Protein 7V6E (pdb70)

InterPro domains:
  IPR003508 CIDE-N domain [PF02017] (119-191)
  IPR003508 CIDE-N domain [PS51135] (117-192)
  IPR003508 CIDE-N domain [SM00266] (119-190)

Sequence (693 aa):
NSKPFKIKDITRNIRKAVVATTISEIRTKVSLKFERAQRRIHLDCDGTEVDDEEYFSTLEPNAELIAVFPGEQWRDPNSKPFKIKDITRNIRKAVVATTISEIRTKVSLKFERAQRRIHLDCDGTEVDDEEYFSTLEPNAELIAVFPGEQWRDPNSKPFKIKDITRNIRKAVVATTISEIRTKVSLKFERAQRRIHLDCDGTEVDDEEYFSTLEPNAELIAVFPGEQWRDPNSKPFKIKDITRNIRKAVVATTISEIRTKVSLKFERAQRRIHLDCDGTEVDDEEYFSTLEPNAELIAVFPGEQWRDPNSKPFKIKDITRNIRKAVVATTISEIRTKVSLKFERAQRRIHLDCDGTEVDDEEYFSTLEPNAELIAVFPGEQWRDPNSKPFKIKDITRNIRKAVVATTISEIRTKVSLKFERAQRRIHLDCDGTEVDDEEYFSTLEPNAELIAVFPGEQWRDPNSKPFKIKDITRNIRKAVVATTISEIRTKVSLKFERAQRRIHLDCDGTEVDDEEYFSTLEPNAELIAVFPGEQWRDPNSKPFKIKDITRNIRKAVVATTISEIRTKVSLKFERAQRRIHLDCDGTEVDDEEYFSTLEPNAELIAVFPGEQWRDPNSKPFKIKDITRNIRKAVVATTISEIRTKVSLKFERAQRRIHLDCDGTEVDDEEYFSTLEPNAELIAVFPGEQWRDP

Organism: Drosophila melanogaster (NCBI:txid7227)

GO terms:
  GO:0005515 protein binding (F, IPI)

Radius of gyration: 33.23 Å; Cα contacts (8 Å, |Δi|>4): 1419; chains: 9; bounding box: 81×77×97 Å

Structure (mmCIF, N/CA/C/O backbone):
data_7V6E
#
_entry.id   7V6E
#
_cell.length_a   56.460
_cell.length_b   125.355
_cell.length_c   168.447
_cell.angle_alpha   90.000
_cell.angle_beta   90.000
_cell.angle_gamma   90.000
#
_symmetry.space_group_name_H-M   'P 21 21 21'
#
loop_
_atom_site.group_PDB
_atom_site.id
_atom_site.type_symbol
_atom_site.label_atom_id
_atom_site.label_alt_id
_atom_site.label_comp_id
_atom_site.label_asym_id
_atom_site.label_entity_id
_atom_site.label_seq_id
_atom_site.pdbx_PDB_ins_code
_atom_site.Cartn_x
_atom_site.Cartn_y
_atom_site.Cartn_z
_atom_site.occupancy
_atom_site.B_iso_or_equiv
_atom_site.auth_seq_id
_atom_site.auth_comp_id
_atom_site.auth_asym_id
_atom_site.auth_atom_id
_atom_site.pdbx_PDB_model_num
ATOM 1 C CA . ASN A 1 6 ? -17.86654 -27.05993 20.37945 1.000 32.00808 117 ASN A CA 1
ATOM 2 C C . ASN A 1 6 ? -16.46920 -27.03874 19.68120 1.000 45.63702 117 ASN A C 1
ATOM 3 O O . ASN A 1 6 ? -15.51138 -26.48318 20.22376 1.000 51.01907 117 ASN A O 1
ATOM 8 N N . SER A 1 7 ? -16.38401 -27.59490 18.46638 1.000 43.33774 118 SER A N 1
ATOM 9 C CA . SER A 1 7 ? -15.13252 -27.92554 17.77393 1.000 38.87041 118 SER A CA 1
ATOM 10 C C . SER A 1 7 ? -14.36650 -26.69117 17.29381 1.000 40.51379 118 SER A C 1
ATOM 11 O O . SER A 1 7 ? -14.91687 -25.59403 17.16642 1.000 33.59354 118 SER A O 1
ATOM 14 N N . LYS A 1 8 ? -13.06843 -26.89720 17.03184 1.000 36.63268 119 LYS A N 1
ATOM 15 C CA . LYS A 1 8 ? -12.11961 -25.88890 16.55740 1.000 30.97719 119 LYS A CA 1
ATOM 16 C C . LYS A 1 8 ? -11.14897 -26.46028 15.52607 1.000 28.47464 119 LYS A C 1
ATOM 17 O O . LYS A 1 8 ? -10.91725 -27.67651 15.47883 1.000 28.34405 119 LYS A O 1
ATOM 23 N N . PRO A 1 9 ? -10.60973 -25.61075 14.65738 1.000 26.56848 120 PRO A N 1
ATOM 24 C CA . PRO A 1 9 ? -9.50715 -26.02751 13.78157 1.000 27.52048 120 PRO A CA 1
ATOM 25 C C . PRO A 1 9 ? -8.14792 -25.96478 14.47121 1.000 26.13266 120 PRO A C 1
ATOM 26 O O . PRO A 1 9 ? -7.91894 -25.15881 15.37288 1.000 28.65741 120 PRO A O 1
ATOM 30 N N . PHE A 1 10 ? -7.24085 -26.84942 14.04699 1.000 24.30692 121 PHE A N 1
ATOM 31 C CA . PHE A 1 10 ? -5.89231 -26.93295 14.59825 1.000 22.80589 121 PHE A CA 1
ATOM 32 C C . PHE A 1 10 ? -4.89814 -27.22202 13.48541 1.000 20.87586 121 PHE A C 1
ATOM 33 O O . PHE A 1 10 ? -5.22092 -27.88469 12.49853 1.000 24.73976 121 PHE A O 1
ATOM 41 N N . LYS A 1 11 ? -3.68658 -26.71345 13.65265 1.000 18.88811 122 LYS A N 1
ATOM 42 C CA . LYS A 1 11 ? -2.57762 -26.98887 12.75296 1.000 20.03380 122 LYS A CA 1
ATOM 43 C C . LYS A 1 11 ? -1.58039 -27.89352 13.46527 1.000 17.43347 122 LYS A C 1
ATOM 44 O O . LYS A 1 11 ? -1.20792 -27.61944 14.60644 1.000 15.66718 122 LYS A O 1
ATOM 50 N N . ILE A 1 12 ? -1.18603 -28.99175 12.81932 1.000 17.68762 123 ILE A N 1
ATOM 51 C CA . ILE A 1 12 ? -0.25501 -29.95549 13.40233 1.000 18.11456 123 ILE A CA 1
ATOM 52 C C . ILE A 1 12 ? 0.82412 -30.26771 12.38082 1.000 17.41834 123 ILE A C 1
ATOM 53 O O . ILE A 1 12 ? 0.51984 -30.55080 11.21776 1.000 20.25868 123 ILE A O 1
ATOM 58 N N . LYS A 1 13 ? 2.07875 -30.21682 12.80622 1.000 17.69279 124 LYS A N 1
ATOM 59 C CA . LYS A 1 13 ? 3.19385 -30.56738 11.94224 1.000 17.93883 124 LYS A CA 1
ATOM 60 C C . LYS A 1 13 ? 4.00131 -31.68614 12.58371 1.000 18.85054 124 LYS A C 1
ATOM 61 O O . LYS A 1 13 ? 3.87823 -31.95529 13.78178 1.000 18.92204 124 LYS A O 1
ATOM 67 N N . ASP A 1 14 ? 4.81930 -32.35855 11.77420 1.000 21.03673 125 ASP A N 1
ATOM 68 C CA . ASP A 1 14 ? 5.77465 -33.28883 12.35895 1.000 21.45393 125 ASP A CA 1
ATOM 69 C C . ASP A 1 14 ? 6.91313 -32.50031 12.99680 1.000 23.00851 125 ASP A C 1
ATOM 70 O O . ASP A 1 14 ? 7.02027 -31.27628 12.84458 1.000 18.50779 125 ASP A O 1
ATOM 75 N N . ILE A 1 15 ? 7.81251 -33.21857 13.66757 1.000 21.61302 126 ILE A N 1
ATOM 76 C CA . ILE A 1 15 ? 8.83607 -32.50709 14.42413 1.000 19.72298 126 ILE A CA 1
ATOM 77 C C . ILE A 1 15 ? 9.76415 -31.72321 13.50472 1.000 21.34408 126 ILE A C 1
ATOM 78 O O . ILE A 1 15 ? 10.27415 -30.67255 13.89747 1.000 31.39058 126 ILE A O 1
ATOM 83 N N . THR A 1 16 ? 10.00888 -32.19433 12.27990 1.000 20.85380 127 THR A N 1
ATOM 84 C CA . THR A 1 16 ? 10.85059 -31.42153 11.36704 1.000 17.30272 127 THR A CA 1
ATOM 85 C C . THR A 1 16 ? 10.11295 -30.26289 10.73307 1.000 18.17792 127 THR A C 1
ATOM 86 O O . THR A 1 16 ? 10.74182 -29.48203 10.01410 1.000 19.72037 127 THR A O 1
ATOM 90 N N . ARG A 1 17 ? 8.79241 -30.18824 10.92776 1.000 22.08869 128 ARG A N 1
ATOM 91 C CA . ARG A 1 17 ? 7.92899 -29.12503 10.39692 1.000 21.50618 128 ARG A CA 1
ATOM 92 C C . ARG A 1 17 ? 7.88145 -29.09605 8.87472 1.000 19.48532 128 ARG A C 1
ATOM 93 O O . ARG A 1 17 ? 7.70349 -28.03814 8.27539 1.000 26.68197 128 ARG A O 1
ATOM 101 N N . ASN A 1 18 ? 8.06809 -30.23273 8.22443 1.000 17.92971 129 ASN A N 1
ATOM 102 C CA . ASN A 1 18 ? 7.89480 -30.28410 6.78115 1.000 21.47775 129 ASN A CA 1
ATOM 103 C C . ASN A 1 18 ? 6.55652 -30.86706 6.36444 1.000 20.90375 129 ASN A C 1
ATOM 104 O O . ASN A 1 18 ? 6.05093 -30.52153 5.29346 1.000 23.00972 129 ASN A O 1
ATOM 109 N N . ILE A 1 19 ? 5.98705 -31.75580 7.17530 1.000 19.89841 130 ILE A N 1
ATOM 110 C CA . ILE A 1 19 ? 4.64461 -32.28257 6.95614 1.000 21.67521 130 ILE A CA 1
ATOM 111 C C . ILE A 1 19 ? 3.69977 -31.33711 7.68841 1.000 21.68561 130 ILE A C 1
ATOM 112 O O . ILE A 1 19 ? 3.61323 -31.36666 8.91608 1.000 21.55110 130 ILE A O 1
ATOM 117 N N . ARG A 1 20 ? 2.98529 -30.49662 6.94626 1.000 21.03529 131 ARG A N 1
ATOM 118 C CA . ARG A 1 20 ? 2.11979 -29.49068 7.55496 1.000 22.58501 131 ARG A CA 1
ATOM 119 C C . ARG A 1 20 ? 0.66215 -29.85566 7.28627 1.000 24.82347 131 ARG A C 1
ATOM 120 O O . ARG A 1 20 ? 0.22429 -29.83660 6.13220 1.000 26.83686 131 ARG A O 1
ATOM 128 N N . LYS A 1 21 ? -0.09827 -30.18069 8.34334 1.000 21.87610 132 LYS A N 1
ATOM 129 C CA . LYS A 1 21 ? -1.46452 -30.65794 8.18415 1.000 19.90763 132 LYS A CA 1
ATOM 130 C C . LYS A 1 21 ? -2.39703 -29.91192 9.13245 1.000 19.40935 132 LYS A C 1
ATOM 131 O O . LYS A 1 21 ? -1.96134 -29.21888 10.05753 1.000 17.92952 132 LYS A O 1
ATOM 137 N N . ALA A 1 22 ? -3.70182 -30.10095 8.92295 1.000 20.19787 133 ALA A N 1
ATOM 138 C CA . ALA A 1 22 ? -4.71089 -29.47051 9.75993 1.000 17.85373 133 ALA A CA 1
ATOM 139 C C . ALA A 1 22 ? -5.79757 -30.47383 10.09743 1.000 17.93776 133 ALA A C 1
ATOM 140 O O . ALA A 1 22 ? -6.04791 -31.41509 9.35088 1.000 26.94560 133 ALA A O 1
ATOM 142 N N . VAL A 1 23 ? -6.42559 -30.27195 11.24561 1.000 21.19236 134 VAL A N 1
ATOM 143 C CA . VAL A 1 23 ? -7.46351 -31.15899 11.76227 1.000 24.97149 134 VAL A CA 1
ATOM 144 C C . VAL A 1 23 ? -8.54574 -30.30991 12.41976 1.000 28.42115 134 VAL A C 1
ATOM 145 O O . VAL A 1 23 ? -8.27748 -29.21800 12.92604 1.000 29.93435 134 VAL A O 1
ATOM 149 N N . VAL A 1 24 ? -9.79114 -30.76877 12.37012 1.000 27.85284 135 VAL A N 1
ATOM 150 C CA . VAL A 1 24 ? -10.85037 -30.15557 13.17191 1.000 31.37263 135 VAL A CA 1
ATOM 151 C C . VAL A 1 24 ? -11.17313 -31.10408 14.32276 1.000 24.76418 135 VAL A C 1
ATOM 152 O O . VAL A 1 24 ? -11.37830 -32.30282 14.10255 1.000 27.46983 135 VAL A O 1
ATOM 156 N N . ALA A 1 25 ? -11.18853 -30.58785 15.55097 1.000 23.60442 136 ALA A N 1
ATOM 157 C CA . ALA A 1 25 ? -11.42317 -31.47612 16.68700 1.000 27.50798 136 ALA A CA 1
ATOM 158 C C . ALA A 1 25 ? -12.19792 -30.77796 17.79609 1.000 28.11470 136 ALA A C 1
ATOM 159 O O . ALA A 1 25 ? -12.20168 -29.54876 17.90558 1.000 30.82856 136 ALA A O 1
ATOM 161 N N . THR A 1 26 ? -12.86965 -31.59017 18.61557 1.000 24.71090 137 THR A N 1
ATOM 162 C CA . THR A 1 26 ? -13.56741 -31.11855 19.80779 1.000 28.31489 137 THR A CA 1
ATOM 163 C C . THR A 1 26 ? -12.92028 -31.56566 21.11137 1.000 27.36884 137 THR A C 1
ATOM 164 O O . THR A 1 26 ? -12.98461 -30.83248 22.10142 1.000 23.96794 137 THR A O 1
ATOM 168 N N . THR A 1 27 ? -12.23713 -32.70784 21.12139 1.000 30.37609 138 THR A N 1
ATOM 169 C CA . THR A 1 27 ? -11.54002 -33.18883 22.30594 1.000 33.05680 138 THR A CA 1
ATOM 170 C C . THR A 1 27 ? -10.12541 -33.61663 21.94678 1.000 32.29584 138 THR A C 1
ATOM 171 O O . THR A 1 27 ? -9.81383 -33.88459 20.78556 1.000 35.31507 138 THR A O 1
ATOM 175 N N . ILE A 1 28 ? -9.28438 -33.76932 22.96965 1.000 29.22401 139 ILE A N 1
ATOM 176 C C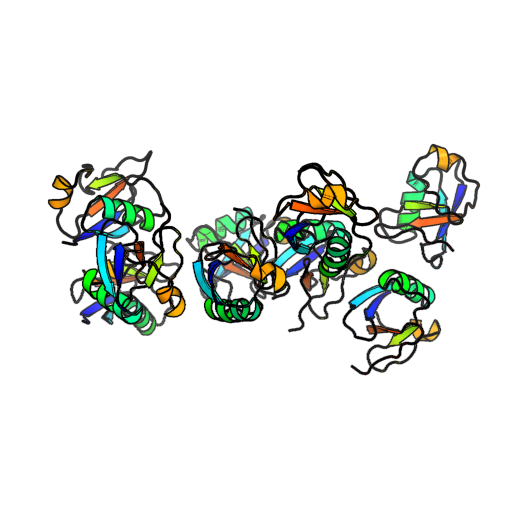A . ILE A 1 28 ? -7.93216 -34.22704 22.68006 1.000 33.11605 139 ILE A CA 1
ATOM 177 C C . ILE A 1 28 ? -7.96620 -35.65767 22.13406 1.000 33.81938 139 ILE A C 1
ATOM 178 O O . ILE A 1 28 ? -7.14419 -36.01621 21.28272 1.000 31.21656 139 ILE A O 1
ATOM 183 N N . SER A 1 29 ? -8.92430 -36.48774 22.57309 1.000 32.72542 140 SER A N 1
ATOM 184 C CA . SER A 1 29 ? -9.01057 -37.84073 22.02908 1.000 29.79812 140 SER A CA 1
ATOM 185 C C . SER A 1 29 ? -9.23092 -37.78767 20.53393 1.000 33.24866 140 SER A C 1
ATOM 186 O O . SER A 1 29 ? -8.56117 -38.49586 19.75878 1.000 34.76872 140 SER A O 1
ATOM 189 N N . GLU A 1 30 ? -10.15109 -36.91620 20.11551 1.000 29.56915 141 GLU A N 1
ATOM 190 C CA . GLU A 1 30 ? -10.46326 -36.77677 18.70461 1.000 29.44740 141 GLU A CA 1
ATOM 191 C C . GLU A 1 30 ? -9.25166 -36.28304 17.93038 1.000 29.38318 141 GLU A C 1
ATOM 192 O O . GLU A 1 30 ? -8.91500 -36.83639 16.87449 1.000 29.83384 141 GLU A O 1
ATOM 198 N N . ILE A 1 31 ? -8.56658 -35.25275 18.45032 1.000 28.50716 142 ILE A N 1
ATOM 199 C CA . ILE A 1 31 ? -7.41817 -34.71291 17.72400 1.000 29.78320 142 ILE A CA 1
ATOM 200 C C . ILE A 1 31 ? -6.35486 -35.78388 17.56097 1.000 27.64110 142 ILE A C 1
ATOM 201 O O . ILE A 1 31 ? -5.77524 -35.93639 16.48355 1.000 23.73393 142 ILE A O 1
ATOM 206 N N . ARG A 1 32 ? -6.11011 -36.56978 18.60523 1.000 27.16028 143 ARG A N 1
ATOM 207 C CA . ARG A 1 32 ? -5.07988 -37.58769 18.50199 1.000 22.05893 143 ARG A CA 1
ATOM 208 C C . ARG A 1 32 ? -5.43696 -38.62260 17.43643 1.000 25.33633 143 ARG A C 1
ATOM 209 O O . ARG A 1 32 ? -4.61165 -38.91870 16.56096 1.000 27.02024 143 ARG A O 1
ATOM 217 N N . THR A 1 33 ? -6.68578 -39.13158 17.44030 1.000 27.94508 144 THR A N 1
ATOM 218 C CA . THR A 1 33 ? -7.07685 -40.11400 16.41325 1.000 23.97898 144 THR A CA 1
ATOM 219 C C . THR A 1 33 ? -6.90068 -39.54498 15.01034 1.000 26.93297 144 THR A C 1
ATOM 220 O O . THR A 1 33 ? -6.31341 -40.18551 14.11696 1.000 25.04455 144 THR A O 1
ATOM 224 N N . LYS A 1 34 ? -7.39479 -38.32317 14.80916 1.000 23.79128 145 LYS A N 1
ATOM 225 C CA . LYS A 1 34 ? -7.35405 -37.71731 13.49424 1.000 23.74051 145 LYS A CA 1
ATOM 226 C C . LYS A 1 34 ? -5.92454 -37.39932 13.07570 1.000 24.33275 145 LYS A C 1
ATOM 227 O O . LYS A 1 34 ? -5.61295 -37.44819 11.88463 1.000 23.51264 145 LYS A O 1
ATOM 233 N N . VAL A 1 35 ? -5.05834 -37.03817 14.02782 1.000 24.26355 146 VAL A N 1
ATOM 234 C CA . VAL A 1 35 ? -3.65800 -36.76951 13.71483 1.000 23.26325 146 VAL A CA 1
ATOM 235 C C . VAL A 1 35 ? -2.93699 -38.05280 13.30831 1.000 25.83447 146 VAL A C 1
ATOM 236 O O . VAL A 1 35 ? -2.07574 -38.02625 12.41770 1.000 26.22012 146 VAL A O 1
ATOM 240 N N . SER A 1 36 ? -3.28162 -39.19700 13.93278 1.000 24.16025 147 SER A N 1
ATOM 241 C CA . SER A 1 36 ? -2.71587 -40.47616 13.48220 1.000 21.96033 147 SER A CA 1
ATOM 242 C C . SER A 1 36 ? -3.14403 -40.79916 12.07009 1.000 22.99436 147 SER A C 1
ATOM 243 O O . SER A 1 36 ? -2.32707 -41.22408 11.24741 1.000 22.90111 147 SER A O 1
ATOM 246 N N . LEU A 1 37 ? -4.42072 -40.58249 11.76348 1.000 24.93744 148 LEU A N 1
ATOM 247 C CA . LEU A 1 37 ? -4.88115 -40.84944 10.40606 1.000 24.35293 148 LEU A CA 1
ATOM 248 C C . LEU A 1 37 ? -4.18325 -39.92524 9.41118 1.000 22.85172 148 LEU A C 1
ATOM 249 O O . LEU A 1 37 ? -3.75407 -40.36438 8.33557 1.000 21.41891 148 LEU A O 1
ATOM 254 N N . LYS A 1 38 ? -4.03203 -38.64663 9.77135 1.000 23.01775 149 LYS A N 1
ATOM 255 C CA . LYS A 1 38 ? -3.40784 -37.67649 8.87593 1.000 23.24483 149 LYS A CA 1
ATOM 256 C C . LYS A 1 38 ? -1.92542 -37.97256 8.66741 1.000 26.63165 149 LYS A C 1
ATOM 257 O O . LYS A 1 38 ? -1.41955 -37.86528 7.54247 1.000 24.99951 149 LYS A O 1
ATOM 263 N N . PHE A 1 39 ? -1.21323 -38.36959 9.72260 1.000 24.67630 150 PHE A N 1
ATOM 264 C CA . PHE A 1 39 ? 0.21249 -38.64177 9.57102 1.000 26.42826 150 PHE A CA 1
ATOM 265 C C . PHE A 1 39 ? 0.53653 -40.09754 9.26165 1.000 27.72208 150 PHE A C 1
ATOM 266 O O . PHE A 1 39 ? 1.68165 -40.38851 8.88090 1.000 27.22030 150 PHE A O 1
ATOM 274 N N . GLU A 1 40 ? -0.44576 -40.99413 9.32756 1.000 25.97626 151 GLU A N 1
ATOM 275 C CA . GLU A 1 40 ? -0.20193 -42.41335 9.11162 1.000 28.75356 151 GLU A CA 1
ATOM 276 C C . GLU A 1 40 ? 0.91499 -42.90155 10.03079 1.000 24.13317 151 GLU A C 1
ATOM 277 O O . GLU A 1 40 ? 1.86684 -43.57189 9.62124 1.000 23.05892 151 GLU A O 1
ATOM 283 N N . ARG A 1 41 ? 0.80206 -42.51650 11.29090 1.000 18.56972 152 ARG A N 1
ATOM 284 C CA . ARG A 1 41 ? 1.74419 -42.93351 12.30306 1.000 19.03286 152 ARG A CA 1
ATOM 285 C C . ARG A 1 41 ? 0.97262 -43.07649 13.59863 1.000 24.32709 152 ARG A C 1
ATOM 286 O O . ARG A 1 41 ? -0.01594 -42.37610 13.81523 1.000 32.70174 152 ARG A O 1
ATOM 294 N N . ALA A 1 42 ? 1.45080 -43.94448 14.48086 1.000 24.14787 153 ALA A N 1
ATOM 295 C CA . ALA A 1 42 ? 0.66098 -44.38433 15.61987 1.000 20.10468 153 ALA A CA 1
ATOM 296 C C . ALA A 1 42 ? 1.09751 -43.72609 16.91859 1.000 27.55765 153 ALA A C 1
ATOM 297 O O . ALA A 1 42 ? 2.28588 -43.47599 17.13272 1.000 36.10395 153 ALA A O 1
ATOM 299 N N . GLN A 1 43 ? 0.12295 -43.52709 17.81219 1.000 28.33297 154 GLN A N 1
ATOM 300 C CA . GLN A 1 43 ? 0.31628 -42.96580 19.15692 1.000 30.42958 154 GLN A CA 1
ATOM 301 C C . GLN A 1 43 ? 0.89867 -41.55622 19.09905 1.000 32.07469 154 GLN A C 1
ATOM 302 O O . GLN A 1 43 ? 1.98052 -41.28668 19.61476 1.000 35.51576 154 GLN A O 1
ATOM 308 N N . ARG A 1 44 ? 0.11984 -40.64479 18.52363 1.000 28.97941 155 ARG A N 1
ATOM 309 C CA . ARG A 1 44 ? 0.52520 -39.24990 18.43027 1.000 28.21882 155 ARG A CA 1
ATOM 310 C C . ARG A 1 44 ? 0.55729 -38.61050 19.81452 1.000 30.03889 155 ARG A C 1
ATOM 311 O O . ARG A 1 44 ? -0.31871 -38.86782 20.64045 1.000 39.64531 155 ARG A O 1
ATOM 313 N N . ARG A 1 45 ? 1.57714 -37.79117 20.08889 1.000 27.15791 156 ARG A N 1
ATOM 314 C CA . ARG A 1 45 ? 1.63321 -36.98912 21.31680 1.000 25.68382 156 ARG A CA 1
ATOM 315 C C . ARG A 1 45 ? 1.61018 -35.51692 20.92867 1.000 23.51379 156 ARG A C 1
ATOM 316 O O . ARG A 1 45 ? 2.42922 -35.08632 20.11852 1.000 23.51396 156 ARG A O 1
ATOM 324 N N . ILE A 1 46 ? 0.65943 -34.74969 21.44980 1.000 24.01406 157 ILE A N 1
ATOM 325 C CA . ILE A 1 46 ? 0.47444 -33.37111 20.99448 1.000 22.93237 157 ILE A CA 1
ATOM 326 C C . ILE A 1 46 ? 1.28029 -32.40449 21.85153 1.000 26.02382 157 ILE A C 1
ATOM 327 O O . ILE A 1 46 ? 1.10803 -32.35686 23.07461 1.000 29.87932 157 ILE A O 1
ATOM 332 N N . HIS A 1 47 ? 2.10565 -31.58078 21.19807 1.000 21.76114 158 HIS A N 1
ATOM 333 C CA . HIS A 1 47 ? 2.90034 -30.54669 21.84054 1.000 19.31214 158 HIS A CA 1
ATOM 334 C C . HIS A 1 47 ? 2.60292 -29.20832 21.17630 1.000 21.63704 158 HIS A C 1
ATOM 335 O O . HIS A 1 47 ? 2.19159 -29.15948 20.01572 1.000 18.55710 158 HIS A O 1
ATOM 342 N N . LEU A 1 48 ? 2.80347 -28.11576 21.90851 1.000 20.56958 159 LEU A N 1
ATOM 343 C CA . LEU A 1 48 ? 2.72103 -26.80239 21.28201 1.000 20.93815 159 LEU A CA 1
ATOM 344 C C . LEU A 1 48 ? 3.89186 -26.60301 20.32579 1.000 24.22928 159 LEU A C 1
ATOM 345 O O . LEU A 1 48 ? 5.01524 -27.01464 20.61077 1.000 27.10762 159 LEU A O 1
ATOM 350 N N . ASP A 1 49 ? 3.62691 -25.96698 19.18089 1.000 24.59545 160 ASP A N 1
ATOM 351 C CA . ASP A 1 49 ? 4.68416 -25.71513 18.20522 1.000 18.88659 160 ASP A CA 1
ATOM 352 C C . ASP A 1 49 ? 5.73181 -24.76510 18.77526 1.000 25.26710 160 ASP A C 1
ATOM 353 O O . ASP A 1 49 ? 6.93309 -25.01131 18.65260 1.000 26.24262 160 ASP A O 1
ATOM 358 N N . CYS A 1 50 ? 5.29564 -23.67104 19.40720 1.000 31.33016 161 CYS A N 1
ATOM 359 C CA . CYS A 1 50 ? 6.22532 -22.60445 19.77066 1.000 25.85467 161 CYS A CA 1
ATOM 360 C C . CYS A 1 50 ? 7.21708 -23.05591 20.84034 1.000 30.17701 161 CYS A C 1
ATOM 361 O O . CYS A 1 50 ? 8.42470 -22.82090 20.71613 1.000 31.96380 161 CYS A O 1
ATOM 364 N N . ASP A 1 51 ? 6.73813 -23.72239 21.89676 1.000 30.75697 162 ASP A N 1
ATOM 365 C CA . ASP A 1 51 ? 7.59553 -23.98336 23.04490 1.000 25.68944 162 ASP A CA 1
ATOM 366 C C . ASP A 1 51 ? 7.68709 -25.44340 23.46568 1.000 23.19052 162 ASP A C 1
ATOM 367 O O . ASP A 1 51 ? 8.34287 -25.72914 24.46754 1.000 30.28524 162 ASP A O 1
ATOM 372 N N . GLY A 1 52 ? 7.04242 -26.36509 22.76248 1.000 21.17385 163 GLY A N 1
ATOM 373 C CA . GLY A 1 52 ? 7.15806 -27.77326 23.08588 1.000 20.83077 163 GLY A CA 1
ATOM 374 C C . GLY A 1 52 ? 6.33922 -28.24704 24.26166 1.000 21.06660 163 GLY A C 1
ATOM 375 O O . GLY A 1 52 ? 6.49782 -29.39240 24.68562 1.000 18.25037 163 GLY A O 1
ATOM 376 N N . THR A 1 53 ? 5.48726 -27.40061 24.81803 1.000 23.20354 164 THR A N 1
ATOM 377 C CA . THR A 1 53 ? 4.63505 -27.81811 25.91304 1.000 20.43355 164 THR A CA 1
ATOM 378 C C . THR A 1 53 ? 3.73844 -28.97733 25.48910 1.000 22.10524 164 THR A C 1
ATOM 379 O O . THR A 1 53 ? 3.15598 -28.96155 24.40327 1.000 22.73787 164 THR A O 1
ATOM 383 N N . GLU A 1 54 ? 3.67109 -30.01214 26.32428 1.000 20.24974 165 GLU A N 1
ATOM 384 C CA . GLU A 1 54 ? 2.84756 -31.17409 26.02482 1.000 17.92558 165 GLU A CA 1
ATOM 385 C C . GLU A 1 54 ? 1.41010 -30.91974 26.43138 1.000 22.72064 165 GLU A C 1
ATOM 386 O O . GLU A 1 54 ? 1.15337 -30.38026 27.50773 1.000 29.39238 165 GLU A O 1
ATOM 392 N N . VAL A 1 55 ? 0.47988 -31.26014 25.55099 1.000 24.87596 166 VAL A N 1
ATOM 3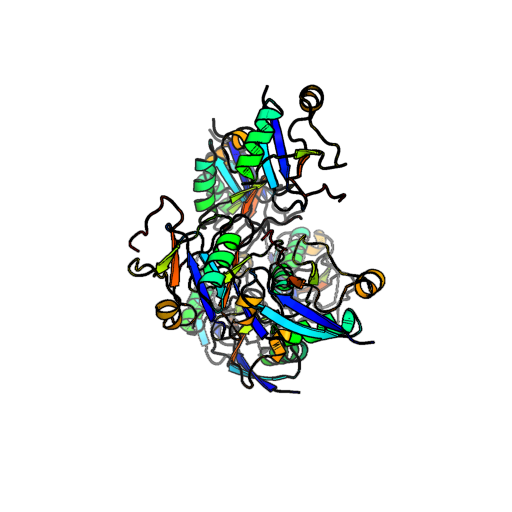93 C CA . VAL A 1 55 ? -0.95215 -31.18236 25.81998 1.000 28.48581 166 VAL A CA 1
ATOM 394 C C . VAL A 1 55 ? -1.46257 -32.60208 26.02590 1.000 26.17408 166 VAL A C 1
ATOM 395 O O . VAL A 1 55 ? -1.66946 -33.32119 25.04383 1.000 24.79560 166 VAL A O 1
ATOM 399 N N . ASP A 1 56 ? -1.73603 -32.99930 27.29065 1.000 29.13125 167 ASP A N 1
ATOM 400 C CA . ASP A 1 56 ? -2.12954 -34.38390 27.57456 1.000 33.91112 167 ASP A CA 1
ATOM 401 C C . ASP A 1 56 ? -3.33762 -34.49462 28.50804 1.000 34.92586 167 ASP A C 1
ATOM 402 O O . ASP A 1 56 ? -3.56389 -35.55751 29.09390 1.000 31.06387 167 ASP A O 1
ATOM 407 N N . ASP A 1 57 ? -4.10599 -33.42607 28.67896 1.000 39.24789 168 ASP A N 1
ATOM 408 C CA . ASP A 1 57 ? -5.37554 -33.49569 29.38163 1.000 31.68420 168 ASP A CA 1
ATOM 409 C C . ASP A 1 57 ? -6.37731 -32.61296 28.65928 1.000 37.89840 168 ASP A C 1
ATOM 410 O O . ASP A 1 57 ? -6.01207 -31.64410 27.98128 1.000 37.56660 168 ASP A O 1
ATOM 415 N N . GLU A 1 58 ? -7.65846 -32.91852 28.85805 1.000 37.26123 169 GLU A N 1
ATOM 416 C CA . GLU A 1 58 ? -8.68108 -32.16517 28.14721 1.000 29.51369 169 GLU A CA 1
ATOM 417 C C . GLU A 1 58 ? -8.81660 -30.74948 28.68429 1.000 31.54642 169 GLU A C 1
ATOM 418 O O . GLU A 1 58 ? -9.28968 -29.87624 27.95594 1.000 40.67652 169 GLU A O 1
ATOM 424 N N . GLU A 1 59 ? -8.42706 -30.48967 29.93238 1.000 30.48283 170 GLU A N 1
ATOM 425 C CA . GLU A 1 59 ? -8.58286 -29.13730 30.45537 1.000 34.66998 170 GLU A CA 1
ATOM 426 C C . GLU A 1 59 ? -7.71321 -28.15288 29.68805 1.000 35.55548 170 GLU A C 1
ATOM 427 O O . GLU A 1 59 ? -8.20746 -27.14814 29.13347 1.000 35.29257 170 GLU A O 1
ATOM 433 N N . TYR A 1 60 ? -6.42357 -28.48192 29.55538 1.000 35.79477 171 TYR A N 1
ATOM 434 C CA . TYR A 1 60 ? -5.53171 -27.59536 28.82326 1.000 32.87453 171 TYR A CA 1
ATOM 435 C C . TYR A 1 60 ? -5.92370 -27.54977 27.35257 1.000 31.45844 171 TYR A C 1
ATOM 436 O O . TYR A 1 60 ? -5.88194 -26.48320 26.72940 1.000 28.70639 171 TYR A O 1
ATOM 445 N N . PHE A 1 61 ? -6.35265 -28.68555 26.79305 1.000 32.32813 172 PHE A N 1
ATOM 446 C CA . PHE A 1 61 ? -6.85016 -28.67397 25.42025 1.000 34.67646 172 PHE A CA 1
ATOM 447 C C . PHE A 1 61 ? -7.97866 -27.66829 25.24750 1.000 29.80620 172 PHE A C 1
ATOM 448 O O . PHE A 1 61 ? -8.04964 -26.97796 24.22375 1.000 28.72856 172 PHE A O 1
ATOM 456 N N . SER A 1 62 ? -8.89262 -27.59714 26.22195 1.000 31.66558 173 SER A N 1
ATOM 457 C CA . SER A 1 62 ? -9.98686 -26.63128 26.13944 1.000 29.39518 173 SER A CA 1
ATOM 458 C C . SER A 1 62 ? -9.47538 -25.19646 26.18174 1.000 30.40019 173 SER A C 1
ATOM 459 O O . SER A 1 62 ? -10.12445 -24.29501 25.63614 1.000 27.04268 173 SER A O 1
ATOM 462 N N . THR A 1 63 ? -8.30521 -24.95774 26.79032 1.000 26.91284 174 THR A N 1
ATOM 463 C CA . THR A 1 63 ? -7.85299 -23.56655 26.78878 1.000 24.35355 174 THR A CA 1
ATOM 464 C C . THR A 1 63 ? -7.25731 -23.12008 25.45337 1.000 29.78517 174 THR A C 1
ATOM 465 O O . THR A 1 63 ? -7.08064 -21.90899 25.25068 1.000 31.76787 174 THR A O 1
ATOM 469 N N . LEU A 1 64 ? -6.96632 -24.05118 24.54128 1.000 32.35886 175 LEU A N 1
ATOM 470 C CA . LEU A 1 64 ? -6.30937 -23.72226 23.27620 1.000 33.69138 175 LEU A CA 1
ATOM 471 C C . LEU A 1 64 ? -7.19772 -22.87049 22.36894 1.000 34.84918 175 LEU A C 1
ATOM 472 O O . LEU A 1 64 ? -8.40997 -23.08283 22.28206 1.000 32.09425 175 LEU A O 1
ATOM 477 N N . GLU A 1 65 ? -6.57083 -21.92097 21.66122 1.000 39.65338 176 GLU A N 1
ATOM 478 C CA . GLU A 1 65 ? -7.25253 -21.03895 20.72302 1.000 35.19005 176 GLU A CA 1
ATOM 479 C C . GLU A 1 65 ? -7.50613 -21.75439 19.39831 1.000 32.25716 176 GLU A C 1
ATOM 480 O O . GLU A 1 65 ? -6.79700 -22.69576 19.04471 1.000 36.36825 176 GLU A O 1
ATOM 486 N N . PRO A 1 66 ? -8.50375 -21.32505 18.63451 1.000 31.02602 177 PRO A N 1
ATOM 487 C CA . PRO A 1 66 ? -8.68924 -21.89333 17.29335 1.000 26.30380 177 PRO A CA 1
ATOM 488 C C . PRO A 1 66 ? -7.49389 -21.62421 16.39453 1.000 22.93841 177 PRO A C 1
ATOM 489 O O . PRO A 1 66 ? -6.87154 -20.56046 16.45020 1.000 19.83058 177 PRO A O 1
ATOM 493 N N . ASN A 1 67 ? -7.19135 -22.61732 15.55886 1.000 26.50069 178 ASN A N 1
ATOM 494 C CA . ASN A 1 67 ? -6.03990 -22.62556 14.65022 1.000 23.41429 178 ASN A CA 1
ATOM 495 C C . ASN A 1 67 ? -4.71468 -22.53159 15.40668 1.000 25.92742 178 ASN A C 1
ATOM 496 O O . ASN A 1 67 ? -3.71101 -22.06820 14.86795 1.000 29.89617 178 ASN A O 1
ATOM 501 N N . ALA A 1 68 ? -4.68774 -23.00249 16.65153 1.000 26.75489 179 ALA A N 1
ATOM 502 C CA . ALA A 1 68 ? -3.44106 -23.08726 17.39796 1.000 19.59298 179 ALA A CA 1
ATOM 503 C C . ALA A 1 68 ? -2.46969 -24.00044 16.67506 1.000 18.54789 179 ALA A C 1
ATOM 504 O O . ALA A 1 68 ? -2.86812 -25.01854 16.10867 1.000 25.98917 179 ALA A O 1
ATOM 506 N N . GLU A 1 69 ? -1.18637 -23.65527 16.72937 1.000 19.97179 180 GLU A N 1
ATOM 507 C CA . GLU A 1 69 ? -0.13925 -24.38627 16.01977 1.000 18.06121 180 GLU A CA 1
ATOM 508 C C . GLU A 1 69 ? 0.47662 -25.46926 16.91298 1.000 18.40530 180 GLU A C 1
ATOM 509 O O . GLU A 1 69 ? 1.03893 -25.17191 17.97309 1.000 20.04895 180 GLU A O 1
ATOM 515 N N . LEU A 1 70 ? 0.34843 -26.72729 16.48863 1.000 20.65082 181 LEU A N 1
ATOM 516 C CA . LEU A 1 70 ? 0.74033 -27.89901 17.26256 1.000 20.10408 181 LEU A CA 1
ATOM 517 C C . LEU A 1 70 ? 1.78253 -28.72783 16.51854 1.000 21.51818 181 LEU A C 1
ATOM 518 O O . LEU A 1 70 ? 1.93736 -28.63462 15.29566 1.000 24.78584 181 LEU A O 1
ATOM 523 N N . ILE A 1 71 ? 2.51431 -29.53156 17.28165 1.000 19.59069 182 ILE A N 1
ATOM 524 C CA . ILE A 1 71 ? 3.48980 -30.47880 16.75766 1.000 20.34444 182 ILE A CA 1
ATOM 525 C C . ILE A 1 71 ? 3.07523 -31.86389 17.22152 1.000 19.81072 182 ILE A C 1
ATOM 526 O O . ILE A 1 71 ? 2.68496 -32.04533 18.37970 1.000 21.45918 182 ILE A O 1
ATOM 531 N N . ALA A 1 72 ? 3.18066 -32.84188 16.33387 1.000 18.97248 183 ALA A N 1
ATOM 532 C CA . ALA A 1 72 ? 2.79738 -34.21105 16.64145 1.000 19.05200 183 ALA A CA 1
ATOM 533 C C . ALA A 1 72 ? 4.08792 -34.98229 16.82415 1.000 19.24839 183 ALA A C 1
ATOM 534 O O . ALA A 1 72 ? 4.81757 -35.22124 15.85718 1.000 25.87932 183 ALA A O 1
ATOM 536 N N . VAL A 1 73 ? 4.37806 -35.34620 18.06124 1.000 17.59343 184 VAL A N 1
ATOM 537 C CA . VAL A 1 73 ? 5.60018 -36.04923 18.41286 1.000 23.85043 184 VAL A CA 1
ATOM 538 C C . VAL A 1 73 ? 5.25036 -37.51618 18.62792 1.000 21.72917 184 VAL A C 1
ATOM 539 O O . VAL A 1 73 ? 4.50793 -37.85072 19.55926 1.000 23.71457 184 VAL A O 1
ATOM 543 N N . PHE A 1 74 ? 5.80326 -38.38588 17.78777 1.000 20.79357 185 PHE A N 1
ATOM 544 C CA . PHE A 1 74 ? 5.49056 -39.81152 17.75911 1.000 21.08297 185 PHE A CA 1
ATOM 545 C C . PHE A 1 74 ? 6.48610 -40.60188 18.59888 1.000 26.14339 185 PHE A C 1
ATOM 546 O O . PHE A 1 74 ? 7.50964 -40.06959 19.02483 1.000 31.96736 185 PHE A O 1
ATOM 554 N N . PRO A 1 75 ? 6.20218 -41.87316 18.90654 1.000 30.06391 186 PRO A N 1
ATOM 555 C CA . PRO A 1 75 ? 7.11760 -42.64589 19.76477 1.000 24.71605 186 PRO A CA 1
ATOM 556 C C . PRO A 1 75 ? 8.54622 -42.61833 19.24684 1.000 24.88408 186 PRO A C 1
ATOM 557 O O . PRO A 1 75 ? 8.80623 -42.85146 18.06394 1.000 26.19920 186 PRO A O 1
ATOM 561 N N . GLY A 1 76 ? 9.47699 -42.32584 20.14365 1.000 23.82895 187 GLY A N 1
ATOM 562 C CA . GLY A 1 76 ? 10.86993 -42.23966 19.77836 1.000 27.53179 187 GLY A CA 1
ATOM 563 C C . GLY A 1 76 ? 11.33191 -40.87674 19.32675 1.000 30.12660 187 GLY A C 1
ATOM 564 O O . GLY A 1 76 ? 12.51705 -40.71516 18.99763 1.000 33.81475 187 GLY A O 1
ATOM 565 N N . GLU A 1 77 ? 10.44687 -39.89352 19.30831 1.000 29.52484 188 GLU A N 1
ATOM 566 C CA . GLU A 1 77 ? 10.75379 -38.55298 18.84579 1.000 25.00974 188 GLU A CA 1
ATOM 567 C C . GLU A 1 77 ? 10.74237 -37.59787 20.03813 1.000 25.45257 188 GLU A C 1
ATOM 568 O O . GLU A 1 77 ? 10.22754 -37.92171 21.11475 1.000 24.13985 188 GLU A O 1
ATOM 574 N N . GLN A 1 78 ? 11.34084 -36.42134 19.84270 1.000 27.04838 189 GLN A N 1
ATOM 575 C CA . GLN A 1 78 ? 11.31446 -35.33725 20.81891 1.000 29.28703 189 GLN A CA 1
ATOM 576 C C . GLN A 1 78 ? 11.07336 -34.03140 20.07806 1.000 31.06320 189 GLN A C 1
ATOM 577 O O . GLN A 1 78 ? 11.54644 -33.84533 18.95564 1.000 41.00750 189 GLN A O 1
ATOM 583 N N . TRP A 1 79 ? 10.34057 -33.12606 20.71527 1.000 30.31347 190 TRP A N 1
ATOM 584 C CA . TRP A 1 79 ? 10.05257 -31.83528 20.10097 1.000 33.73445 190 TRP A CA 1
ATOM 585 C C . TRP A 1 79 ? 11.35393 -31.06715 19.86145 1.000 38.57939 190 TRP A C 1
ATOM 586 O O . TRP A 1 79 ? 12.28299 -31.12108 20.67571 1.000 34.38498 190 TRP A O 1
ATOM 597 N N . ARG A 1 80 ? 11.42352 -30.35597 18.72940 1.000 37.76363 191 ARG A N 1
ATOM 598 C CA . ARG A 1 80 ? 12.63144 -29.64927 18.31815 1.000 39.48875 191 ARG A CA 1
ATOM 599 C C . ARG A 1 80 ? 12.39381 -28.15032 18.30858 1.000 37.57161 191 ARG A C 1
ATOM 600 O O . ARG A 1 80 ? 11.34137 -27.68198 17.87820 1.000 35.87129 191 ARG A O 1
ATOM 608 N N . ASP A 1 81 ? 13.40884 -27.40715 18.74531 1.000 47.39625 192 ASP A N 1
ATOM 609 C CA . ASP A 1 81 ? 13.27330 -25.98963 19.05894 1.000 45.81522 192 ASP A CA 1
ATOM 610 C C . ASP A 1 81 ? 13.07600 -25.01380 17.89075 1.000 43.01073 192 ASP A C 1
ATOM 611 O O . ASP A 1 81 ? 11.96479 -24.49180 17.77372 1.000 39.39568 192 ASP A O 1
ATOM 616 N N . PRO A 1 82 ? 14.08170 -24.72464 17.00365 1.000 64.50997 193 PRO A N 1
ATOM 617 C CA . PRO A 1 82 ? 13.83424 -23.63562 16.02389 1.000 57.04958 193 PRO A CA 1
ATOM 618 C C . PRO A 1 82 ? 12.52224 -23.73423 15.26390 1.000 38.50855 193 PRO A C 1
ATOM 619 O O . PRO A 1 82 ? 11.58278 -23.12480 15.76436 1.000 33.14214 193 PRO A O 1
ATOM 623 C CA . ASN B 1 6 ? 39.90848 -36.74891 77.66389 1.000 26.53714 117 ASN B CA 1
ATOM 624 C C . ASN B 1 6 ? 38.57170 -36.52474 76.92910 1.000 31.70666 117 ASN B C 1
ATOM 625 O O . ASN B 1 6 ? 37.57116 -37.14740 77.27845 1.000 35.27974 117 ASN B O 1
ATOM 630 N N . SER B 1 7 ? 38.57284 -35.66412 75.90116 1.000 26.77124 118 SER B N 1
ATOM 631 C CA . SER B 1 7 ? 37.33921 -35.15046 75.30877 1.000 21.14212 118 SER B CA 1
ATOM 632 C C . SER B 1 7 ? 36.60307 -36.21085 74.49865 1.000 20.65881 118 SER B C 1
ATOM 633 O O . SER B 1 7 ? 37.20783 -37.10555 73.91833 1.000 26.00560 118 SER B O 1
ATOM 636 N N . LYS B 1 8 ? 35.28933 -36.03587 74.37816 1.000 20.60017 119 LYS B N 1
ATOM 637 C CA . LYS B 1 8 ? 34.42522 -36.98710 73.70313 1.000 20.23100 119 LYS B CA 1
ATOM 638 C C . LYS B 1 8 ? 33.37993 -36.24307 72.88034 1.000 19.41649 119 LYS B C 1
ATOM 639 O O . LYS B 1 8 ? 32.97478 -35.13322 73.24714 1.000 19.65248 119 LYS B O 1
ATOM 645 N N . PRO B 1 9 ? 32.93300 -36.82621 71.76682 1.000 24.58170 120 PRO B N 1
ATOM 646 C CA . PRO B 1 9 ? 31.77906 -36.26328 71.04754 1.000 22.72863 120 PRO B CA 1
ATOM 647 C C . PRO B 1 9 ? 30.45320 -36.71152 71.64794 1.000 20.98229 120 PRO B C 1
ATOM 648 O O . PRO B 1 9 ? 30.29797 -37.84459 72.10514 1.000 23.97928 120 PRO B O 1
ATOM 652 N N . PHE B 1 10 ? 29.46569 -35.82394 71.58272 1.000 20.69699 121 PHE B N 1
ATOM 653 C CA . PHE B 1 10 ? 28.15108 -36.06646 72.16565 1.000 20.77048 121 PHE B CA 1
ATOM 654 C C . PHE B 1 10 ? 27.09601 -35.57941 71.19488 1.000 21.01921 121 PHE B C 1
ATOM 655 O O . PHE B 1 10 ? 27.30434 -34.60407 70.46871 1.000 21.22141 121 PHE B O 1
ATOM 663 N N . LYS B 1 11 ? 25.96137 -36.27080 71.18811 1.000 20.62714 122 LYS B N 1
ATOM 664 C CA . LYS B 1 11 ? 24.82918 -35.91540 70.34802 1.000 16.65619 122 LYS B CA 1
ATOM 665 C C . LYS B 1 11 ? 23.76521 -35.30328 71.24153 1.000 16.81146 122 LYS B C 1
ATOM 666 O O . LYS B 1 11 ? 23.48102 -35.84167 72.30574 1.000 18.04113 122 LYS B O 1
ATOM 672 N N . ILE B 1 12 ? 23.24654 -34.13609 70.86131 1.000 20.26851 123 ILE B N 1
ATOM 673 C CA . ILE B 1 12 ? 22.26362 -33.41277 71.66707 1.000 19.45263 123 ILE B CA 1
ATOM 674 C C . ILE B 1 12 ? 21.09459 -32.99152 70.79624 1.000 16.72799 123 ILE B C 1
ATOM 675 O O . ILE B 1 12 ? 21.29030 -32.34865 69.76042 1.000 18.29350 123 ILE B O 1
ATOM 680 N N . LYS B 1 13 ? 19.88544 -33.26848 71.25061 1.000 13.59863 124 LYS B N 1
ATOM 681 C CA . LYS B 1 13 ? 18.72106 -32.81600 70.51899 1.000 16.75995 124 LYS B CA 1
ATOM 682 C C . LYS B 1 13 ? 17.87727 -31.93093 71.42955 1.000 20.61642 124 LYS B C 1
ATOM 683 O O . LYS B 1 13 ? 17.99618 -31.99173 72.64859 1.000 20.04376 124 LYS B O 1
ATOM 689 N N . ASP B 1 14 ? 17.01227 -31.10340 70.84325 1.000 21.49438 125 ASP B N 1
ATOM 690 C CA . ASP B 1 14 ? 16.02975 -30.41065 71.66756 1.000 21.47248 125 ASP B CA 1
ATOM 691 C C . ASP B 1 14 ? 14.93570 -31.39920 72.08621 1.000 23.00131 125 ASP B C 1
ATOM 692 O O . ASP B 1 14 ? 14.92377 -32.56485 71.66921 1.000 16.77530 125 ASP B O 1
ATOM 697 N N . ILE B 1 15 ? 13.97364 -30.93671 72.89214 1.000 23.24407 126 ILE B N 1
ATOM 698 C CA . ILE B 1 15 ? 12.97974 -31.88355 73.40709 1.000 19.41676 126 ILE B CA 1
ATOM 699 C C . ILE B 1 15 ? 12.11657 -32.44420 72.28578 1.000 23.79993 126 ILE B C 1
ATOM 700 O O . ILE B 1 15 ? 11.60971 -33.56636 72.39588 1.000 30.54328 126 ILE B O 1
ATOM 705 N N . THR B 1 16 ? 11.90207 -31.68626 71.20792 1.000 22.94795 127 THR B N 1
ATOM 706 C CA . THR B 1 16 ? 11.13982 -32.23432 70.09400 1.000 22.28186 127 THR B CA 1
ATOM 707 C C . THR B 1 16 ? 11.95388 -33.17783 69.23926 1.000 24.12702 127 THR B C 1
ATOM 708 O O . THR B 1 16 ? 11.37198 -33.90656 68.42955 1.000 22.63794 127 THR B O 1
ATOM 712 N N . ARG B 1 17 ? 13.27073 -33.20291 69.43102 1.000 27.81983 128 ARG B N 1
ATOM 713 C CA . ARG B 1 17 ? 14.19143 -34.04547 68.67275 1.000 26.58732 128 ARG B CA 1
ATOM 714 C C . ARG B 1 17 ? 14.24090 -33.67027 67.19596 1.000 24.23754 128 ARG B C 1
ATOM 715 O O . ARG B 1 17 ? 14.59817 -34.50136 66.35929 1.000 25.20925 128 ARG B O 1
ATOM 723 N N . ASN B 1 18 ? 13.90288 -32.42430 66.86125 1.000 22.74558 129 ASN B N 1
ATOM 724 C CA . ASN B 1 18 ? 14.04619 -31.92938 65.49875 1.000 22.05312 129 ASN B CA 1
ATOM 725 C C . ASN B 1 18 ? 15.28042 -31.07182 65.30687 1.000 22.94383 129 ASN B C 1
ATOM 726 O O . ASN B 1 18 ? 15.81317 -31.02642 64.19864 1.000 31.16880 129 ASN B O 1
ATOM 731 N N . ILE B 1 19 ? 15.74108 -30.38594 66.34749 1.000 21.61612 130 ILE B N 1
ATOM 732 C CA . ILE B 1 19 ? 17.01265 -29.67815 66.30743 1.000 18.62766 130 ILE B CA 1
ATOM 733 C C . ILE B 1 19 ? 18.05315 -30.70379 66.71668 1.000 19.65516 130 ILE B C 1
ATOM 734 O O . ILE B 1 19 ? 18.13771 -31.05145 67.89545 1.000 22.52817 130 ILE B O 1
ATOM 739 N N . ARG B 1 20 ? 18.83940 -31.19636 65.76729 1.000 19.24584 131 ARG B N 1
ATOM 740 C CA . ARG B 1 20 ? 19.84244 -32.21920 66.05404 1.000 21.29832 131 ARG B CA 1
ATOM 741 C C . ARG B 1 20 ? 21.24725 -31.64153 65.92646 1.000 21.80979 131 ARG B C 1
ATOM 742 O O . ARG B 1 20 ? 21.66596 -31.26118 64.82631 1.000 26.43256 131 ARG B O 1
ATOM 750 N N . LYS B 1 21 ? 21.98848 -31.61484 67.03274 1.000 17.88307 132 LYS B N 1
ATOM 751 C CA . LYS B 1 21 ? 23.31358 -31.01986 67.06757 1.000 22.93593 132 LYS B CA 1
ATOM 752 C C . LYS B 1 21 ? 24.28464 -31.99919 67.72391 1.000 19.73539 132 LYS B C 1
ATOM 753 O O . LYS B 1 21 ? 23.90416 -33.07714 68.19092 1.000 19.78693 132 LYS B O 1
ATOM 759 N N . ALA B 1 22 ? 25.56597 -31.65028 67.68517 1.000 21.87025 133 ALA B N 1
ATOM 760 C CA . ALA B 1 22 ? 26.60989 -32.42911 68.34214 1.000 17.80439 133 ALA B CA 1
ATOM 761 C C . ALA B 1 22 ? 27.63268 -31.47934 68.95399 1.000 20.74712 133 ALA B C 1
ATOM 762 O O . ALA B 1 22 ? 27.84163 -30.36025 68.47274 1.000 25.54183 133 ALA B O 1
ATOM 764 N N . VAL B 1 23 ? 28.29876 -31.95580 69.99772 1.000 18.08276 134 VAL B N 1
ATOM 765 C CA . VAL B 1 23 ? 29.23099 -31.16479 70.79433 1.000 17.09593 134 VAL B CA 1
ATOM 766 C C . VAL B 1 23 ? 30.45561 -32.00965 71.12560 1.000 19.99345 134 VAL B C 1
ATOM 767 O O . VAL B 1 23 ? 30.39257 -33.24087 71.11236 1.000 22.88846 134 VAL B O 1
ATOM 771 N N . VAL B 1 24 ? 31.61681 -31.37022 71.26767 1.000 16.26306 135 VAL B N 1
ATOM 772 C CA . VAL B 1 24 ? 32.77371 -32.04110 71.85639 1.000 14.55585 135 VAL B CA 1
ATOM 773 C C . VAL B 1 24 ? 33.02220 -31.43770 73.22713 1.000 13.26763 135 VAL B C 1
ATOM 774 O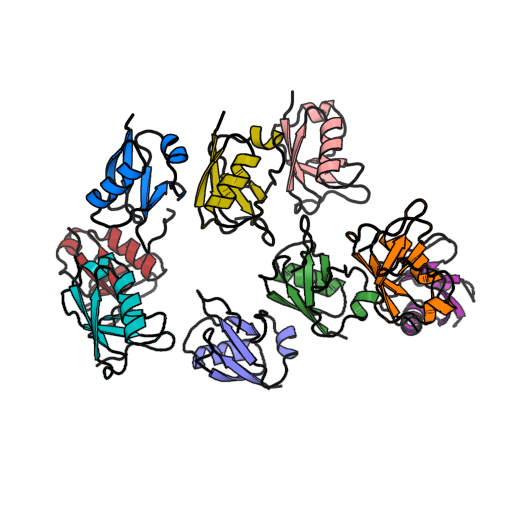 O . VAL B 1 24 ? 33.15180 -30.21987 73.35533 1.000 18.01482 135 VAL B O 1
ATOM 778 N N . ALA B 1 25 ? 33.10277 -32.27541 74.24917 1.000 12.64401 136 ALA B N 1
ATOM 779 C CA . ALA B 1 25 ? 33.33469 -31.73367 75.57764 1.000 14.37356 136 ALA B CA 1
ATOM 780 C C . ALA B 1 25 ? 34.16222 -32.71873 76.38357 1.000 17.13661 136 ALA B C 1
ATOM 781 O O . ALA B 1 25 ? 34.18151 -33.91565 76.09427 1.000 19.67267 136 ALA B O 1
ATOM 783 N N . THR B 1 26 ? 34.84721 -32.20157 77.40616 1.000 15.10233 137 THR B N 1
ATOM 784 C CA . THR B 1 26 ? 35.60284 -33.03187 78.33476 1.000 16.25991 137 THR B CA 1
ATOM 785 C C . THR B 1 26 ? 34.97617 -33.09921 79.72721 1.000 17.63084 137 THR B C 1
ATOM 786 O O . THR B 1 26 ? 35.18757 -34.08517 80.44438 1.000 20.18583 137 THR B O 1
ATOM 790 N N . THR B 1 27 ? 34.19095 -32.10307 80.11474 1.000 17.72777 138 THR B N 1
ATOM 791 C CA . THR B 1 27 ? 33.51828 -32.07350 81.40451 1.000 17.23760 138 THR B CA 1
ATOM 792 C C . THR B 1 27 ? 32.05001 -31.70250 81.18091 1.000 19.03014 138 THR B C 1
ATOM 793 O O . THR B 1 27 ? 31.67349 -31.22046 80.10440 1.000 21.01201 138 THR B O 1
ATOM 797 N N . ILE B 1 28 ? 31.19351 -31.92210 82.18651 1.000 14.92211 139 ILE B N 1
ATOM 798 C CA . ILE B 1 28 ? 29.79705 -31.54419 81.95881 1.000 17.81442 139 ILE B CA 1
ATOM 799 C C . ILE B 1 28 ? 29.63691 -30.03333 81.86995 1.000 18.13455 139 ILE B C 1
ATOM 800 O O . ILE B 1 28 ? 28.83465 -29.55868 81.05997 1.000 17.41266 139 ILE B O 1
ATOM 805 N N . SER B 1 29 ? 30.42619 -29.24877 82.63053 1.000 19.46777 140 SER B N 1
ATOM 806 C CA . SER B 1 29 ? 30.32121 -27.78808 82.53463 1.000 20.96326 140 SER B CA 1
ATOM 807 C C . SER B 1 29 ? 30.51757 -27.34167 81.10184 1.000 22.82856 140 SER B C 1
ATOM 808 O O . SER B 1 29 ? 29.78339 -26.48269 80.58487 1.000 25.35030 140 SER B O 1
ATOM 811 N N . GLU B 1 30 ? 31.50531 -27.93939 80.44788 1.000 18.24466 141 GLU B N 1
ATOM 812 C CA . GLU B 1 30 ? 31.78179 -27.63883 79.06746 1.000 13.41550 141 GLU B CA 1
ATOM 813 C C . GLU B 1 30 ? 30.60539 -28.01704 78.15029 1.000 21.64961 141 GLU B C 1
ATOM 814 O O . GLU B 1 30 ? 30.24736 -27.21701 77.27567 1.000 20.73467 141 GLU B O 1
ATOM 820 N N . ILE B 1 31 ? 29.97869 -29.21921 78.29779 1.000 20.18539 142 ILE B N 1
ATOM 821 C CA . ILE B 1 31 ? 28.82731 -29.44869 77.40234 1.000 21.53719 142 ILE B CA 1
ATOM 822 C C . ILE B 1 31 ? 27.74331 -28.44162 77.68210 1.000 19.23798 142 ILE B C 1
ATOM 823 O O . ILE B 1 31 ? 27.12814 -27.93157 76.75305 1.000 21.14460 142 ILE B O 1
ATOM 828 N N . ARG B 1 32 ? 27.47473 -28.13806 78.94793 1.000 17.03095 143 ARG B N 1
ATOM 829 C CA . ARG B 1 32 ? 26.36354 -27.23194 79.20972 1.000 20.49808 143 ARG B CA 1
ATOM 830 C C . ARG B 1 32 ? 26.60033 -25.90160 78.50003 1.000 24.35953 143 ARG B C 1
ATOM 831 O O . ARG B 1 32 ? 25.73707 -25.42513 77.74746 1.000 28.26634 143 ARG B O 1
ATOM 839 N N . THR B 1 33 ? 27.80850 -25.34768 78.62425 1.000 18.21023 144 THR B N 1
ATOM 840 C CA . THR B 1 33 ? 28.09901 -24.10243 77.92247 1.000 16.96117 144 THR B CA 1
ATOM 841 C C . THR B 1 33 ? 28.00650 -24.24860 76.40537 1.000 22.97558 144 THR B C 1
ATOM 842 O O . THR B 1 33 ? 27.36532 -23.42909 75.72608 1.000 22.53878 144 THR B O 1
ATOM 846 N N . LYS B 1 34 ? 28.62685 -25.29392 75.85203 1.000 21.37761 145 LYS B N 1
ATOM 847 C CA . LYS B 1 34 ? 28.69102 -25.42209 74.39832 1.000 19.51067 145 LYS B CA 1
ATOM 848 C C . LYS B 1 34 ? 27.31557 -25.68378 73.79091 1.000 20.90980 145 LYS B C 1
ATOM 849 O O . LYS B 1 34 ? 26.98182 -25.12038 72.74103 1.000 21.87034 145 LYS B O 1
ATOM 855 N N . VAL B 1 35 ? 26.49614 -26.51897 74.43708 1.000 19.93186 146 VAL B N 1
ATOM 856 C CA . VAL B 1 35 ? 25.14760 -26.76741 73.92897 1.000 26.51892 146 VAL B CA 1
ATOM 857 C C . VAL B 1 35 ? 24.31905 -25.51332 74.06498 1.000 24.52855 146 VAL B C 1
ATOM 858 O O . VAL B 1 35 ? 23.40632 -25.28216 73.26428 1.000 24.98627 146 VAL B O 1
ATOM 862 N N . SER B 1 36 ? 24.59479 -24.70042 75.09081 1.000 21.89027 147 SER B N 1
ATOM 863 C CA . SER B 1 36 ? 23.91372 -23.42195 75.21084 1.000 20.07370 147 SER B CA 1
ATOM 864 C C . SER B 1 36 ? 24.23831 -22.52050 74.02760 1.000 23.63958 147 SER B C 1
ATOM 865 O O . SER B 1 36 ? 23.35376 -21.85230 73.47852 1.000 22.40332 147 SER B O 1
ATOM 868 N N . LEU B 1 37 ? 25.49950 -22.50536 73.59959 1.000 23.97757 148 LEU B N 1
ATOM 869 C CA . LEU B 1 37 ? 25.82312 -21.72709 72.40601 1.000 22.96961 148 LEU B CA 1
ATOM 870 C C . LEU B 1 37 ? 25.12672 -22.30338 71.17845 1.000 20.95560 148 LEU B C 1
ATOM 871 O O . LEU B 1 37 ? 24.52219 -21.56814 70.39305 1.000 21.23326 148 LEU B O 1
ATOM 876 N N . LYS B 1 38 ? 25.14286 -23.62445 71.03564 1.000 21.44139 149 LYS B N 1
ATOM 877 C CA . LYS B 1 38 ? 24.59513 -24.24590 69.83390 1.000 21.46981 149 LYS B CA 1
ATOM 878 C C . LYS B 1 38 ? 23.08475 -24.05664 69.72609 1.000 24.55539 149 LYS B C 1
ATOM 879 O O . LYS B 1 38 ? 22.56314 -23.88041 68.62035 1.000 29.52122 149 LYS B O 1
ATOM 885 N N . PHE B 1 39 ? 22.35443 -24.11427 70.84091 1.000 22.64470 150 PHE B N 1
ATOM 886 C CA . PHE B 1 39 ? 20.91106 -23.90481 70.78929 1.000 20.49092 150 PHE B CA 1
ATOM 887 C C . PHE B 1 39 ? 20.49801 -22.46945 71.04677 1.000 23.15585 150 PHE B C 1
ATOM 888 O O . PHE B 1 39 ? 19.30123 -22.18171 70.99599 1.000 24.98792 150 PHE B O 1
ATOM 896 N N . GLU B 1 40 ? 21.45568 -21.55223 71.13628 1.000 23.58928 151 GLU B N 1
ATOM 897 C CA . GLU B 1 40 ? 21.22786 -20.15239 71.48803 1.000 21.08502 151 GLU B CA 1
ATOM 898 C C . GLU B 1 40 ? 20.16962 -19.96720 72.57611 1.000 19.30191 151 GLU B C 1
ATOM 899 O O . GLU B 1 40 ? 19.25969 -19.14570 72.46216 1.000 23.55140 151 GLU B O 1
ATOM 905 N N . ARG B 1 41 ? 20.31806 -20.72015 73.66723 1.000 19.99726 152 ARG B N 1
ATOM 906 C CA . ARG B 1 41 ? 19.43188 -20.62689 74.82914 1.000 23.22517 152 ARG B CA 1
ATOM 907 C C . ARG B 1 41 ? 20.24850 -20.81696 76.09885 1.000 27.00236 152 ARG B C 1
ATOM 908 O O . ARG B 1 41 ? 21.29665 -21.46641 76.08981 1.000 30.03600 152 ARG B O 1
ATOM 916 N N . ALA B 1 42 ? 19.74697 -20.27504 77.20584 1.000 26.49010 153 ALA B N 1
ATOM 917 C CA . ALA B 1 42 ? 20.50210 -20.21397 78.44976 1.000 20.04847 153 ALA B CA 1
ATOM 918 C C . ALA B 1 42 ? 20.04976 -21.30469 79.41222 1.000 26.62414 153 ALA B C 1
ATOM 919 O O . ALA B 1 42 ? 18.97600 -21.88884 79.25832 1.000 32.10448 153 ALA B O 1
ATOM 921 N N . GLN B 1 43 ? 20.90863 -21.59631 80.39378 1.000 26.65047 154 GLN B N 1
ATOM 922 C CA . GLN B 1 43 ? 20.65525 -22.56347 81.47477 1.000 32.28567 154 GLN B CA 1
ATOM 923 C C . GLN B 1 43 ? 20.18697 -23.92464 80.94294 1.000 34.81334 154 GLN B C 1
ATOM 924 O O . GLN B 1 43 ? 19.16032 -24.48868 81.34583 1.000 30.11122 154 GLN B O 1
ATOM 930 N N . ARG B 1 44 ? 21.03143 -24.48880 80.10433 1.000 25.55453 155 ARG B N 1
ATOM 931 C CA . ARG B 1 44 ? 20.76825 -25.77170 79.49800 1.000 25.53795 155 ARG B CA 1
ATOM 932 C C . ARG B 1 44 ? 20.83047 -26.92028 80.52070 1.000 35.29985 155 ARG B C 1
ATOM 933 O O . ARG B 1 44 ? 21.73124 -26.95728 81.36445 1.000 34.83095 155 ARG B O 1
ATOM 941 N N . ARG B 1 45 ? 19.88856 -27.88175 80.44215 1.000 27.23767 156 ARG B N 1
ATOM 942 C CA . ARG B 1 45 ? 19.90472 -29.07745 81.30009 1.000 22.39533 156 ARG B CA 1
ATOM 943 C C . ARG B 1 45 ? 20.08034 -30.35550 80.49139 1.000 26.05485 156 ARG B C 1
ATOM 944 O O . ARG B 1 45 ? 19.29821 -30.61224 79.57540 1.000 28.21686 156 ARG B O 1
ATOM 952 N N . ILE B 1 46 ? 21.06754 -31.17480 80.84406 1.000 23.47196 157 ILE B N 1
ATOM 953 C CA . ILE B 1 46 ? 21.38699 -32.37516 80.07363 1.000 22.54665 157 ILE B CA 1
ATOM 954 C C . ILE B 1 46 ? 20.57308 -33.56408 80.58424 1.000 24.05373 157 ILE B C 1
ATOM 955 O O . ILE B 1 46 ? 20.71155 -33.97121 81.73924 1.000 25.30564 157 ILE B O 1
ATOM 960 N N . HIS B 1 47 ? 19.81205 -34.20093 79.69864 1.000 24.87246 158 HIS B N 1
ATOM 961 C CA . HIS B 1 47 ? 19.08728 -35.41294 80.04089 1.000 20.90098 158 HIS B CA 1
ATOM 962 C C . HIS B 1 47 ? 19.47459 -36.47741 79.04092 1.000 20.33672 158 HIS B C 1
ATOM 963 O O . HIS B 1 47 ? 19.77915 -36.16646 77.89724 1.000 20.70855 158 HIS B O 1
ATOM 970 N N . LEU B 1 48 ? 19.43452 -37.73557 79.45418 1.000 17.97261 159 LEU B N 1
ATOM 971 C CA . LEU B 1 48 ? 19.63961 -38.80179 78.49107 1.000 13.47904 159 LEU B CA 1
ATOM 972 C C . LEU B 1 48 ? 18.44051 -38.87445 77.55729 1.000 15.87673 159 LEU B C 1
ATOM 973 O O . LEU B 1 48 ? 17.29629 -38.72204 77.97827 1.000 18.07276 159 LEU B O 1
ATOM 978 N N . ASP B 1 49 ? 18.70638 -39.13973 76.28439 1.000 14.61464 160 ASP B N 1
ATOM 979 C CA . ASP B 1 49 ? 17.64029 -39.19199 75.29436 1.000 15.72756 160 ASP B CA 1
ATOM 980 C C . ASP B 1 49 ? 16.63724 -40.31032 75.59386 1.000 24.45745 160 ASP B C 1
ATOM 981 O O . ASP B 1 49 ? 15.42211 -40.06920 75.61395 1.000 23.54418 160 ASP B O 1
ATOM 986 N N . CYS B 1 50 ? 17.12741 -41.53205 75.88379 1.000 29.89379 161 CYS B N 1
ATOM 987 C CA . CYS B 1 50 ? 16.25490 -42.71472 75.87922 1.000 27.00800 161 CYS B CA 1
ATOM 988 C C . CYS B 1 50 ? 15.19674 -42.65370 76.98161 1.000 24.89693 161 CYS B C 1
ATOM 989 O O . CYS B 1 50 ? 14.01676 -42.92185 76.72830 1.000 24.54993 161 CYS B O 1
ATOM 992 N N . ASP B 1 51 ? 15.59325 -42.29876 78.21338 1.000 22.90126 162 ASP B N 1
ATOM 993 C CA . ASP B 1 51 ? 14.69631 -42.39179 79.35566 1.000 16.40721 162 ASP B CA 1
ATOM 994 C C . ASP B 1 51 ? 14.52515 -41.10244 80.14297 1.000 19.11544 162 ASP B C 1
ATOM 995 O O . ASP B 1 51 ? 13.80756 -41.11554 81.14763 1.000 21.00234 162 ASP B O 1
ATOM 1000 N N . GLY B 1 52 ? 15.14683 -39.99756 79.72814 1.000 18.12504 163 GLY B N 1
ATOM 1001 C CA . GLY B 1 52 ? 14.98991 -38.73509 80.42669 1.000 17.15939 163 GLY B CA 1
ATOM 1002 C C . GLY B 1 52 ? 15.80743 -38.55877 81.68785 1.000 19.75546 163 GLY B C 1
ATOM 1003 O O . GLY B 1 52 ? 15.56552 -37.59709 82.42394 1.000 16.64251 163 GLY B O 1
ATOM 1004 N N . THR B 1 53 ? 16.73568 -39.47381 81.98380 1.000 19.93217 164 THR B N 1
ATOM 1005 C CA . THR B 1 53 ? 17.61513 -39.32435 83.13899 1.000 20.20652 164 THR B CA 1
ATOM 1006 C C . THR B 1 53 ? 18.44436 -38.04526 83.06408 1.000 19.20049 164 THR B C 1
ATOM 1007 O O . THR B 1 53 ? 19.06400 -37.75061 82.04083 1.000 20.76581 164 THR B O 1
ATOM 1011 N N . GLU B 1 54 ? 18.44821 -37.27863 84.15130 1.000 17.40162 165 GLU B N 1
ATOM 1012 C CA . GLU B 1 54 ? 19.18993 -36.02951 84.19655 1.000 21.15182 165 GLU B CA 1
ATOM 1013 C C . GLU B 1 54 ? 20.63812 -36.26668 84.61520 1.000 21.95463 165 GLU B C 1
ATOM 1014 O O . GLU B 1 54 ? 20.89428 -36.89350 85.64696 1.000 25.81222 165 GLU B O 1
ATOM 1020 N N . VAL B 1 55 ? 21.56770 -35.69823 83.84894 1.000 19.11077 166 VAL B N 1
ATOM 1021 C CA . VAL B 1 55 ? 23.00564 -35.74627 84.10697 1.000 21.15522 166 VAL B CA 1
ATOM 1022 C C . VAL B 1 55 ? 23.40234 -34.40507 84.71825 1.000 20.90203 166 VAL B C 1
ATOM 1023 O O . VAL B 1 55 ? 23.33870 -33.36983 84.04821 1.000 23.26397 166 VAL B O 1
ATOM 1027 N N . ASP B 1 56 ? 23.74342 -34.39672 86.01460 1.000 19.14072 167 ASP B N 1
ATOM 1028 C CA . ASP B 1 56 ? 24.04088 -33.13202 86.67444 1.000 17.71961 167 ASP B CA 1
ATOM 1029 C C . ASP B 1 56 ? 25.25378 -33.20959 87.59670 1.000 19.08034 167 ASP B C 1
ATOM 1030 O O . ASP B 1 56 ? 25.41835 -32.33383 88.44875 1.000 18.13628 167 ASP B O 1
ATOM 1035 N N . ASP B 1 57 ? 26.09217 -34.23593 87.48807 1.000 17.63265 168 ASP B N 1
ATOM 1036 C CA . ASP B 1 57 ? 27.37652 -34.20524 88.17517 1.000 20.73587 168 ASP B CA 1
ATOM 1037 C C . ASP B 1 57 ? 28.44138 -34.78772 87.25936 1.000 23.29541 168 ASP B C 1
ATOM 1038 O O . ASP B 1 57 ? 28.14117 -35.53917 86.33011 1.000 24.95910 168 ASP B O 1
ATOM 1043 N N . GLU B 1 58 ? 29.70450 -34.45739 87.53987 1.000 22.03177 169 GLU B N 1
ATOM 1044 C CA . GLU B 1 58 ? 30.74851 -34.91543 86.63549 1.000 18.71003 169 GLU B CA 1
ATOM 1045 C C . GLU B 1 58 ? 30.95673 -36.41885 86.74316 1.000 22.50334 169 GLU B C 1
ATOM 1046 O O . GLU B 1 58 ? 31.30108 -37.05329 85.74066 1.000 21.22204 169 GLU B O 1
ATOM 1052 N N . GLU B 1 59 ? 30.68125 -37.02227 87.91057 1.000 27.27306 170 GLU B N 1
ATOM 1053 C CA . GLU B 1 59 ? 30.92777 -38.45658 88.05605 1.000 23.31332 170 GLU B CA 1
ATOM 1054 C C . GLU B 1 59 ? 30.08662 -39.25465 87.08043 1.000 23.91610 170 GLU B C 1
ATOM 1055 O O . GLU B 1 59 ? 30.61009 -40.03653 86.28025 1.000 25.20038 170 GLU B O 1
ATOM 1061 N N . TYR B 1 60 ? 28.78295 -39.01752 87.07894 1.000 24.64455 171 TYR B N 1
ATOM 1062 C CA . TYR B 1 60 ? 27.93875 -39.75489 86.15630 1.000 20.77596 171 TYR B CA 1
ATOM 1063 C C . TYR B 1 60 ? 28.24908 -39.36675 84.72659 1.000 21.73794 171 TYR B C 1
ATOM 1064 O O . TYR B 1 60 ? 28.19081 -40.21402 83.83026 1.000 24.98449 171 TYR B O 1
ATOM 1073 N N . PHE B 1 61 ? 28.57365 -38.09016 84.49459 1.000 17.91829 172 PHE B N 1
ATOM 1074 C CA . PHE B 1 61 ? 28.97657 -37.66686 83.15921 1.000 20.39096 172 PHE B CA 1
ATOM 1075 C C . PHE B 1 61 ? 30.13975 -38.49876 82.63204 1.000 22.67472 172 PHE B C 1
ATOM 1076 O O . PHE B 1 61 ? 30.15792 -38.87234 81.45111 1.000 23.83536 172 PHE B O 1
ATOM 1084 N N . SER B 1 62 ? 31.11793 -38.80885 83.48963 1.000 22.75550 173 SER B N 1
ATOM 1085 C CA . SER B 1 62 ? 32.27468 -39.57628 83.03334 1.000 19.45387 173 SER B CA 1
ATOM 1086 C C . SER B 1 62 ? 31.90546 -40.97598 82.54935 1.000 22.24979 173 SER B C 1
ATOM 1087 O O . SER B 1 62 ? 32.65093 -41.55636 81.75176 1.000 25.41220 173 SER B O 1
ATOM 1090 N N . THR B 1 63 ? 30.78714 -41.53970 83.00591 1.000 17.99928 174 THR B N 1
ATOM 1091 C CA . THR B 1 63 ? 30.44293 -42.88493 82.57711 1.000 15.28392 174 THR B CA 1
ATOM 1092 C C . THR B 1 63 ? 29.83205 -42.90198 81.18849 1.000 19.51652 174 THR B C 1
ATOM 1093 O O . THR B 1 63 ? 29.75084 -43.97530 80.58683 1.000 19.40583 174 THR B O 1
ATOM 1097 N N . LEU B 1 64 ? 29.42091 -41.74557 80.66398 1.000 19.76330 175 LEU B N 1
ATOM 1098 C CA . LEU B 1 64 ? 28.75461 -41.70235 79.37222 1.000 16.19429 175 LEU B CA 1
ATOM 1099 C C . LEU B 1 64 ? 29.72087 -42.10305 78.27204 1.000 17.81388 175 LEU B C 1
ATOM 1100 O O . LEU B 1 64 ? 30.88989 -41.71829 78.28939 1.000 22.53485 175 LEU B O 1
ATOM 1105 N N . GLU B 1 65 ? 29.22005 -42.85620 77.30159 1.000 21.98177 176 GLU B N 1
ATOM 1106 C CA . GLU B 1 65 ? 29.99403 -43.29843 76.14813 1.000 21.42212 176 GLU B CA 1
ATOM 1107 C C . GLU B 1 65 ? 30.10492 -42.19881 75.08789 1.000 24.65697 176 GLU B C 1
ATOM 1108 O O . GLU B 1 65 ? 29.24020 -41.31591 74.99329 1.000 21.14680 176 GLU B O 1
ATOM 1114 N N . PRO B 1 66 ? 31.12468 -42.26581 74.22483 1.000 26.14664 177 PRO B N 1
ATOM 1115 C CA . PRO B 1 66 ? 31.19911 -41.30666 73.12065 1.000 22.79806 177 PRO B CA 1
ATOM 1116 C C . PRO B 1 66 ? 29.94158 -41.38399 72.28158 1.000 17.70304 177 PRO B C 1
ATOM 1117 O O . PRO B 1 66 ? 29.34516 -42.44631 72.11864 1.000 16.32656 177 PRO B O 1
ATOM 1121 N N . ASN B 1 67 ? 29.50844 -40.22845 71.80611 1.000 22.78798 178 ASN B N 1
ATOM 1122 C CA . ASN B 1 67 ? 28.32057 -40.12529 70.96881 1.000 23.65980 178 ASN B CA 1
ATOM 1123 C C . ASN B 1 67 ? 27.07514 -40.60926 71.70215 1.000 21.60416 178 ASN B C 1
ATOM 1124 O O . ASN B 1 67 ? 26.11169 -41.07468 71.08312 1.000 14.19202 178 ASN B O 1
ATOM 1129 N N . ALA B 1 68 ? 27.09762 -40.48783 73.03166 1.000 22.31691 179 ALA B N 1
ATOM 1130 C CA . ALA B 1 68 ? 25.89548 -40.72998 73.80716 1.000 16.08543 179 ALA B CA 1
ATOM 1131 C C . ALA B 1 68 ? 24.83735 -39.74736 73.35565 1.000 20.46972 179 ALA B C 1
ATOM 1132 O O . ALA B 1 68 ? 25.14142 -38.60209 73.00170 1.000 23.54742 179 ALA B O 1
ATOM 1134 N N . GLU B 1 69 ? 23.59521 -40.20305 73.33662 1.000 18.68543 180 GLU B N 1
ATOM 1135 C CA . GLU B 1 69 ? 22.49385 -39.38545 72.86447 1.000 14.48719 180 GLU B CA 1
ATOM 1136 C C . GLU B 1 69 ? 21.85240 -38.66225 74.04423 1.000 12.68811 180 GLU B C 1
ATOM 1137 O O . GLU B 1 69 ? 21.37765 -39.30662 74.98057 1.000 11.77498 180 GLU B O 1
ATOM 1143 N N . LEU B 1 70 ? 21.88449 -37.32327 74.01525 1.000 14.05032 181 LEU B N 1
ATOM 1144 C CA . LEU B 1 70 ? 21.42665 -36.43991 75.07901 1.000 14.92617 181 LEU B CA 1
ATOM 1145 C C . LEU B 1 70 ? 20.34524 -35.51119 74.55117 1.000 17.43568 181 LEU B C 1
ATOM 1146 O O . LEU B 1 70 ? 20.24253 -35.26940 73.34794 1.000 25.17618 181 LEU B O 1
ATOM 1151 N N . ILE B 1 71 ? 19.54188 -34.98196 75.47255 1.000 18.43893 182 ILE B N 1
ATOM 1152 C CA . ILE B 1 71 ? 18.47328 -34.03200 75.19027 1.000 18.56077 182 ILE B CA 1
ATOM 1153 C C . ILE B 1 71 ? 18.71612 -32.77268 76.00048 1.000 19.33091 182 ILE B C 1
ATOM 1154 O O . ILE B 1 71 ? 19.08841 -32.84708 77.17260 1.000 24.12192 182 ILE B O 1
ATOM 1159 N N . ALA B 1 72 ? 18.43072 -31.62765 75.39287 1.000 22.19223 183 ALA B N 1
ATOM 1160 C CA . ALA B 1 72 ? 18.62862 -30.31148 75.97429 1.000 16.26243 183 ALA B CA 1
ATOM 1161 C C . ALA B 1 72 ? 17.29138 -29.82042 76.48046 1.000 22.52001 183 ALA B C 1
ATOM 1162 O O . ALA B 1 72 ? 16.44540 -29.37103 75.69367 1.000 25.46490 183 ALA B O 1
ATOM 1164 N N . VAL B 1 73 ? 17.10724 -29.87962 77.79663 1.000 19.14606 184 VAL B N 1
ATOM 1165 C CA . VAL B 1 73 ? 15.85938 -29.46666 78.42070 1.000 19.51205 184 VAL B CA 1
ATOM 1166 C C . VAL B 1 73 ? 16.12937 -28.10400 79.02848 1.000 21.28579 184 VAL B C 1
ATOM 1167 O O . VAL B 1 73 ? 16.92908 -27.96759 79.96130 1.000 28.65434 184 VAL B O 1
ATOM 1171 N N . PHE B 1 74 ? 15.47727 -27.09919 78.50201 1.000 19.57424 185 PHE B N 1
ATOM 1172 C CA . PHE B 1 74 ? 15.72782 -25.72606 78.89694 1.000 26.73355 185 PHE B CA 1
ATOM 1173 C C . PHE B 1 74 ? 14.73916 -25.29801 79.97029 1.000 31.17857 185 PHE B C 1
ATOM 1174 O O . PHE B 1 74 ? 13.76463 -26.00378 80.24674 1.000 31.36003 185 PHE B O 1
ATOM 1182 N N . PRO B 1 75 ? 14.99372 -24.18389 80.66026 1.000 28.48614 186 PRO B N 1
ATOM 1183 C CA . PRO B 1 75 ? 14.12530 -23.82215 81.78307 1.000 22.35302 186 PRO B CA 1
ATOM 1184 C C . PRO B 1 75 ? 12.66274 -23.75752 81.37009 1.000 25.37332 186 PRO B C 1
ATOM 1185 O O . PRO B 1 75 ? 12.30196 -23.13238 80.36587 1.000 24.46151 186 PRO B O 1
ATOM 1189 N N . GLY B 1 76 ? 11.82456 -24.44111 82.14730 1.000 25.94500 187 GLY B N 1
ATOM 1190 C CA . GLY B 1 76 ? 10.40091 -24.52306 81.90822 1.000 27.11153 187 GLY B CA 1
ATOM 1191 C C . GLY B 1 76 ? 9.94993 -25.64628 81.00075 1.000 27.01137 187 GLY B C 1
ATOM 1192 O O . GLY B 1 76 ? 8.73740 -25.83841 80.85013 1.000 27.77278 187 GLY B O 1
ATOM 1193 N N . GLU B 1 77 ? 10.87227 -26.44410 80.47111 1.000 22.25623 188 GLU B N 1
ATOM 1194 C CA . GLU B 1 77 ? 10.58340 -27.49875 79.51325 1.000 19.76446 188 GLU B CA 1
ATOM 1195 C C . GLU B 1 77 ? 10.71569 -28.83490 80.22319 1.000 19.06371 188 GLU B C 1
ATOM 1196 O O . GLU B 1 77 ? 11.28960 -28.92313 81.30800 1.000 24.29758 188 GLU B O 1
ATOM 1202 N N . GLN B 1 78 ? 10.19618 -29.88481 79.59090 1.000 18.36397 189 GLN B N 1
ATOM 1203 C CA . GLN B 1 78 ? 10.29565 -31.23874 80.11446 1.000 17.64515 189 GLN B CA 1
ATOM 1204 C C . GLN B 1 78 ? 10.69269 -32.22922 79.02353 1.000 19.10135 189 GLN B C 1
ATOM 1205 O O . GLN B 1 78 ? 10.36276 -32.06357 77.84686 1.000 21.01887 189 GLN B O 1
ATOM 1211 N N . TRP B 1 79 ? 11.43275 -33.25242 79.42947 1.000 14.15077 190 TRP B N 1
ATOM 1212 C CA . TRP B 1 79 ? 11.81663 -34.30701 78.50825 1.000 19.64477 190 TRP B CA 1
ATOM 1213 C C . TRP B 1 79 ? 10.57640 -35.04504 78.00275 1.000 19.04304 190 TRP B C 1
ATOM 1214 O O . TRP B 1 79 ? 9.59021 -35.17979 78.72831 1.000 16.79910 190 TRP B O 1
ATOM 1225 N N . ARG B 1 80 ? 10.60690 -35.47768 76.73521 1.000 20.14327 191 ARG B N 1
ATOM 1226 C CA . ARG B 1 80 ? 9.50640 -36.21219 76.11381 1.000 24.33678 191 ARG B CA 1
ATOM 1227 C C . ARG B 1 80 ? 9.92913 -37.62658 75.73938 1.000 29.41582 191 ARG B C 1
ATOM 1228 O O . ARG B 1 80 ? 11.05469 -37.85004 75.28750 1.000 30.90960 191 ARG B O 1
ATOM 1236 N N . ASP B 1 81 ? 9.01046 -38.57331 75.91652 1.000 33.16850 192 ASP B N 1
ATOM 1237 C CA . ASP B 1 81 ? 9.27852 -39.97662 75.60308 1.000 31.85648 192 ASP B CA 1
ATOM 1238 C C . ASP B 1 81 ? 9.34730 -40.19961 74.09085 1.000 42.36743 192 ASP B C 1
ATOM 1239 O O . ASP B 1 81 ? 8.42052 -39.80040 73.37135 1.000 51.13781 192 ASP B O 1
ATOM 1244 N N . PRO B 1 82 ? 10.41678 -40.84092 73.56505 1.000 39.38787 193 PRO B N 1
ATOM 1245 C CA . PRO B 1 82 ? 10.63917 -41.08282 72.13027 1.000 36.58255 193 PRO B CA 1
ATOM 1246 C C . PRO B 1 82 ? 9.40634 -41.66702 71.41207 1.000 48.95852 193 PRO B C 1
ATOM 1247 O O . PRO B 1 82 ? 8.57448 -40.97742 70.80637 1.000 50.97561 193 PRO B O 1
ATOM 1251 C CA . ASN C 1 6 ? 45.50084 -34.56571 57.83135 1.000 38.68752 117 ASN C CA 1
ATOM 1252 C C . ASN C 1 6 ? 44.12659 -34.98415 57.23856 1.000 47.20979 117 ASN C C 1
ATOM 1253 O O . ASN C 1 6 ? 43.14309 -35.15727 57.96981 1.000 42.68633 117 ASN C O 1
ATOM 1258 N N . SER C 1 7 ? 44.09244 -35.14988 55.91129 1.000 44.31704 118 SER C N 1
ATOM 1259 C CA . SER C 1 7 ? 42.87642 -35.27894 55.11300 1.000 34.07040 118 SER C CA 1
ATOM 1260 C C . SER C 1 7 ? 42.19016 -36.62812 55.31187 1.000 37.92480 118 SER C C 1
ATOM 1261 O O . SER C 1 7 ? 42.79766 -37.61111 55.74196 1.000 39.32936 118 SER C O 1
ATOM 1264 N N . LYS C 1 8 ? 40.88730 -36.64621 55.02081 1.000 37.56800 119 LYS C N 1
ATOM 1265 C CA . LYS C 1 8 ? 40.03024 -37.82073 55.09863 1.000 28.11411 119 LYS C CA 1
ATOM 1266 C C . LYS C 1 8 ? 39.03789 -37.80197 53.94923 1.000 29.42629 119 LYS C C 1
ATOM 1267 O O . LYS C 1 8 ? 38.61363 -36.72294 53.50477 1.000 29.57480 119 LYS C O 1
ATOM 1273 N N . PRO C 1 9 ? 38.63935 -38.97710 53.44941 1.000 29.50660 120 PRO C N 1
ATOM 1274 C CA . PRO C 1 9 ? 37.53388 -39.06013 52.48613 1.000 31.26663 120 PRO C CA 1
ATOM 1275 C C . PRO C 1 9 ? 36.16330 -39.09108 53.15958 1.000 28.30142 120 PRO C C 1
ATOM 1276 O O . PRO C 1 9 ? 35.98827 -39.59996 54.27086 1.000 28.33137 120 PRO C O 1
ATOM 1280 N N . PHE C 1 10 ? 35.17404 -38.54254 52.46220 1.000 25.08228 121 PHE C N 1
ATOM 1281 C CA . PHE C 1 10 ? 33.81536 -38.47095 52.97621 1.000 25.73001 121 PHE C CA 1
ATOM 1282 C C . PHE C 1 10 ? 32.83893 -38.73704 51.84233 1.000 27.69296 121 PHE C C 1
ATOM 1283 O O . PHE C 1 10 ? 33.10263 -38.39408 50.68465 1.000 33.21638 121 PHE C O 1
ATOM 1291 N N . LYS C 1 11 ? 31.70619 -39.34164 52.18881 1.000 23.95476 122 LYS C N 1
ATOM 1292 C CA . LYS C 1 11 ? 30.61617 -39.60051 51.25980 1.000 24.02473 122 LYS C CA 1
ATOM 1293 C C . LYS C 1 11 ? 29.48100 -38.63792 51.57430 1.000 26.37631 122 LYS C C 1
ATOM 1294 O O . LYS C 1 11 ? 29.13211 -38.46269 52.74746 1.000 29.75057 122 LYS C O 1
ATOM 1300 N N . ILE C 1 12 ? 28.95722 -37.95985 50.54739 1.000 24.30259 123 ILE C N 1
ATOM 1301 C CA . ILE C 1 12 ? 27.89213 -36.97700 50.71966 1.000 21.07045 123 ILE C CA 1
ATOM 1302 C C . ILE C 1 12 ? 26.79062 -37.25025 49.71419 1.000 23.35627 123 ILE C C 1
ATOM 1303 O O . ILE C 1 12 ? 27.06125 -37.40937 48.52112 1.000 29.34638 123 ILE C O 1
ATOM 1308 N N . LYS C 1 13 ? 25.55249 -37.28339 50.18791 1.000 20.60198 124 LYS C N 1
ATOM 1309 C CA . LYS C 1 13 ? 24.39625 -37.46699 49.33176 1.000 19.08483 124 LYS C CA 1
ATOM 1310 C C . LYS C 1 13 ? 23.45289 -36.29146 49.51763 1.000 21.19460 124 LYS C C 1
ATOM 1311 O O . LYS C 1 13 ? 23.58642 -35.51175 50.46136 1.000 23.45803 124 LYS C O 1
ATOM 1317 N N . ASP C 1 14 ? 22.54229 -36.11570 48.56745 1.000 23.41466 125 ASP C N 1
ATOM 1318 C CA . ASP C 1 14 ? 21.47425 -35.15529 48.78535 1.000 24.36885 125 ASP C CA 1
ATOM 1319 C C . ASP C 1 14 ? 20.42229 -35.75591 49.72848 1.000 25.38503 125 ASP C C 1
ATOM 1320 O O . ASP C 1 14 ? 20.51102 -36.91001 50.15977 1.000 19.86055 125 ASP C O 1
ATOM 1325 N N . ILE C 1 15 ? 19.39647 -34.96392 50.04247 1.000 23.99390 126 ILE C N 1
ATOM 1326 C CA . ILE C 1 15 ? 18.44811 -35.38065 51.06371 1.000 20.31705 126 ILE C CA 1
ATOM 1327 C C . ILE C 1 15 ? 17.66671 -36.60864 50.62426 1.000 26.83589 126 ILE C C 1
ATOM 1328 O O . ILE C 1 15 ? 17.25279 -37.41201 51.46686 1.000 33.75264 126 ILE C O 1
ATOM 1333 N N . THR C 1 16 ? 17.41965 -36.77401 49.32128 1.000 27.32511 127 THR C N 1
ATOM 1334 C CA . THR C 1 16 ? 16.74299 -37.98230 48.85416 1.000 25.75379 127 THR C CA 1
ATOM 1335 C C . THR C 1 16 ? 17.67595 -39.18848 48.74339 1.000 28.49323 127 THR C C 1
ATOM 1336 O O . THR C 1 16 ? 17.19767 -40.29409 48.46779 1.000 29.45767 127 THR C O 1
ATOM 1340 N N . ARG C 1 17 ? 18.98403 -39.00287 48.93795 1.000 27.38368 128 ARG C N 1
ATOM 1341 C CA . ARG C 1 17 ? 19.96892 -40.08046 48.85534 1.000 22.54604 128 ARG C CA 1
ATOM 1342 C C . ARG C 1 17 ? 20.06020 -40.64926 47.44911 1.000 27.42121 128 ARG C C 1
ATOM 1343 O O . ARG C 1 17 ? 20.47466 -41.79873 47.25904 1.000 24.69846 128 ARG C O 1
ATOM 1351 N N . ASN C 1 18 ? 19.70094 -39.83092 46.45416 1.000 30.00776 129 ASN C N 1
ATOM 1352 C CA . ASN C 1 18 ? 19.84159 -40.19912 45.05046 1.000 25.58070 129 ASN C CA 1
ATOM 1353 C C . ASN C 1 18 ? 21.07665 -39.62135 44.39121 1.000 24.68556 129 ASN C C 1
ATOM 1354 O O . ASN C 1 18 ? 21.64164 -40.27605 43.51642 1.000 25.02341 129 ASN C O 1
ATOM 1359 N N . ILE C 1 19 ? 21.52520 -38.43649 44.80408 1.000 26.69890 130 ILE C N 1
ATOM 1360 C CA . ILE C 1 19 ? 22.77711 -37.85366 44.32466 1.000 27.18033 130 ILE C CA 1
ATOM 1361 C C . ILE C 1 19 ? 23.88706 -38.32938 45.25744 1.000 29.09121 130 ILE C C 1
ATOM 1362 O O . ILE C 1 19 ? 23.99611 -37.83838 46.38170 1.000 30.21402 130 ILE C O 1
ATOM 1367 N N . ARG C 1 20 ? 24.73128 -39.25710 44.79725 1.000 24.54915 131 ARG C N 1
ATOM 1368 C CA . ARG C 1 20 ? 25.76955 -39.84648 45.63711 1.000 22.27444 131 ARG C CA 1
ATOM 1369 C C . ARG C 1 20 ? 27.15573 -39.41945 45.16865 1.000 25.95892 131 ARG C C 1
ATOM 1370 O O . ARG C 1 20 ? 27.61503 -39.86069 44.11299 1.000 26.21777 131 ARG C O 1
ATOM 1378 N N . LYS C 1 21 ? 27.86038 -38.64502 45.99888 1.000 28.93443 132 LYS C N 1
ATOM 1379 C CA . LYS C 1 21 ? 29.12579 -38.01963 45.64264 1.000 27.09677 132 LYS C CA 1
ATOM 1380 C C . LYS C 1 21 ? 30.15021 -38.26623 46.74609 1.000 27.82515 132 LYS C C 1
ATOM 1381 O O . LYS C 1 21 ? 29.81434 -38.70642 47.84983 1.000 28.75244 132 LYS C O 1
ATOM 1387 N N . ALA C 1 22 ? 31.41130 -37.93188 46.47004 1.000 29.20515 133 ALA C N 1
ATOM 1388 C CA . ALA C 1 22 ? 32.45470 -38.06858 47.47858 1.000 23.97522 133 ALA C CA 1
ATOM 1389 C C . ALA C 1 22 ? 33.38842 -36.87486 47.43193 1.000 23.65732 133 ALA C C 1
ATOM 1390 O O . ALA C 1 22 ? 33.56645 -36.24590 46.38692 1.000 28.10428 133 ALA C O 1
ATOM 1392 N N . VAL C 1 23 ? 33.97098 -36.56129 48.58704 1.000 26.05069 134 VAL C N 1
ATOM 1393 C CA . VAL C 1 23 ? 34.83385 -35.39195 48.74482 1.000 29.12474 134 VAL C CA 1
ATOM 1394 C C . VAL C 1 23 ? 35.98286 -35.73304 49.68834 1.000 26.24411 134 VAL C C 1
ATOM 1395 O O . VAL C 1 23 ? 35.78402 -36.41623 50.69332 1.000 29.21765 134 VAL C O 1
ATOM 1399 N N . VAL C 1 24 ? 37.17759 -35.22160 49.41380 1.000 24.14573 135 VAL C N 1
ATOM 1400 C CA . VAL C 1 24 ? 38.28642 -35.35189 50.35642 1.000 29.78137 135 VAL C CA 1
ATOM 1401 C C . VAL C 1 24 ? 38.50822 -34.00349 51.02453 1.000 27.45926 135 VAL C C 1
ATOM 1402 O O . VAL C 1 24 ? 38.68822 -32.98603 50.34422 1.000 27.73142 135 VAL C O 1
ATOM 1406 N N . ALA C 1 25 ? 38.52093 -33.99802 52.35500 1.000 26.96470 136 ALA C N 1
ATOM 1407 C CA . ALA C 1 25 ? 38.61989 -32.74078 53.07698 1.000 26.66322 136 ALA C CA 1
ATOM 1408 C C . ALA C 1 25 ? 39.42374 -32.95816 54.34495 1.000 25.35675 136 ALA C C 1
ATOM 1409 O O . ALA C 1 25 ? 39.53795 -34.07988 54.84408 1.000 26.01289 136 ALA C O 1
ATOM 1411 N N . THR C 1 26 ? 40.00875 -31.86461 54.83511 1.000 21.94524 137 THR C N 1
ATOM 1412 C CA . THR C 1 26 ? 40.76949 -31.83823 56.07967 1.000 29.44638 137 THR C CA 1
ATOM 1413 C C . THR C 1 26 ? 40.09104 -31.04056 57.18659 1.000 25.68745 137 THR C C 1
ATOM 1414 O O . THR C 1 26 ? 40.31164 -31.31555 58.36701 1.000 20.29679 137 THR C O 1
ATOM 1418 N N . THR C 1 27 ? 39.25525 -30.07661 56.82503 1.000 25.28070 138 THR C N 1
ATOM 1419 C CA . THR C 1 27 ? 38.48948 -29.27640 57.75811 1.000 20.23921 138 THR C CA 1
ATOM 1420 C C . THR C 1 27 ? 37.04715 -29.26958 57.28899 1.000 23.73718 138 THR C C 1
ATOM 1421 O O . THR C 1 27 ? 36.76889 -29.55397 56.12300 1.000 26.00229 138 THR C O 1
ATOM 1425 N N . ILE C 1 28 ? 36.12582 -28.87638 58.17269 1.000 21.44314 139 ILE C N 1
ATOM 1426 C CA . ILE C 1 28 ? 34.75193 -28.74396 57.69796 1.000 24.03502 139 ILE C CA 1
ATOM 1427 C C . ILE C 1 28 ? 34.62750 -27.59644 56.68917 1.000 23.33271 139 ILE C C 1
ATOM 1428 O O . ILE C 1 28 ? 33.82772 -27.68607 55.75180 1.000 20.33442 139 ILE C O 1
ATOM 1433 N N . SER C 1 29 ? 35.41338 -26.51854 56.82914 1.000 20.00151 140 SER C N 1
ATOM 1434 C CA . SER C 1 29 ? 35.29340 -25.42649 55.86281 1.000 24.67088 140 SER C CA 1
ATOM 1435 C C . SER C 1 29 ? 35.56632 -25.92425 54.45755 1.000 27.87301 140 SER C C 1
ATOM 1436 O O . SER C 1 29 ? 34.85711 -25.56659 53.50272 1.000 28.20414 140 SER C O 1
ATOM 1439 N N . GLU C 1 30 ? 36.60834 -26.74208 54.31799 1.000 27.36934 141 GLU C N 1
ATOM 1440 C CA . GLU C 1 30 ? 36.95948 -27.30233 53.02707 1.000 20.07063 141 GLU C CA 1
ATOM 1441 C C . GLU C 1 30 ? 35.86476 -28.24022 52.52610 1.000 21.65090 141 GLU C C 1
ATOM 1442 O O . GLU C 1 30 ? 35.51026 -28.19001 51.34695 1.000 21.93492 141 GLU C O 1
ATOM 1448 N N . ILE C 1 31 ? 35.31132 -29.10107 53.39416 1.000 19.65379 142 ILE C N 1
ATOM 1449 C CA . ILE C 1 31 ? 34.23392 -29.98282 52.93554 1.000 24.17451 142 ILE C CA 1
ATOM 1450 C C . ILE C 1 31 ? 33.03961 -29.16876 52.45553 1.000 22.82694 142 ILE C C 1
ATOM 1451 O O . ILE C 1 31 ? 32.40229 -29.51186 51.45452 1.000 22.70962 142 ILE C O 1
ATOM 1456 N N . ARG C 1 32 ? 32.69184 -28.10479 53.16950 1.000 19.29277 143 ARG C N 1
ATOM 1457 C CA . ARG C 1 32 ? 31.54374 -27.31825 52.75110 1.000 19.25325 143 ARG C CA 1
ATOM 1458 C C . ARG C 1 32 ? 31.80623 -26.70079 51.38368 1.000 21.34660 143 ARG C C 1
ATOM 1459 O O . ARG C 1 32 ? 30.95413 -26.76897 50.48966 1.000 24.94922 143 ARG C O 1
ATOM 1467 N N . THR C 1 33 ? 33.00601 -26.14325 51.18748 1.000 19.96452 144 THR C N 1
ATOM 1468 C CA . THR C 1 33 ? 33.35639 -25.58031 49.89156 1.000 16.64339 144 THR C CA 1
ATOM 1469 C C . THR C 1 33 ? 33.30072 -26.63970 48.80916 1.000 20.05394 144 THR C C 1
ATOM 1470 O O . THR C 1 33 ? 32.73219 -26.42004 47.72698 1.000 22.37422 144 THR C O 1
ATOM 1474 N N . LYS C 1 34 ? 33.86773 -27.81079 49.08761 1.000 20.80022 145 LYS C N 1
ATOM 1475 C CA . LYS C 1 34 ? 33.95747 -28.82726 48.04828 1.000 20.35636 145 LYS C CA 1
ATOM 1476 C C . LYS C 1 34 ? 32.59245 -29.39578 47.69818 1.000 17.08100 145 LYS C C 1
ATOM 1477 O O . LYS C 1 34 ? 32.30397 -29.59481 46.51699 1.000 15.84839 145 LYS C O 1
ATOM 1483 N N . VAL C 1 35 ? 31.73017 -29.63778 48.69661 1.000 20.20685 146 VAL C N 1
ATOM 1484 C CA . VAL C 1 35 ? 30.39594 -30.16318 48.39284 1.000 22.58768 146 VAL C CA 1
ATOM 1485 C C . VAL C 1 35 ? 29.57164 -29.10656 47.70425 1.000 19.22152 146 VAL C C 1
ATOM 1486 O O . VAL C 1 35 ? 28.69832 -29.43360 46.89799 1.000 25.30586 146 VAL C O 1
ATOM 1490 N N . SER C 1 36 ? 29.80586 -27.83253 48.01050 1.000 18.46947 147 SER C N 1
ATOM 1491 C CA . SER C 1 36 ? 29.13961 -26.78717 47.25034 1.000 20.60701 147 SER C CA 1
ATOM 1492 C C . SER C 1 36 ? 29.53576 -26.86149 45.77644 1.000 23.29716 147 SER C C 1
ATOM 1493 O O . SER C 1 36 ? 28.67534 -26.79183 44.88954 1.000 20.27252 147 SER C O 1
ATOM 1496 N N . LEU C 1 37 ? 30.82484 -27.09217 45.49976 1.000 24.37871 148 LEU C N 1
ATOM 1497 C CA . LEU C 1 37 ? 31.26125 -27.26833 44.11159 1.000 26.39750 148 LEU C CA 1
ATOM 1498 C C . LEU C 1 37 ? 30.67873 -28.53168 43.47054 1.000 26.71752 148 LEU C C 1
ATOM 1499 O O . LEU C 1 37 ? 30.24370 -28.50447 42.31144 1.000 24.46154 148 LEU C O 1
ATOM 1504 N N . LYS C 1 38 ? 30.68087 -29.64630 44.20003 1.000 25.31954 149 LYS C N 1
ATOM 1505 C CA . LYS C 1 38 ? 30.22029 -30.91850 43.64956 1.000 24.97388 149 LYS C CA 1
ATOM 1506 C C . LYS C 1 38 ? 28.72322 -30.89658 43.35930 1.000 26.17374 149 LYS C C 1
ATOM 1507 O O . LYS C 1 38 ? 28.26676 -31.49206 42.37482 1.000 27.99658 149 LYS C O 1
ATOM 1513 N N . PHE C 1 39 ? 27.93941 -30.25105 44.21450 1.000 21.24808 150 PHE C N 1
ATOM 1514 C CA . PHE C 1 39 ? 26.49825 -30.20351 44.02456 1.000 23.53138 150 PHE C CA 1
ATOM 1515 C C . PHE C 1 39 ? 26.03674 -28.98900 43.23189 1.000 29.04729 150 PHE C C 1
ATOM 1516 O O . PHE C 1 39 ? 24.86518 -28.94413 42.82156 1.000 25.54543 150 PHE C O 1
ATOM 1524 N N . GLU C 1 40 ? 26.95486 -28.08007 42.89948 1.000 24.09052 151 GLU C N 1
ATOM 1525 C CA . GLU C 1 40 ? 26.59802 -26.82928 42.25499 1.000 24.74256 151 GLU C CA 1
ATOM 1526 C C . GLU C 1 40 ? 25.41626 -26.19200 42.97993 1.000 28.44658 151 GLU C C 1
ATOM 1527 O O . GLU C 1 40 ? 24.46918 -25.69478 42.35577 1.000 30.75193 151 GLU C O 1
ATOM 1533 N N . ARG C 1 41 ? 25.48797 -26.19103 44.30884 1.000 21.76899 152 ARG C N 1
ATOM 1534 C CA . ARG C 1 41 ? 24.49397 -25.57766 45.16810 1.000 23.51211 152 ARG C CA 1
ATOM 1535 C C . ARG C 1 41 ? 25.24844 -24.99244 46.34191 1.000 22.22285 152 ARG C C 1
ATOM 1536 O O . ARG C 1 41 ? 26.30429 -25.49059 46.71490 1.000 25.70729 152 ARG C O 1
ATOM 1544 N N . ALA C 1 42 ? 24.66422 -23.98673 46.97928 1.000 24.55196 153 ALA C N 1
ATOM 1545 C CA . ALA C 1 42 ? 25.48999 -22.89009 47.44542 1.000 32.88321 153 ALA C CA 1
ATOM 1546 C C . ALA C 1 42 ? 25.82822 -22.89448 48.92869 1.000 40.62267 153 ALA C C 1
ATOM 1547 O O . ALA C 1 42 ? 27.00082 -22.68452 49.27154 1.000 52.49772 153 ALA C O 1
ATOM 1549 N N . GLN C 1 43 ? 24.86550 -23.09496 49.82598 1.000 28.23173 154 GLN C N 1
ATOM 1550 C CA . GLN C 1 43 ? 25.18402 -22.94124 51.25151 1.000 30.83863 154 GLN C CA 1
ATOM 1551 C C . GLN C 1 43 ? 24.95039 -24.26117 51.97099 1.000 31.11205 154 GLN C C 1
ATOM 1552 O O . GLN C 1 43 ? 23.99968 -24.41872 52.74068 1.000 30.26462 154 GLN C O 1
ATOM 1558 N N . ARG C 1 44 ? 25.89141 -25.17713 51.79526 1.000 27.72900 155 ARG C N 1
ATOM 1559 C CA . ARG C 1 44 ? 25.70722 -26.54407 52.25091 1.000 24.41408 155 ARG C CA 1
ATOM 1560 C C . ARG C 1 44 ? 25.64823 -26.66160 53.77888 1.000 29.21121 155 ARG C C 1
ATOM 1561 O O . ARG C 1 44 ? 26.38879 -25.98672 54.49811 1.000 31.21732 155 ARG C O 1
ATOM 1563 N N . ARG C 1 45 ? 24.75223 -27.52647 54.27325 1.000 26.66511 156 ARG C N 1
ATOM 1564 C CA . ARG C 1 45 ? 24.67732 -27.91622 55.68752 1.000 25.59030 156 ARG C CA 1
ATOM 1565 C C . ARG C 1 45 ? 25.07100 -29.38916 55.80507 1.000 29.87734 156 ARG C C 1
ATOM 1566 O O . ARG C 1 45 ? 24.42566 -30.24257 55.19593 1.000 35.84976 156 ARG C O 1
ATOM 1574 N N . ILE C 1 46 ? 26.08919 -29.71601 56.58239 1.000 22.66916 157 ILE C N 1
ATOM 1575 C CA . ILE C 1 46 ? 26.53262 -31.10923 56.64055 1.000 25.96212 157 ILE C CA 1
ATOM 1576 C C . ILE C 1 46 ? 25.80381 -31.81423 57.78286 1.000 27.25106 157 ILE C C 1
ATOM 1577 O O . ILE C 1 46 ? 25.85140 -31.35710 58.92975 1.000 26.68622 157 ILE C O 1
ATOM 1582 N N . HIS C 1 47 ? 25.12921 -32.93260 57.47826 1.000 24.78045 158 HIS C N 1
ATOM 1583 C CA . HIS C 1 47 ? 24.43790 -33.73579 58.47747 1.000 21.46315 158 HIS C CA 1
ATOM 1584 C C . HIS C 1 47 ? 24.89544 -35.17655 58.36755 1.000 21.96558 158 HIS C C 1
ATOM 1585 O O . HIS C 1 47 ? 25.27672 -35.61596 57.28698 1.000 24.09111 158 HIS C O 1
ATOM 1592 N N . LEU C 1 48 ? 24.82869 -35.92270 59.47190 1.000 16.53089 159 LEU C N 1
ATOM 1593 C CA . LEU C 1 48 ? 25.07087 -37.35468 59.39175 1.000 15.04499 159 LEU C CA 1
ATOM 1594 C C . LEU C 1 48 ? 23.93010 -38.05604 58.66247 1.000 22.20977 159 LEU C C 1
ATOM 1595 O O . LEU C 1 48 ? 22.75788 -37.71985 58.84802 1.000 25.63441 159 LEU C O 1
ATOM 1600 N N . ASP C 1 49 ? 24.27079 -39.06520 57.85376 1.000 19.91135 160 ASP C N 1
ATOM 1601 C CA . ASP C 1 49 ? 23.24492 -39.79166 57.11078 1.000 18.80281 160 ASP C CA 1
ATOM 1602 C C . ASP C 1 49 ? 22.28589 -40.52144 58.04999 1.000 24.95900 160 ASP C C 1
ATOM 1603 O O . ASP C 1 49 ? 21.06278 -40.42529 57.90110 1.000 23.87997 160 ASP C O 1
ATOM 1608 N N . CYS C 1 50 ? 22.82750 -41.24527 59.04004 1.000 29.99976 161 CYS C N 1
ATOM 1609 C CA . CYS C 1 50 ? 22.01792 -42.18474 59.81864 1.000 28.16949 161 CYS C CA 1
ATOM 1610 C C . CYS C 1 50 ? 20.96151 -41.47293 60.67803 1.000 26.92885 161 CYS C C 1
ATOM 1611 O O . CYS C 1 50 ? 19.80830 -41.91536 60.74193 1.000 24.37925 161 CYS C O 1
ATOM 1614 N N . ASP C 1 51 ? 21.32835 -40.38791 61.36845 1.000 25.78697 162 ASP C N 1
ATOM 1615 C CA . ASP C 1 51 ? 20.42607 -39.79636 62.34552 1.000 24.44193 162 ASP C CA 1
ATOM 1616 C C . ASP C 1 51 ? 20.17493 -38.31781 62.13779 1.000 25.06532 162 ASP C C 1
ATOM 1617 O O . ASP C 1 51 ? 19.46264 -37.71355 62.94745 1.000 24.56634 162 ASP C O 1
ATOM 1622 N N . GLY C 1 52 ? 20.75981 -37.71152 61.10962 1.000 22.83419 163 GLY C N 1
ATOM 1623 C CA . GLY C 1 52 ? 20.50723 -36.31582 60.84165 1.000 22.32577 163 GLY C CA 1
ATOM 1624 C C . GLY C 1 52 ? 21.22563 -35.35590 61.75422 1.000 23.97744 163 GLY C C 1
ATOM 1625 O O . GLY C 1 52 ? 20.95296 -34.15107 61.69758 1.000 23.42094 163 GLY C O 1
ATOM 1626 N N . THR C 1 53 ? 22.11621 -35.84941 62.61298 1.000 25.45270 164 THR C N 1
ATOM 1627 C CA . THR C 1 53 ? 22.88994 -34.95655 63.45817 1.000 23.16580 164 THR C CA 1
ATOM 1628 C C . THR C 1 53 ? 23.67301 -33.98190 62.59425 1.000 22.29580 164 THR C C 1
ATOM 1629 O O . THR C 1 53 ? 24.37693 -34.38375 61.66219 1.000 21.74577 164 THR C O 1
ATOM 1633 N N . GLU C 1 54 ? 23.56704 -32.70288 62.92295 1.000 18.93087 165 GLU C N 1
ATOM 1634 C CA . GLU C 1 54 ? 24.23321 -31.66292 62.15547 1.000 21.77421 165 GLU C CA 1
ATOM 1635 C C . GLU C 1 54 ? 25.70323 -31.50984 62.56672 1.000 18.86914 165 GLU C C 1
ATOM 1636 O O . GLU C 1 54 ? 26.02432 -31.45920 63.75646 1.000 19.93341 165 GLU C O 1
ATOM 1642 N N . VAL C 1 55 ? 26.59228 -31.44992 61.57924 1.000 16.59673 166 VAL C N 1
ATOM 1643 C CA . VAL C 1 55 ? 28.02053 -31.20624 61.78299 1.000 18.86585 166 VAL C CA 1
ATOM 1644 C C . VAL C 1 55 ? 28.31122 -29.75071 61.42549 1.000 22.75451 166 VAL C C 1
ATOM 1645 O O . VAL C 1 55 ? 28.31244 -29.38139 60.24296 1.000 19.48345 166 VAL C O 1
ATOM 1649 N N . ASP C 1 56 ? 28.54688 -28.90880 62.45852 1.000 24.96774 167 ASP C N 1
ATOM 1650 C CA . ASP C 1 56 ? 28.76912 -27.48533 62.22757 1.000 25.97768 167 ASP C CA 1
ATOM 1651 C C . ASP C 1 56 ? 29.90368 -26.90490 63.06890 1.000 23.08116 167 ASP C C 1
ATOM 1652 O O . ASP C 1 56 ? 29.89273 -25.70809 63.33449 1.000 24.71823 167 ASP C O 1
ATOM 1657 N N . ASP C 1 57 ? 30.81207 -27.71401 63.59489 1.000 23.70707 168 ASP C N 1
ATOM 1658 C CA . ASP C 1 57 ? 32.03588 -27.19340 64.18866 1.000 23.10263 168 ASP C CA 1
ATOM 1659 C C . ASP C 1 57 ? 33.19928 -28.11114 63.83438 1.000 27.98774 168 ASP C C 1
ATOM 1660 O O . ASP C 1 57 ? 33.01957 -29.28631 63.51276 1.000 30.12252 168 ASP C O 1
ATOM 1665 N N . GLU C 1 58 ? 34.41346 -27.56931 63.92261 1.000 28.71846 169 GLU C N 1
ATOM 1666 C CA . GLU C 1 58 ? 35.57170 -28.34527 63.49037 1.000 26.02889 169 GLU C CA 1
ATOM 1667 C C . GLU C 1 58 ? 35.88184 -29.47738 64.45200 1.000 25.86004 169 GLU C C 1
ATOM 1668 O O . GLU C 1 58 ? 36.47470 -30.48097 64.04855 1.000 28.56199 169 GLU C O 1
ATOM 1674 N N . GLU C 1 59 ? 35.50356 -29.33682 65.71825 1.000 25.61636 170 GLU C N 1
ATOM 1675 C CA . GLU C 1 59 ? 35.78767 -30.38453 66.69076 1.000 26.16949 170 GLU C CA 1
ATOM 1676 C C . GLU C 1 59 ? 35.01177 -31.65761 66.36568 1.000 28.81271 170 GLU C C 1
ATOM 1677 O O . GLU C 1 59 ? 35.59337 -32.75846 66.23690 1.000 27.86940 170 GLU C O 1
ATOM 1683 N N . TYR C 1 60 ? 33.69457 -31.51412 66.16146 1.000 24.24459 171 TYR C N 1
ATOM 1684 C CA . TYR C 1 60 ? 32.91248 -32.69544 65.85039 1.000 22.56341 171 TYR C CA 1
ATOM 1685 C C . TYR C 1 60 ? 33.32815 -33.25662 64.50142 1.000 24.16144 171 TYR C C 1
ATOM 1686 O O . TYR C 1 60 ? 33.46175 -34.47642 64.35013 1.000 23.12393 171 TYR C O 1
ATOM 1695 N N . PHE C 1 61 ? 33.61378 -32.38104 63.53410 1.000 24.52197 172 PHE C N 1
ATOM 1696 C CA . PHE C 1 61 ? 34.11227 -32.85387 62.25143 1.000 22.90398 172 PHE C CA 1
ATOM 1697 C C . PHE C 1 61 ? 35.37602 -33.68968 62.41785 1.000 25.97160 172 PHE C C 1
ATOM 1698 O O . PHE C 1 61 ? 35.50984 -34.75141 61.79436 1.000 30.31504 172 PHE C O 1
ATOM 1706 N N . SER C 1 62 ? 36.30738 -33.24317 63.27141 1.000 24.32080 173 SER C N 1
ATOM 1707 C CA . SER C 1 62 ? 37.54839 -33.98961 63.45833 1.000 19.97343 173 SER C CA 1
ATOM 1708 C C . SER C 1 62 ? 37.27845 -35.37421 64.00923 1.000 26.16299 173 SER C C 1
ATOM 1709 O O . SER C 1 62 ? 38.06572 -36.29647 63.76299 1.000 33.74549 173 SER C O 1
ATOM 1712 N N . THR C 1 63 ? 36.16885 -35.55521 64.74109 1.000 22.27250 174 THR C N 1
ATOM 1713 C CA . THR C 1 63 ? 35.91671 -36.89634 65.26217 1.000 14.64939 174 THR C CA 1
ATOM 1714 C C . THR C 1 63 ? 35.34582 -37.86452 64.22424 1.000 21.29635 174 THR C C 1
ATOM 1715 O O . THR C 1 63 ? 35.29748 -39.06933 64.48531 1.000 20.60674 174 THR C O 1
ATOM 1719 N N . LEU C 1 64 ? 34.91625 -37.38982 63.05951 1.000 24.97998 175 LEU C N 1
ATOM 1720 C CA . LEU C 1 64 ? 34.30746 -38.28172 62.08135 1.000 24.85236 175 LEU C CA 1
ATOM 1721 C C . LEU C 1 64 ? 35.31222 -39.32293 61.58786 1.000 27.62039 175 LEU C C 1
ATOM 1722 O O . LEU C 1 64 ? 36.48972 -39.02240 61.37168 1.000 26.10309 175 LEU C O 1
ATOM 1727 N N . GLU C 1 65 ? 34.83970 -40.55948 61.40494 1.000 30.27882 176 GLU C N 1
ATOM 1728 C CA . GLU C 1 65 ? 35.70135 -41.61615 60.89472 1.000 29.33099 176 GLU C CA 1
ATOM 1729 C C . GLU C 1 65 ? 35.82614 -41.46322 59.38679 1.000 27.48697 176 GLU C C 1
ATOM 1730 O O . GLU C 1 65 ? 35.00280 -40.79605 58.76028 1.000 27.27786 176 GLU C O 1
ATOM 1736 N N . PRO C 1 66 ? 36.87294 -42.02246 58.77893 1.000 29.18894 177 PRO C N 1
ATOM 1737 C CA . PRO C 1 66 ? 36.97853 -41.95890 57.31562 1.000 27.45029 177 PRO C CA 1
ATOM 1738 C C . PRO C 1 66 ? 35.79987 -42.63232 56.62508 1.000 27.54920 177 PRO C C 1
ATOM 1739 O O . PRO C 1 66 ? 35.29364 -43.66786 57.06916 1.000 29.08775 177 PRO C O 1
ATOM 1743 N N . ASN C 1 67 ? 35.38659 -42.03539 55.50948 1.000 26.46382 178 ASN C N 1
ATOM 1744 C CA . ASN C 1 67 ? 34.25336 -42.50871 54.72423 1.000 23.19950 178 ASN C CA 1
ATOM 1745 C C . ASN C 1 67 ? 32.95698 -42.43903 55.50678 1.000 27.68222 178 ASN C C 1
ATOM 1746 O O . ASN C 1 67 ? 32.05411 -43.24804 55.29110 1.000 29.83765 178 ASN C O 1
ATOM 1751 N N . ALA C 1 68 ? 32.84942 -41.47377 56.41437 1.000 24.37620 179 ALA C N 1
ATOM 1752 C CA . ALA C 1 68 ? 31.58536 -41.25634 57.09595 1.000 21.59195 179 ALA C CA 1
ATOM 1753 C C . ALA C 1 68 ? 30.48486 -40.93922 56.08923 1.000 25.49093 179 ALA C C 1
ATOM 1754 O O . ALA C 1 68 ? 30.70602 -40.30719 55.05272 1.000 26.86104 179 ALA C O 1
ATOM 1756 N N . GLU C 1 69 ? 29.28533 -41.39852 56.38641 1.000 27.91379 180 GLU C N 1
ATOM 1757 C CA . GLU C 1 69 ? 28.17096 -41.18821 55.47928 1.000 27.09285 180 GLU C CA 1
ATOM 1758 C C . GLU C 1 69 ? 27.47686 -39.88759 55.86888 1.000 21.01621 180 GLU C C 1
ATOM 1759 O O . GLU C 1 69 ? 26.94496 -39.76350 56.97968 1.000 21.39262 180 GLU C O 1
ATOM 1765 N N . LEU C 1 70 ? 27.50224 -38.91806 54.96043 1.000 20.75233 181 LEU C N 1
ATOM 1766 C CA . LEU C 1 70 ? 26.93420 -37.60284 55.19359 1.000 19.84115 181 LEU C CA 1
ATOM 1767 C C . LEU C 1 70 ? 25.84084 -37.28714 54.17478 1.000 24.16677 181 LEU C C 1
ATOM 1768 O O . LEU C 1 70 ? 25.78309 -37.85524 53.07767 1.000 26.47022 181 LEU C O 1
ATOM 1773 N N . ILE C 1 71 ? 24.95796 -36.37745 54.58606 1.000 24.10987 182 ILE C N 1
ATOM 1774 C CA . ILE C 1 71 ? 23.87970 -35.81643 53.78477 1.000 21.12860 182 ILE C CA 1
ATOM 1775 C C . ILE C 1 71 ? 24.10386 -34.31046 53.76204 1.000 20.61608 182 ILE C C 1
ATOM 1776 O O . ILE C 1 71 ? 24.49944 -33.72816 54.78016 1.000 19.63233 182 ILE C O 1
ATOM 1781 N N . ALA C 1 72 ? 23.87584 -33.67912 52.60884 1.000 19.52068 183 ALA C N 1
ATOM 1782 C CA . ALA C 1 72 ? 24.04827 -32.23330 52.46030 1.000 20.94816 183 ALA C CA 1
ATOM 1783 C C . ALA C 1 72 ? 22.67216 -31.59097 52.37042 1.000 21.29318 183 ALA C C 1
ATOM 1784 O O . ALA C 1 72 ? 21.94089 -31.81473 51.40065 1.000 28.77381 183 ALA C O 1
ATOM 1786 N N . VAL C 1 73 ? 22.30808 -30.81815 53.38915 1.000 22.88961 184 VAL C N 1
ATOM 1787 C CA . VAL C 1 73 ? 21.00398 -30.16594 53.45731 1.000 29.82637 184 VAL C CA 1
ATOM 1788 C C . VAL C 1 73 ? 21.20310 -28.72286 53.01486 1.000 28.25946 184 VAL C C 1
ATOM 1789 O O . VAL C 1 73 ? 21.89610 -27.93688 53.67245 1.000 26.14105 184 VAL C O 1
ATOM 1793 N N . PHE C 1 74 ? 20.60817 -28.38361 51.89893 1.000 29.50365 185 PHE C N 1
ATOM 1794 C CA . PHE C 1 74 ? 20.74346 -27.05549 51.33828 1.000 27.99583 185 PHE C CA 1
ATOM 1795 C C . PHE C 1 74 ? 19.56450 -26.19346 51.77508 1.000 35.94987 185 PHE C C 1
ATOM 1796 O O . PHE C 1 74 ? 18.55809 -26.71695 52.26952 1.000 35.44632 185 PHE C O 1
ATOM 1804 N N . PRO C 1 75 ? 19.65435 -24.86576 51.63806 1.000 36.26193 186 PRO C N 1
ATOM 1805 C CA . PRO C 1 75 ? 18.58983 -23.99954 52.16928 1.000 32.02077 186 PRO C CA 1
ATOM 1806 C C . PRO C 1 75 ? 17.19262 -24.37581 51.69244 1.000 30.77275 186 PRO C C 1
ATOM 1807 O O . PRO C 1 75 ? 16.95433 -24.62209 50.50673 1.000 30.44219 186 PRO C O 1
ATOM 1811 N N . GLY C 1 76 ? 16.26893 -24.44867 52.64998 1.000 28.12559 187 GLY C N 1
ATOM 1812 C CA . GLY C 1 76 ? 14.90729 -24.82985 52.37155 1.000 29.27727 187 GLY C CA 1
ATOM 1813 C C . GLY C 1 76 ? 14.62448 -26.30921 52.45810 1.000 40.24096 187 GLY C C 1
ATOM 1814 O O . GLY C 1 76 ? 13.48592 -26.71302 52.19742 1.000 44.31305 187 GLY C O 1
ATOM 1815 N N . GLU C 1 77 ? 15.61840 -27.12450 52.81109 1.000 41.36401 188 GLU C N 1
ATOM 1816 C CA . GLU C 1 77 ? 15.54181 -28.58083 52.84543 1.000 32.47162 188 GLU C CA 1
ATOM 1817 C C . GLU C 1 77 ? 15.60049 -29.10624 54.28031 1.000 27.01333 188 GLU C C 1
ATOM 1818 O O . GLU C 1 77 ? 15.91974 -28.38352 55.22223 1.000 28.28534 188 GLU C O 1
ATOM 1824 N N . GLN C 1 78 ? 15.23309 -30.37291 54.45611 1.000 25.46455 189 GLN C N 1
ATOM 1825 C CA . GLN C 1 78 ? 15.37662 -31.02076 55.75226 1.000 26.00217 189 GLN C CA 1
ATOM 1826 C C . GLN C 1 78 ? 15.87461 -32.44565 55.58302 1.000 28.68864 189 GLN C C 1
ATOM 1827 O O . GLN C 1 78 ? 15.52356 -33.13306 54.62082 1.000 28.26838 189 GLN C O 1
ATOM 1833 N N . TRP C 1 79 ? 16.66583 -32.89423 56.55220 1.000 23.88856 190 TRP C N 1
ATOM 1834 C CA . TRP C 1 79 ? 17.14431 -34.26643 56.53957 1.000 22.73690 190 TRP C CA 1
ATOM 1835 C C . TRP C 1 79 ? 15.96641 -35.22788 56.65621 1.000 26.59904 190 TRP C C 1
ATOM 1836 O O . TRP C 1 79 ? 14.99877 -34.95774 57.36589 1.000 28.26045 190 TRP C O 1
ATOM 1847 N N . ARG C 1 80 ? 16.02879 -36.33855 55.92707 1.000 30.39168 191 ARG C N 1
ATOM 1848 C CA . ARG C 1 80 ? 14.96088 -37.33187 55.90372 1.000 28.81436 191 ARG C CA 1
ATOM 1849 C C . ARG C 1 80 ? 15.48001 -38.65794 56.42640 1.000 37.59469 191 ARG C C 1
ATOM 1850 O O . ARG C 1 80 ? 16.58369 -39.07778 56.06591 1.000 39.19327 191 ARG C O 1
ATOM 1858 N N . ASP C 1 81 ? 14.63400 -39.36964 57.17932 1.000 40.73921 192 ASP C N 1
ATOM 1859 C CA . ASP C 1 81 ? 15.04389 -40.58292 57.88658 1.000 41.54313 192 ASP C CA 1
ATOM 1860 C C . ASP C 1 81 ? 15.41117 -41.80824 57.04042 1.000 40.22293 192 ASP C C 1
ATOM 1861 O O . ASP C 1 81 ? 16.56811 -42.24767 57.11772 1.000 30.36575 192 ASP C O 1
ATOM 1866 N N . PRO C 1 82 ? 14.47581 -42.42311 56.26459 1.000 57.27150 193 PRO C N 1
ATOM 1867 C CA . PRO C 1 82 ? 14.78398 -43.72145 55.62057 1.000 58.35718 193 PRO C CA 1
ATOM 1868 C C . PRO C 1 82 ? 16.11387 -43.74595 54.85727 1.000 49.97032 193 PRO C C 1
ATOM 1869 O O . PRO C 1 82 ? 17.16994 -43.97854 55.45004 1.000 41.07275 193 PRO C O 1
ATOM 1873 C CA . ASN D 1 6 ? 5.17035 -40.13483 -0.75981 1.000 32.35907 117 ASN D CA 1
ATOM 1874 C C . ASN D 1 6 ? 6.52162 -40.60344 -0.15048 1.000 34.88497 117 ASN D C 1
ATOM 1875 O O . ASN D 1 6 ? 7.56645 -40.38327 -0.77844 1.000 35.28040 117 ASN D O 1
ATOM 1880 N N . SER D 1 7 ? 6.50058 -41.24594 1.03600 1.000 29.26405 118 SER D N 1
ATOM 1881 C CA . SER D 1 7 ? 7.70972 -41.48619 1.83534 1.000 22.82596 118 SER D CA 1
ATOM 1882 C C . SER D 1 7 ? 8.63059 -42.51460 1.21061 1.000 28.86593 118 SER D C 1
ATOM 1883 O O . SER D 1 7 ? 8.20035 -43.42093 0.49330 1.000 30.63902 118 SER D O 1
ATOM 1886 N N . LYS D 1 8 ? 9.90830 -42.41126 1.55541 1.000 24.12153 119 LYS D N 1
ATOM 1887 C CA . LYS D 1 8 ? 10.85093 -43.43558 1.15588 1.000 20.37656 119 LYS D CA 1
ATOM 1888 C C . LYS D 1 8 ? 11.80136 -43.69640 2.31132 1.000 21.56989 119 LYS D C 1
ATOM 1889 O O . LYS D 1 8 ? 12.07304 -42.79766 3.12860 1.000 20.57365 119 LYS D O 1
ATOM 1895 N N . PRO D 1 9 ? 12.28368 -44.93179 2.43646 1.000 21.80730 120 PRO D N 1
ATOM 1896 C CA . PRO D 1 9 ? 13.39430 -45.21376 3.34986 1.000 20.70556 120 PRO D CA 1
ATOM 1897 C C . PRO D 1 9 ? 14.72802 -44.90044 2.68046 1.000 18.89081 120 PRO D C 1
ATOM 1898 O O . PRO D 1 9 ? 14.88093 -45.00397 1.45988 1.000 18.02455 120 PRO D O 1
ATOM 1902 N N . PHE D 1 10 ? 15.69144 -44.47077 3.49317 1.000 18.48707 121 PHE D N 1
ATOM 1903 C CA . PHE D 1 10 ? 17.01252 -44.09807 3.00788 1.000 16.07366 121 PHE D CA 1
ATOM 1904 C C . PHE D 1 10 ? 18.04544 -44.56465 4.00243 1.000 16.01270 121 PHE D C 1
ATOM 1905 O O . PHE D 1 10 ? 17.80998 -44.54399 5.21231 1.000 15.25865 121 PHE D O 1
ATOM 1913 N N . LYS D 1 11 ? 19.21049 -44.93507 3.48828 1.000 18.80594 122 LYS D N 1
ATOM 1914 C CA . LYS D 1 11 ? 20.33429 -45.32639 4.32876 1.000 21.78485 122 LYS D CA 1
ATOM 1915 C C . LYS D 1 11 ? 21.35518 -44.20099 4.31774 1.000 17.57119 122 LYS D C 1
ATOM 1916 O O . LYS D 1 11 ? 21.75416 -43.74278 3.24381 1.000 18.16234 122 LYS D O 1
ATOM 1922 N N . ILE D 1 12 ? 21.76869 -43.74465 5.49882 1.000 15.28481 123 ILE D N 1
ATOM 1923 C CA . ILE D 1 12 ? 22.73973 -42.66551 5.59572 1.000 16.44840 123 ILE D CA 1
ATOM 1924 C C . ILE D 1 12 ? 23.83964 -43.10199 6.54196 1.000 19.26203 123 ILE D C 1
ATOM 1925 O O . ILE D 1 12 ? 23.54749 -43.52598 7.66463 1.000 19.83318 123 ILE D O 1
ATOM 1930 N N . LYS D 1 13 ? 25.10491 -42.96529 6.10217 1.000 20.28202 124 LYS D N 1
ATOM 1931 C CA . LYS D 1 13 ? 26.27957 -43.27948 6.91189 1.000 18.35429 124 LYS D CA 1
ATOM 1932 C C . LYS D 1 13 ? 27.13648 -42.03452 7.07687 1.000 19.78676 124 LYS D C 1
ATOM 1933 O O . LYS D 1 13 ? 27.03035 -41.08675 6.29829 1.000 23.31466 124 LYS D O 1
ATOM 1939 N N . ASP D 1 14 ? 27.99674 -42.03637 8.09664 1.000 20.11978 125 ASP D N 1
ATOM 1940 C CA . ASP D 1 14 ? 28.97628 -40.96271 8.19472 1.000 26.17404 125 ASP D CA 1
ATOM 1941 C C . ASP D 1 14 ? 30.08397 -41.19823 7.16481 1.000 23.50096 125 ASP D C 1
ATOM 1942 O O . ASP D 1 14 ? 30.09658 -42.20711 6.45405 1.000 16.72996 125 ASP D O 1
ATOM 1947 N N . ILE D 1 15 ? 31.04731 -40.27229 7.10439 1.000 22.64079 126 ILE D N 1
ATOM 1948 C CA . ILE D 1 15 ? 32.04124 -40.31420 6.03111 1.000 20.66217 126 ILE D CA 1
ATOM 1949 C C . ILE D 1 15 ? 32.91280 -41.55453 6.13072 1.000 23.49978 126 ILE D C 1
ATOM 1950 O O . ILE D 1 15 ? 33.38445 -42.07076 5.10653 1.000 22.21219 126 ILE D O 1
ATOM 1955 N N . THR D 1 16 ? 33.16936 -42.03760 7.35346 1.000 22.53275 127 THR D N 1
ATOM 1956 C CA . THR D 1 16 ? 33.96963 -43.24295 7.54119 1.000 21.87001 127 THR D CA 1
ATOM 1957 C C . THR D 1 16 ? 33.19128 -44.51738 7.30469 1.000 21.54602 127 THR D C 1
ATOM 1958 O O . THR D 1 16 ? 33.79352 -45.59153 7.30778 1.000 24.21687 127 THR D O 1
ATOM 1962 N N . ARG D 1 17 ? 31.87787 -44.42196 7.14133 1.000 23.22065 128 ARG D N 1
ATOM 1963 C CA . ARG D 1 17 ? 30.99569 -45.55450 6.88003 1.000 19.95775 128 ARG D CA 1
ATOM 1964 C C . ARG D 1 17 ? 30.94921 -46.54746 8.02381 1.000 21.44011 128 ARG D C 1
ATOM 1965 O O . ARG D 1 17 ? 30.61671 -47.71270 7.80912 1.000 23.55906 128 ARG D O 1
ATOM 1973 N N . ASN D 1 18 ? 31.24275 -46.10316 9.24614 1.000 25.20921 129 ASN D N 1
ATOM 1974 C CA . ASN D 1 18 ? 31.12670 -46.94979 10.42990 1.000 25.32008 129 ASN D CA 1
ATOM 1975 C C . ASN D 1 18 ? 29.86292 -46.68563 11.22469 1.000 22.57066 129 ASN D C 1
ATOM 1976 O O . ASN D 1 18 ? 29.38834 -47.58630 11.91947 1.000 20.79622 129 ASN D O 1
ATOM 1981 N N . ILE D 1 19 ? 29.34872 -45.45858 11.18045 1.000 25.81730 130 ILE D N 1
ATOM 1982 C CA . ILE D 1 19 ? 28.03715 -45.12323 11.72763 1.000 21.23991 130 ILE D CA 1
ATOM 1983 C C . ILE D 1 19 ? 27.03131 -45.28725 10.59668 1.000 18.26144 130 ILE D C 1
ATOM 1984 O O . ILE D 1 19 ? 27.01731 -44.49822 9.65567 1.000 21.12576 130 ILE D O 1
ATOM 1989 N N . ARG D 1 20 ? 26.23484 -46.33827 10.64601 1.000 16.91800 131 ARG D N 1
ATOM 1990 C CA . ARG D 1 20 ? 25.26440 -46.62444 9.60193 1.000 20.09295 131 ARG D CA 1
ATOM 1991 C C . ARG D 1 20 ? 23.85438 -46.49877 10.16242 1.000 23.38946 131 ARG D C 1
ATOM 1992 O O . ARG D 1 20 ? 23.47919 -47.22309 11.09192 1.000 22.56561 131 ARG D O 1
ATOM 2000 N N . LYS D 1 21 ? 23.07984 -45.57447 9.61911 1.000 20.89044 132 LYS D N 1
ATOM 2001 C CA . LYS D 1 21 ? 21.76798 -45.28706 10.14649 1.000 22.12854 132 LYS D CA 1
ATOM 2002 C C . LYS D 1 21 ? 20.77759 -45.26445 8.99215 1.000 21.57670 132 LYS D C 1
ATOM 2003 O O . LYS D 1 21 ? 21.16276 -45.35876 7.82076 1.000 19.69774 132 LYS D O 1
ATOM 2009 N N . ALA D 1 22 ? 19.48579 -45.17056 9.33364 1.000 21.08461 133 ALA D N 1
ATOM 2010 C CA . ALA D 1 22 ? 18.42788 -45.10828 8.33084 1.000 19.35193 133 ALA D CA 1
ATOM 2011 C C . ALA D 1 22 ? 17.40341 -44.06399 8.71997 1.000 20.46655 133 ALA D C 1
ATOM 2012 O O . ALA D 1 22 ? 17.20046 -43.76594 9.89681 1.000 28.31687 133 ALA D O 1
ATOM 2014 N N . VAL D 1 23 ? 16.75342 -43.51601 7.70585 1.000 24.60765 134 VAL D N 1
ATOM 2015 C CA . VAL D 1 23 ? 15.83215 -42.39901 7.86564 1.000 22.37125 134 VAL D CA 1
ATOM 2016 C C . VAL D 1 23 ? 14.64967 -42.61460 6.93467 1.000 19.27261 134 VAL D C 1
ATOM 2017 O O . VAL D 1 23 ? 14.79636 -43.18784 5.85351 1.000 19.56020 134 VAL D O 1
ATOM 2021 N N . VAL D 1 24 ? 13.46392 -42.20786 7.35863 1.000 16.91357 135 VAL D N 1
ATOM 2022 C CA . VAL D 1 24 ? 12.33344 -42.14167 6.44531 1.000 19.26490 135 VAL D CA 1
ATOM 2023 C C . VAL D 1 24 ? 12.06210 -40.67195 6.13872 1.000 22.59600 135 VAL D C 1
ATOM 2024 O O . VAL D 1 24 ? 11.99944 -39.83095 7.05113 1.000 21.52398 135 VAL D O 1
ATOM 2028 N N . ALA D 1 25 ? 11.96607 -40.34696 4.85324 1.000 20.33560 136 ALA D N 1
ATOM 2029 C CA . ALA D 1 25 ? 11.76636 -38.95290 4.50264 1.000 17.64192 136 ALA D CA 1
ATOM 2030 C C . ALA D 1 25 ? 10.92886 -38.85619 3.24207 1.000 19.81650 136 ALA D C 1
ATOM 2031 O O . ALA D 1 25 ? 10.91909 -39.77272 2.41332 1.000 23.13645 136 ALA D O 1
ATOM 2033 N N . THR D 1 26 ? 10.24268 -37.72155 3.09797 1.000 18.62637 137 THR D N 1
ATOM 2034 C CA . THR D 1 26 ? 9.45039 -37.41467 1.91090 1.000 19.14412 137 THR D CA 1
ATOM 2035 C C . THR D 1 26 ? 10.04899 -36.30415 1.07203 1.000 19.50640 137 THR D C 1
ATOM 2036 O O . THR D 1 26 ? 9.81949 -36.27121 -0.13970 1.000 18.32518 137 THR D O 1
ATOM 2040 N N . THR D 1 27 ? 10.81591 -35.40296 1.69402 1.000 23.60573 138 THR D N 1
ATOM 2041 C CA . THR D 1 27 ? 11.52906 -34.32080 1.02322 1.000 24.04775 138 THR D CA 1
ATOM 2042 C C . THR D 1 27 ? 12.96670 -34.25416 1.54234 1.000 25.99105 138 THR D C 1
ATOM 2043 O O . THR D 1 27 ? 13.29997 -34.83451 2.58204 1.000 23.58379 138 THR D O 1
ATOM 2047 N N . ILE D 1 28 ? 13.82541 -33.51752 0.82134 1.000 25.48262 139 ILE D N 1
ATOM 2048 C CA . ILE D 1 28 ? 15.20561 -33.36218 1.28168 1.000 25.80257 139 ILE D CA 1
ATOM 2049 C C . ILE D 1 28 ? 15.27848 -32.50425 2.56309 1.000 20.24712 139 ILE D C 1
ATOM 2050 O O . ILE D 1 28 ? 16.11833 -32.77721 3.42476 1.000 18.50608 139 ILE D O 1
ATOM 2055 N N . SER D 1 29 ? 14.39781 -31.50140 2.75196 1.000 16.94611 140 SER D N 1
ATOM 2056 C CA . SER D 1 29 ? 14.43425 -30.74326 4.01471 1.000 19.31036 140 SER D CA 1
ATOM 2057 C C . SER D 1 29 ? 14.21566 -31.66065 5.19679 1.000 25.27907 140 SER D C 1
ATOM 2058 O O . SER D 1 29 ? 14.89221 -31.54176 6.23720 1.000 24.76691 140 SER D O 1
ATOM 2061 N N . GLU D 1 30 ? 13.23693 -32.56062 5.05814 1.000 21.58232 141 GLU D N 1
ATOM 2062 C CA . GLU D 1 30 ? 12.95102 -33.52558 6.10087 1.000 16.84138 141 GLU D CA 1
ATOM 2063 C C . GLU D 1 30 ? 14.13373 -34.44831 6.31791 1.000 19.13806 141 GLU D C 1
ATOM 2064 O O . GLU D 1 30 ? 14.52945 -34.70004 7.46084 1.000 19.97894 141 GLU D O 1
ATOM 2070 N N . ILE D 1 31 ? 14.72400 -34.95989 5.23017 1.000 18.29001 142 ILE D N 1
ATOM 2071 C CA . ILE D 1 31 ? 15.84378 -35.87125 5.41470 1.000 21.47395 142 ILE D CA 1
ATOM 2072 C C . ILE D 1 31 ? 16.98121 -35.16846 6.13407 1.000 20.28835 142 ILE D C 1
ATOM 2073 O O . ILE D 1 31 ? 17.56874 -35.72945 7.05592 1.000 20.83526 142 ILE D O 1
ATOM 2078 N N . ARG D 1 32 ? 17.28527 -33.92536 5.76117 1.000 17.77167 143 ARG D N 1
ATOM 2079 C CA . ARG D 1 32 ? 18.40805 -33.23749 6.38058 1.000 18.18556 143 ARG D CA 1
ATOM 2080 C C . ARG D 1 32 ? 18.15745 -33.02148 7.87039 1.000 22.22700 143 ARG D C 1
ATOM 2081 O O . ARG D 1 32 ? 19.03501 -33.29310 8.70355 1.000 22.12992 143 ARG D O 1
ATOM 2089 N N . THR D 1 33 ? 16.94977 -32.56715 8.23793 1.000 21.63558 144 THR D N 1
ATOM 2090 C CA . THR D 1 33 ? 16.65135 -32.43390 9.66435 1.000 20.19466 144 THR D CA 1
ATOM 2091 C C . THR D 1 33 ? 16.75809 -33.77228 10.38977 1.000 25.32591 144 THR D C 1
ATOM 2092 O O . THR D 1 33 ? 17.33463 -33.85833 11.48730 1.000 26.76691 144 THR D O 1
ATOM 2096 N N . LYS D 1 34 ? 16.20006 -34.83079 9.80105 1.000 23.29961 145 LYS D N 1
ATOM 2097 C CA . LYS D 1 34 ? 16.18709 -36.11067 10.48981 1.000 18.06697 145 LYS D CA 1
ATOM 2098 C C . LYS D 1 34 ? 17.59277 -36.69049 10.61329 1.000 23.85950 145 LYS D C 1
ATOM 2099 O O . LYS D 1 34 ? 17.94602 -37.23289 11.66184 1.000 25.50347 145 LYS D O 1
ATOM 2105 N N . VAL D 1 35 ? 18.42022 -36.57348 9.57291 1.000 20.14863 146 VAL D N 1
ATOM 2106 C CA . VAL D 1 35 ? 19.77054 -37.10012 9.68671 1.000 20.33254 146 VAL D CA 1
ATOM 2107 C C . VAL D 1 35 ? 20.55911 -36.26905 10.67634 1.000 24.21044 146 VAL D C 1
ATOM 2108 O O . VAL D 1 35 ? 21.43037 -36.79413 11.38183 1.000 26.27895 146 VAL D O 1
ATOM 2112 N N . SER D 1 36 ? 20.26625 -34.97512 10.77850 1.000 21.22733 147 SER D N 1
ATOM 2113 C CA . SER D 1 36 ? 20.93406 -34.19134 11.80527 1.000 21.57483 147 SER D CA 1
ATOM 2114 C C . SER D 1 36 ? 20.57418 -34.69151 13.20413 1.000 25.18172 147 SER D C 1
ATOM 2115 O O . SER D 1 36 ? 21.45687 -34.83580 14.06419 1.000 21.99063 147 SER D O 1
ATOM 2118 N N . LEU D 1 37 ? 19.29181 -35.01904 13.43247 1.000 23.26918 148 LEU D N 1
ATOM 2119 C CA . LEU D 1 37 ? 18.88138 -35.59040 14.72396 1.000 23.28862 148 LEU D CA 1
ATOM 2120 C C . LEU D 1 37 ? 19.52124 -36.96210 14.97799 1.000 24.38832 148 LEU D C 1
ATOM 2121 O O . LEU D 1 37 ? 19.87806 -37.28651 16.12012 1.000 20.00365 148 LEU D O 1
ATOM 2126 N N . LYS D 1 38 ? 19.58534 -37.81347 13.94160 1.000 21.77193 149 LYS D N 1
ATOM 2127 C CA . LYS D 1 38 ? 20.13363 -39.16037 14.09343 1.000 22.82749 149 LYS D CA 1
ATOM 2128 C C . LYS D 1 38 ? 21.62828 -39.11332 14.38762 1.000 27.05746 149 LYS D C 1
ATOM 2129 O O . LYS D 1 38 ? 22.12600 -39.90197 15.20113 1.000 27.43440 149 LYS D O 1
ATOM 2135 N N . PHE D 1 39 ? 22.36336 -38.19846 13.74090 1.000 23.05758 150 PHE D N 1
ATOM 2136 C CA . PHE D 1 39 ? 23.79696 -38.08237 13.97285 1.000 22.69066 150 PHE D CA 1
ATOM 2137 C C . PHE D 1 39 ? 24.17351 -37.03808 15.01620 1.000 24.67390 150 PHE D C 1
ATOM 2138 O O . PHE D 1 39 ? 25.36646 -36.84692 15.25808 1.000 26.08446 150 PHE D O 1
ATOM 2146 N N . GLU D 1 40 ? 23.20551 -36.47644 15.73047 1.000 23.67230 151 GLU D N 1
ATOM 2147 C CA . GLU D 1 40 ? 23.42324 -35.39288 16.69072 1.000 24.27721 151 GLU D CA 1
ATOM 2148 C C . GLU D 1 40 ? 24.51900 -34.42131 16.23361 1.000 23.89222 151 GLU D C 1
ATOM 2149 O O . GLU D 1 40 ? 25.45287 -34.09725 16.97663 1.000 21.16973 151 GLU D O 1
ATOM 2155 N N . ARG D 1 41 ? 24.42111 -33.98770 14.97469 1.000 19.42812 152 ARG D N 1
ATOM 2156 C CA . ARG D 1 41 ? 25.33934 -33.01506 14.39389 1.000 18.77545 152 ARG D CA 1
ATOM 2157 C C . ARG D 1 41 ? 24.57747 -32.18029 13.37924 1.000 22.41732 152 ARG D C 1
ATOM 2158 O O . ARG D 1 41 ? 23.63507 -32.66608 12.75999 1.000 29.92287 152 ARG D O 1
ATOM 2166 N N . ALA D 1 42 ? 25.02255 -30.94623 13.15938 1.000 27.08466 153 ALA D N 1
ATOM 2167 C CA . ALA D 1 42 ? 24.23871 -29.96875 12.41210 1.000 26.77779 153 ALA D CA 1
ATOM 2168 C C . ALA D 1 42 ? 24.76055 -29.70727 10.99856 1.000 31.44335 153 ALA D C 1
ATOM 2169 O O . ALA D 1 42 ? 25.94294 -29.89415 10.70011 1.000 38.38185 153 ALA D O 1
ATOM 2171 N N . GLN D 1 43 ? 23.85735 -29.20989 10.14446 1.000 31.34559 154 GLN D N 1
ATOM 2172 C CA . GLN D 1 43 ? 24.14074 -28.78103 8.76499 1.000 34.76742 154 GLN D CA 1
ATOM 2173 C C . GLN D 1 43 ? 24.71591 -29.91329 7.90679 1.000 35.83373 154 GLN D C 1
ATOM 2174 O O . GLN D 1 43 ? 25.86189 -29.93117 7.46533 1.000 36.50299 154 GLN D O 1
ATOM 2180 N N . ARG D 1 44 ? 23.81349 -30.84015 7.65965 1.000 38.31878 155 ARG D N 1
ATOM 2181 C CA . ARG D 1 44 ? 24.03016 -32.03638 6.86462 1.000 28.42373 155 ARG D CA 1
ATOM 2182 C C . ARG D 1 44 ? 24.24294 -31.70702 5.39919 1.000 34.24352 155 ARG D C 1
ATOM 2183 O O . ARG D 1 44 ? 23.49634 -30.92414 4.81082 1.000 39.26023 155 ARG D O 1
ATOM 2191 N N . ARG D 1 45 ? 25.19789 -32.36025 4.77307 1.000 27.72875 156 ARG D N 1
ATOM 2192 C CA . ARG D 1 45 ? 25.30755 -32.31471 3.32043 1.000 24.21385 156 ARG D CA 1
ATOM 2193 C C . ARG D 1 45 ? 25.02351 -33.72960 2.84297 1.000 26.15802 156 ARG D C 1
ATOM 2194 O O . ARG D 1 45 ? 25.66141 -34.67541 3.31664 1.000 28.72955 156 ARG D O 1
ATOM 2202 N N . ILE D 1 46 ? 24.02719 -33.90601 1.98752 1.000 24.68501 157 ILE D N 1
ATOM 2203 C CA . ILE D 1 46 ? 23.66228 -35.25453 1.55913 1.000 23.66707 157 ILE D CA 1
ATOM 2204 C C . ILE D 1 46 ? 24.42428 -35.56865 0.28007 1.000 21.86451 157 ILE D C 1
ATOM 2205 O O . ILE D 1 46 ? 24.33579 -34.82709 -0.70125 1.000 25.12176 157 ILE D O 1
ATOM 2210 N N . HIS D 1 47 ? 25.16732 -36.66737 0.28011 1.000 22.49982 158 HIS D N 1
ATOM 2211 C CA . HIS D 1 47 ? 25.90146 -37.09281 -0.89866 1.000 22.59893 158 HIS D CA 1
ATOM 2212 C C . HIS D 1 47 ? 25.52895 -38.53176 -1.21403 1.000 24.59023 158 HIS D C 1
ATOM 2213 O O . HIS D 1 47 ? 25.14831 -39.29538 -0.32532 1.000 23.74964 158 HIS D O 1
ATOM 2220 N N . LEU D 1 48 ? 25.63346 -38.90522 -2.48286 1.000 20.24910 159 LEU D N 1
ATOM 2221 C CA . LEU D 1 48 ? 25.48180 -40.30859 -2.81405 1.000 19.34600 159 LEU D CA 1
ATOM 2222 C C . LEU D 1 48 ? 26.68321 -41.09533 -2.29063 1.000 23.27417 159 LEU D C 1
ATOM 2223 O O . LEU D 1 48 ? 27.82861 -40.63529 -2.36334 1.000 24.50223 159 LEU D O 1
ATOM 2228 N N . ASP D 1 49 ? 26.41791 -42.29769 -1.76837 1.000 24.08029 160 ASP D N 1
ATOM 2229 C CA . ASP D 1 49 ? 27.49147 -43.12767 -1.22625 1.000 21.24319 160 ASP D CA 1
ATOM 2230 C C . ASP D 1 49 ? 28.47477 -43.53464 -2.31730 1.000 22.94170 160 ASP D C 1
ATOM 2231 O O . ASP D 1 49 ? 29.69200 -43.47293 -2.11049 1.000 21.84963 160 ASP D O 1
ATOM 2236 N N . CYS D 1 50 ? 27.96675 -43.94571 -3.49100 1.000 26.97384 161 CYS D N 1
ATOM 2237 C CA . CYS D 1 50 ? 28.82585 -44.58892 -4.48757 1.000 31.43784 161 CYS D CA 1
ATOM 2238 C C . CYS D 1 50 ? 29.86294 -43.62268 -5.05354 1.000 27.16480 161 CYS D C 1
ATOM 2239 O O . CYS D 1 50 ? 31.04830 -43.95824 -5.12842 1.000 26.06629 161 CYS D O 1
ATOM 2242 N N . ASP D 1 51 ? 29.44354 -42.41080 -5.44600 1.000 24.60188 162 ASP D N 1
ATOM 2243 C CA . ASP D 1 51 ? 30.33052 -41.52453 -6.17704 1.000 19.38346 162 ASP D CA 1
ATOM 2244 C C . ASP D 1 51 ? 30.49372 -40.12971 -5.58701 1.000 21.48250 162 ASP D C 1
ATOM 2245 O O . ASP D 1 51 ? 31.20808 -39.31774 -6.18253 1.000 21.49686 162 ASP D O 1
ATOM 2250 N N . GLY D 1 52 ? 29.86058 -39.81996 -4.45420 1.000 22.41598 163 GLY D N 1
ATOM 2251 C CA . GLY D 1 52 ? 29.99387 -38.51916 -3.80632 1.000 22.65736 163 GLY D CA 1
ATOM 2252 C C . GLY D 1 52 ? 29.17855 -37.36309 -4.37356 1.000 23.18139 163 GLY D C 1
ATOM 2253 O O . GLY D 1 52 ? 29.32134 -36.23130 -3.88038 1.000 16.44277 163 GLY D O 1
ATOM 2254 N N . THR D 1 53 ? 28.30606 -37.60926 -5.35721 1.000 22.12509 164 THR D N 1
ATOM 2255 C CA . THR D 1 53 ? 27.42843 -36.56360 -5.86614 1.000 20.80275 164 THR D CA 1
ATOM 2256 C C . THR D 1 53 ? 26.57272 -35.97062 -4.75511 1.000 21.77091 164 THR D C 1
ATOM 2257 O O . THR D 1 53 ? 25.98570 -36.69747 -3.95216 1.000 21.30930 164 THR D O 1
ATOM 2261 N N . GLU D 1 54 ? 26.53709 -34.63962 -4.69417 1.000 21.42877 165 GLU D N 1
ATOM 2262 C CA . GLU D 1 54 ? 25.76815 -33.93249 -3.67885 1.000 22.03975 165 GLU D CA 1
ATOM 2263 C C . GLU D 1 54 ? 24.31199 -33.78013 -4.11042 1.000 19.72102 165 GLU D C 1
ATOM 2264 O O . GLU D 1 54 ? 24.02865 -33.30225 -5.21423 1.000 24.25375 165 GLU D O 1
ATOM 2270 N N . VAL D 1 55 ? 23.39423 -34.13895 -3.21966 1.000 17.02579 166 VAL D N 1
ATOM 2271 C CA . VAL D 1 55 ? 21.95496 -34.01046 -3.44208 1.000 21.78605 166 VAL D CA 1
ATOM 2272 C C . VAL D 1 55 ? 21.47989 -32.77638 -2.69614 1.000 22.00936 166 VAL D C 1
ATOM 2273 O O . VAL D 1 55 ? 21.37424 -32.80120 -1.46454 1.000 21.33481 166 VAL D O 1
ATOM 2277 N N . ASP D 1 56 ? 21.17750 -31.69235 -3.43634 1.000 18.82230 167 ASP D N 1
ATOM 2278 C CA . ASP D 1 56 ? 20.83700 -30.44613 -2.76194 1.000 17.45768 167 ASP D CA 1
ATOM 2279 C C . ASP D 1 56 ? 19.62889 -29.73288 -3.37128 1.000 25.17537 167 ASP D C 1
ATOM 2280 O O . ASP D 1 56 ? 19.43634 -28.54290 -3.10027 1.000 28.33740 167 ASP D O 1
ATOM 2285 N N . ASP D 1 57 ? 18.80983 -30.41039 -4.18186 1.000 24.42990 168 ASP D N 1
ATOM 2286 C CA . ASP D 1 57 ? 17.52028 -29.87093 -4.60151 1.000 22.43745 168 ASP D CA 1
ATOM 2287 C C . ASP D 1 57 ? 16.47421 -30.97698 -4.59090 1.000 25.57785 168 ASP D C 1
ATOM 2288 O O . ASP D 1 57 ? 16.78272 -32.16019 -4.74704 1.000 24.56688 168 ASP D O 1
ATOM 2293 N N . GLU D 1 58 ? 15.20825 -30.56721 -4.48198 1.000 25.82981 169 GLU D N 1
ATOM 2294 C CA . GLU D 1 58 ? 14.14932 -31.55288 -4.34168 1.000 20.27541 169 GLU D CA 1
ATOM 2295 C C . GLU D 1 58 ? 13.93423 -32.31377 -5.63542 1.000 25.73693 169 GLU D C 1
ATOM 2296 O O . GLU D 1 58 ? 13.55850 -33.49260 -5.60710 1.000 28.72702 169 GLU D O 1
ATOM 2302 N N . GLU D 1 59 ? 14.23202 -31.68563 -6.76841 1.000 30.15048 170 GLU D N 1
ATOM 2303 C CA . GLU D 1 59 ? 14.02967 -32.34463 -8.05078 1.000 32.02825 170 GLU D CA 1
ATOM 2304 C C . GLU D 1 59 ? 14.92699 -33.57378 -8.17467 1.000 27.99158 170 GLU D C 1
ATOM 2305 O O . GLU D 1 59 ? 14.46255 -34.66171 -8.54252 1.000 23.01343 170 GLU D O 1
ATOM 2311 N N . TYR D 1 60 ? 16.21828 -33.42772 -7.85469 1.000 25.54645 171 TYR D N 1
ATOM 2312 C CA . TYR D 1 60 ? 17.09015 -34.59494 -7.90433 1.000 24.74635 171 TYR D CA 1
ATOM 2313 C C . TYR D 1 60 ? 16.74519 -35.59494 -6.80076 1.000 26.57956 171 TYR D C 1
ATOM 2314 O O . TYR D 1 60 ? 16.72274 -36.81134 -7.04094 1.000 20.03220 171 TYR D O 1
ATOM 2323 N N . PHE D 1 61 ? 16.42137 -35.09418 -5.60167 1.000 22.04708 172 PHE D N 1
ATOM 2324 C CA . PHE D 1 61 ? 16.00539 -35.96430 -4.50754 1.000 24.13758 172 PHE D CA 1
ATOM 2325 C C . PHE D 1 61 ? 14.84597 -36.87603 -4.91086 1.000 27.07902 172 PHE D C 1
ATOM 2326 O O . PHE D 1 61 ? 14.80663 -38.05380 -4.53236 1.000 27.20242 172 PHE D O 1
ATOM 2334 N N . SER D 1 62 ? 13.88067 -36.35012 -5.66346 1.000 24.26209 173 SER D N 1
ATOM 2335 C CA . SER D 1 62 ? 12.74105 -37.17113 -6.06323 1.000 25.60266 173 SER D CA 1
ATOM 2336 C C . SER D 1 62 ? 13.13521 -38.35823 -6.94682 1.000 30.62043 173 SER D C 1
ATOM 2337 O O . SER D 1 62 ? 12.34230 -39.30338 -7.06903 1.000 31.32184 173 SER D O 1
ATOM 2340 N N . THR D 1 63 ? 14.30099 -38.30857 -7.61296 1.000 24.64243 174 THR D N 1
ATOM 2341 C CA . THR D 1 63 ? 14.74237 -39.38650 -8.49800 1.000 24.47207 174 THR D CA 1
ATOM 2342 C C . THR D 1 63 ? 15.39728 -40.55535 -7.75756 1.000 25.27186 174 THR D C 1
ATOM 2343 O O . THR D 1 63 ? 15.67524 -41.58152 -8.38678 1.000 23.71364 174 THR D O 1
ATOM 2347 N N . LEU D 1 64 ? 15.71800 -40.39458 -6.47372 1.000 24.98671 175 LEU D N 1
ATOM 2348 C CA . LEU D 1 64 ? 16.41161 -41.42560 -5.70952 1.000 22.92306 175 LEU D CA 1
ATOM 2349 C C . LEU D 1 64 ? 15.53350 -42.64754 -5.49327 1.000 25.00759 175 LEU D C 1
ATOM 2350 O O . LEU D 1 64 ? 14.32213 -42.53121 -5.31691 1.000 28.41029 175 LEU D O 1
ATOM 2355 N N . GLU D 1 65 ? 16.14812 -43.83055 -5.52099 1.000 32.01084 176 GLU D N 1
ATOM 2356 C CA . GLU D 1 65 ? 15.40285 -45.05390 -5.25748 1.000 31.61299 176 GLU D CA 1
ATOM 2357 C C . GLU D 1 65 ? 15.21458 -45.24692 -3.75606 1.000 29.23916 176 GLU D C 1
ATOM 2358 O O . GLU D 1 65 ? 15.98910 -44.72559 -2.94726 1.000 27.20306 176 GLU D O 1
ATOM 2364 N N . PRO D 1 66 ? 14.17993 -45.98063 -3.35143 1.000 28.77215 177 PRO D N 1
ATOM 2365 C CA . PRO D 1 66 ? 14.03557 -46.30015 -1.93288 1.000 21.07089 177 PRO D CA 1
ATOM 2366 C C . PRO D 1 66 ? 15.23805 -47.09129 -1.45874 1.000 23.94538 177 PRO D C 1
ATOM 2367 O O . PRO D 1 66 ? 15.81018 -47.89653 -2.19574 1.000 22.73482 177 PRO D O 1
ATOM 2371 N N . ASN D 1 67 ? 15.63907 -46.81713 -0.22509 1.000 26.11717 178 ASN D N 1
ATOM 2372 C CA . ASN D 1 67 ? 16.81894 -47.41981 0.38043 1.000 21.88841 178 ASN D CA 1
ATOM 2373 C C . ASN D 1 67 ? 18.09490 -47.06741 -0.38876 1.000 21.29023 178 ASN D C 1
ATOM 2374 O O . ASN D 1 67 ? 19.10528 -47.76127 -0.29901 1.000 21.33197 178 ASN D O 1
ATOM 2379 N N . ALA D 1 68 ? 18.08691 -45.93562 -1.08644 1.000 21.87339 179 ALA D N 1
ATOM 2380 C CA . ALA D 1 68 ? 19.31071 -45.43432 -1.68682 1.000 19.07525 179 ALA D CA 1
ATOM 2381 C C . ALA D 1 68 ? 20.33673 -45.17500 -0.59913 1.000 19.42782 179 ALA D C 1
ATOM 2382 O O . ALA D 1 68 ? 20.00205 -44.77991 0.51996 1.000 23.84656 179 ALA D O 1
ATOM 2384 N N . GLU D 1 69 ? 21.59015 -45.42609 -0.91521 1.000 21.35670 180 GLU D N 1
ATOM 2385 C CA . GLU D 1 69 ? 22.65067 -45.31488 0.07382 1.000 22.30449 180 GLU D CA 1
ATOM 2386 C C . GLU D 1 69 ? 23.27163 -43.92716 0.00798 1.000 19.31771 180 GLU D C 1
ATOM 2387 O O . GLU D 1 69 ? 23.81609 -43.52327 -1.02603 1.000 18.40000 180 GLU D O 1
ATOM 2393 N N . LEU D 1 70 ? 23.16275 -43.19695 1.10893 1.000 19.48420 181 LEU D N 1
ATOM 2394 C CA . LEU D 1 70 ? 23.61256 -41.82517 1.18759 1.000 18.42772 181 LEU D CA 1
ATOM 2395 C C . LEU D 1 70 ? 24.68606 -41.70406 2.26251 1.000 22.59007 181 LEU D C 1
ATOM 2396 O O . LEU D 1 70 ? 24.77969 -42.51528 3.19179 1.000 22.86075 181 LEU D O 1
ATOM 2401 N N . ILE D 1 71 ? 25.50546 -40.67316 2.10167 1.000 21.05762 182 ILE D N 1
ATOM 2402 C CA . ILE D 1 71 ? 26.57808 -40.32736 3.01357 1.000 18.62862 182 ILE D CA 1
ATOM 2403 C C . ILE D 1 71 ? 26.25512 -38.94352 3.52010 1.000 17.65408 182 ILE D C 1
ATOM 2404 O O . ILE D 1 71 ? 25.79859 -38.09445 2.75298 1.000 20.94094 182 ILE D O 1
ATOM 2409 N N . ALA D 1 72 ? 26.49751 -38.71814 4.79715 1.000 21.26004 183 ALA D N 1
ATOM 2410 C CA . ALA D 1 72 ? 26.23172 -37.45233 5.46170 1.000 18.46624 183 ALA D CA 1
ATOM 2411 C C . ALA D 1 72 ? 27.54788 -36.73010 5.69160 1.000 24.29694 183 ALA D C 1
ATOM 2412 O O . ALA D 1 72 ? 28.33216 -37.12794 6.56121 1.000 29.45080 183 ALA D O 1
ATOM 2414 N N . VAL D 1 73 ? 27.77883 -35.65319 4.95346 1.000 19.67828 184 VAL D N 1
ATOM 2415 C CA . VAL D 1 73 ? 29.00763 -34.88344 5.07389 1.000 24.14784 184 VAL D CA 1
ATOM 2416 C C . VAL D 1 73 ? 28.71403 -33.67723 5.94617 1.000 25.68059 184 VAL D C 1
ATOM 2417 O O . VAL D 1 73 ? 27.88800 -32.83255 5.58712 1.000 26.92322 184 VAL D O 1
ATOM 2421 N N . PHE D 1 74 ? 29.37117 -33.59025 7.08262 1.000 25.65004 185 PHE D N 1
ATOM 2422 C CA . PHE D 1 74 ? 29.09675 -32.42692 7.90865 1.000 30.98563 185 PHE D CA 1
ATOM 2423 C C . PHE D 1 74 ? 30.08495 -31.30096 7.60677 1.000 38.12476 185 PHE D C 1
ATOM 2424 O O . PHE D 1 74 ? 31.08903 -31.51361 6.92075 1.000 37.18622 185 PHE D O 1
ATOM 2432 N N . PRO D 1 75 ? 29.79364 -30.06999 8.04032 1.000 37.13932 186 PRO D N 1
ATOM 2433 C CA . PRO D 1 75 ? 30.65748 -28.93813 7.68622 1.000 38.70400 186 PRO D CA 1
ATOM 2434 C C . PRO D 1 75 ? 32.11574 -29.16199 8.06250 1.000 41.33463 186 PRO D C 1
ATOM 2435 O O . PRO D 1 75 ? 32.43488 -29.56352 9.18843 1.000 38.10682 186 PRO D O 1
ATOM 2439 N N . GLY D 1 76 ? 33.00565 -28.88146 7.10348 1.000 34.23517 187 GLY D N 1
ATOM 2440 C CA . GLY D 1 76 ? 34.42581 -29.10576 7.26942 1.000 36.17456 187 GLY D CA 1
ATOM 2441 C C . GLY D 1 76 ? 34.90435 -30.47840 6.85082 1.000 43.42302 187 GLY D C 1
ATOM 2442 O O . GLY D 1 76 ? 36.10656 -30.75357 6.93755 1.000 44.33724 187 GLY D O 1
ATOM 2443 N N . GLU D 1 77 ? 34.00597 -31.33229 6.37754 1.000 42.54831 188 GLU D N 1
ATOM 2444 C CA . GLU D 1 77 ? 34.27791 -32.70799 6.00876 1.000 30.52724 188 GLU D CA 1
ATOM 2445 C C . GLU D 1 77 ? 34.17135 -32.88950 4.50177 1.000 31.07790 188 GLU D C 1
ATOM 2446 O O . GLU D 1 77 ? 33.54020 -32.09734 3.79392 1.000 30.75588 188 GLU D O 1
ATOM 2452 N N . GLN D 1 78 ? 34.73105 -33.99262 4.02056 1.000 29.55530 189 GLN D N 1
ATOM 2453 C CA . GLN D 1 78 ? 34.63049 -34.33357 2.61357 1.000 25.61357 189 GLN D CA 1
ATOM 2454 C C . GLN D 1 78 ? 34.27357 -35.80015 2.46157 1.000 28.46319 189 GLN D C 1
ATOM 2455 O O . GLN D 1 78 ? 34.65664 -36.65467 3.27015 1.000 25.22073 189 GLN D O 1
ATOM 2461 N N . TRP D 1 79 ? 33.49258 -36.06400 1.42461 1.000 27.13880 190 TRP D N 1
ATOM 2462 C CA . TRP D 1 79 ? 33.15263 -37.42659 1.07790 1.000 23.86845 190 TRP D CA 1
ATOM 2463 C C . TRP D 1 79 ? 34.42879 -38.16240 0.69287 1.000 27.41615 190 TRP D C 1
ATOM 2464 O O . TRP D 1 79 ? 35.32980 -37.59103 0.07022 1.000 26.81908 190 TRP D O 1
ATOM 2475 N N . ARG D 1 80 ? 34.51114 -39.42776 1.09194 1.000 33.52456 191 ARG D N 1
ATOM 2476 C CA . ARG D 1 80 ? 35.66832 -40.27855 0.84840 1.000 29.69868 191 ARG D CA 1
ATOM 2477 C C . ARG D 1 80 ? 35.29264 -41.41898 -0.08192 1.000 30.24887 191 ARG D C 1
ATOM 2478 O O . ARG D 1 80 ? 34.19465 -41.97051 0.00293 1.000 32.76244 191 ARG D O 1
ATOM 2486 N N . ASP D 1 81 ? 36.21659 -41.77749 -0.94996 1.000 37.47297 192 ASP D N 1
ATOM 2487 C CA . ASP D 1 81 ? 35.97147 -42.85053 -1.89138 1.000 36.32890 192 ASP D CA 1
ATOM 2488 C C . ASP D 1 81 ? 35.91531 -44.18900 -1.15056 1.000 37.14085 192 ASP D C 1
ATOM 2489 O O . ASP D 1 81 ? 36.68146 -44.40692 -0.20992 1.000 47.44453 192 ASP D O 1
ATOM 2494 N N . PRO D 1 82 ? 35.00119 -45.09652 -1.52439 1.000 35.41881 193 PRO D N 1
ATOM 2495 C CA . PRO D 1 82 ? 34.82354 -46.39263 -0.84123 1.000 36.74739 193 PRO D CA 1
ATOM 2496 C C . PRO D 1 82 ? 36.11374 -47.22039 -0.59647 1.000 41.12288 193 PRO D C 1
ATOM 2497 O O . PRO D 1 82 ? 37.11395 -47.14992 -1.33704 1.000 39.22338 193 PRO D O 1
ATOM 2501 C CA . ASN E 1 6 ? 62.73976 -12.31754 75.94421 1.000 41.29127 117 ASN E CA 1
ATOM 2502 C C . ASN E 1 6 ? 61.34757 -12.96693 76.17821 1.000 47.02226 117 ASN E C 1
ATOM 2503 O O . ASN E 1 6 ? 60.31233 -12.33709 75.92938 1.000 43.59713 117 ASN E O 1
ATOM 2508 N N . SER E 1 7 ? 61.32960 -14.23629 76.59909 1.000 43.61022 118 SER E N 1
ATOM 2509 C CA . SER E 1 7 ? 60.11189 -15.03187 76.72681 1.000 33.48779 118 SER E CA 1
ATOM 2510 C C . SER E 1 7 ? 59.29863 -14.63568 77.96490 1.000 33.89889 118 SER E C 1
ATOM 2511 O O . SER E 1 7 ? 59.82317 -14.11237 78.95329 1.000 39.33346 118 SER E O 1
ATOM 2514 N N . LYS E 1 8 ? 57.99849 -14.91072 77.90807 1.000 30.45760 119 LYS E N 1
ATOM 2515 C CA . LYS E 1 8 ? 57.09375 -14.62390 79.00951 1.000 22.79104 119 LYS E CA 1
ATOM 2516 C C . LYS E 1 8 ? 56.11500 -15.78076 79.15273 1.000 20.03342 119 LYS E C 1
ATOM 2517 O O . LYS E 1 8 ? 55.76055 -16.41454 78.15370 1.000 20.81697 119 LYS E O 1
ATOM 2523 N N . PRO E 1 9 ? 55.65936 -16.06164 80.37130 1.000 19.90658 120 PRO E N 1
ATOM 2524 C CA . PRO E 1 9 ? 54.56781 -17.02606 80.54700 1.000 23.24685 120 PRO E CA 1
ATOM 2525 C C . PRO E 1 9 ? 53.21496 -16.36801 80.32288 1.000 20.53971 120 PRO E C 1
ATOM 2526 O O . PRO E 1 9 ? 53.00382 -15.19066 80.62625 1.000 18.22549 120 PRO E O 1
ATOM 2530 N N . PHE E 1 10 ? 52.28679 -17.17056 79.81016 1.000 17.38733 121 PHE E N 1
ATOM 2531 C CA . PHE E 1 10 ? 50.95727 -16.73433 79.42652 1.000 17.22891 121 PHE E CA 1
ATOM 2532 C C . PHE E 1 10 ? 49.94602 -17.79398 79.81364 1.000 15.76118 121 PHE E C 1
ATOM 2533 O O . PHE E 1 10 ? 50.23084 -18.99075 79.76294 1.000 18.38126 121 PHE E O 1
ATOM 2541 N N . LYS E 1 11 ? 48.75161 -17.34348 80.16491 1.000 15.17411 122 LYS E N 1
ATOM 2542 C CA . LYS E 1 11 ? 47.64842 -18.21951 80.51179 1.000 13.49054 122 LYS E CA 1
ATOM 2543 C C . LYS E 1 11 ? 46.60943 -18.18014 79.39878 1.000 14.28488 122 LYS E C 1
ATOM 2544 O O . LYS E 1 11 ? 46.21999 -17.09753 78.95298 1.000 14.11909 122 LYS E O 1
ATOM 2550 N N . ILE E 1 12 ? 46.19482 -19.35391 78.91921 1.000 12.39894 123 ILE E N 1
ATOM 2551 C CA . ILE E 1 12 ? 45.24537 -19.45995 77.81873 1.000 13.43478 123 ILE E CA 1
ATOM 2552 C C . ILE E 1 12 ? 44.15026 -20.44471 78.19443 1.000 14.90946 123 ILE E C 1
ATOM 2553 O O . ILE E 1 12 ? 44.44517 -21.56351 78.60971 1.000 22.39767 123 ILE E O 1
ATOM 2558 N N . LYS E 1 13 ? 42.89155 -20.04704 78.03584 1.000 13.65559 124 LYS E N 1
ATOM 2559 C CA . LYS E 1 13 ? 41.76655 -20.94342 78.26442 1.000 14.23978 124 LYS E CA 1
ATOM 2560 C C . LYS E 1 13 ? 40.90567 -20.99964 77.00897 1.000 18.01247 124 LYS E C 1
ATOM 2561 O O . LYS E 1 13 ? 40.97919 -20.11532 76.14546 1.000 17.33489 124 LYS E O 1
ATOM 2567 N N . ASP E 1 14 ? 40.07752 -22.04499 76.91387 1.000 16.51354 125 ASP E N 1
ATOM 2568 C CA . ASP E 1 14 ? 39.11367 -22.11662 75.82288 1.000 17.60217 125 ASP E CA 1
ATOM 2569 C C . ASP E 1 14 ? 37.97344 -21.12893 76.07390 1.000 17.79507 125 ASP E C 1
ATOM 2570 O O . ASP E 1 14 ? 37.88864 -20.49624 77.13261 1.000 12.98690 125 ASP E O 1
ATOM 2575 N N . ILE E 1 15 ? 37.05085 -21.02846 75.10424 1.000 18.71458 126 ILE E N 1
ATOM 2576 C CA . ILE E 1 15 ? 36.01265 -20.00437 75.22202 1.000 17.65190 126 ILE E CA 1
ATOM 2577 C C . ILE E 1 15 ? 35.12847 -20.29054 76.41496 1.000 15.32411 126 ILE E C 1
ATOM 2578 O O . ILE E 1 15 ? 34.64155 -19.36302 77.05833 1.000 21.54946 126 ILE E O 1
ATOM 2583 N N . THR E 1 16 ? 34.92261 -21.55820 76.75006 1.000 14.53077 127 THR E N 1
ATOM 2584 C CA . THR E 1 16 ? 34.12814 -21.88158 77.92352 1.000 14.44426 127 THR E CA 1
ATOM 2585 C C . THR E 1 16 ? 34.91071 -21.72374 79.21183 1.000 16.47620 127 THR E C 1
ATOM 2586 O O . THR E 1 16 ? 34.34673 -21.93782 80.29000 1.000 19.73860 127 THR E O 1
ATOM 2590 N N . ARG E 1 17 ? 36.20874 -21.45927 79.13017 1.000 18.11780 128 ARG E N 1
ATOM 2591 C CA . ARG E 1 17 ? 37.03062 -21.25125 80.32044 1.000 18.80170 128 ARG E CA 1
ATOM 2592 C C . ARG E 1 17 ? 37.05782 -22.48209 81.21554 1.000 18.12299 128 ARG E C 1
ATOM 2593 O O . ARG E 1 17 ? 37.18981 -22.36136 82.43761 1.000 19.85583 128 ARG E O 1
ATOM 2601 N N . ASN E 1 18 ? 36.87379 -23.66133 80.62091 1.000 16.63023 129 ASN E N 1
ATOM 2602 C CA . ASN E 1 18 ? 37.02388 -24.91699 81.33976 1.000 16.02101 129 ASN E CA 1
ATOM 2603 C C . ASN E 1 18 ? 38.35946 -25.60010 81.06394 1.000 17.76184 129 ASN E C 1
ATOM 2604 O O . ASN E 1 18 ? 38.91124 -26.24118 81.95920 1.000 20.39757 129 ASN E O 1
ATOM 2609 N N . ILE E 1 19 ? 38.91221 -25.46109 79.86403 1.000 16.18146 130 ILE E N 1
ATOM 2610 C CA . ILE E 1 19 ? 40.23496 -25.98916 79.54540 1.000 16.94146 130 ILE E CA 1
ATOM 2611 C C . ILE E 1 19 ? 41.23270 -24.87538 79.83582 1.000 19.92464 130 ILE E C 1
ATOM 2612 O O . ILE E 1 19 ? 41.33681 -23.91771 79.06584 1.000 18.82047 130 ILE E O 1
ATOM 2617 N N . ARG E 1 20 ? 41.98211 -24.99815 80.92322 1.000 20.71374 131 ARG E N 1
ATOM 2618 C CA . ARG E 1 20 ? 42.89944 -23.95149 81.35933 1.000 17.81395 131 ARG E CA 1
ATOM 2619 C C . ARG E 1 20 ? 44.34203 -24.41894 81.19734 1.000 17.92813 131 ARG E C 1
ATOM 2620 O O . ARG E 1 20 ? 44.76730 -25.36561 81.86420 1.000 22.30539 131 ARG E O 1
ATOM 2628 N N . LYS E 1 21 ? 45.10108 -23.74170 80.33676 1.000 16.89993 132 LYS E N 1
ATOM 2629 C CA . LYS E 1 21 ? 46.45744 -24.12905 79.99482 1.000 18.52781 132 LYS E CA 1
ATOM 2630 C C . LYS E 1 21 ? 47.37162 -22.92123 80.15461 1.000 16.94554 132 LYS E C 1
ATOM 2631 O O . LYS E 1 21 ? 46.91967 -21.78519 80.32095 1.000 14.87225 132 LYS E O 1
ATOM 2637 N N . ALA E 1 22 ? 48.67745 -23.18024 80.08650 1.000 20.16987 133 ALA E N 1
ATOM 2638 C CA . ALA E 1 22 ? 49.67896 -22.12815 80.13710 1.000 16.83498 133 ALA E CA 1
ATOM 2639 C C . ALA E 1 22 ? 50.77189 -22.45524 79.14607 1.000 15.88872 133 ALA E C 1
ATOM 2640 O O . ALA E 1 22 ? 51.02418 -23.62294 78.85791 1.000 23.33492 133 ALA E O 1
ATOM 2642 N N . VAL E 1 23 ? 51.41562 -21.40740 78.63706 1.000 16.80886 134 VAL E N 1
ATOM 2643 C CA . VAL E 1 23 ? 52.44140 -21.49713 77.60219 1.000 17.44336 134 VAL E CA 1
ATOM 2644 C C . VAL E 1 23 ? 53.52399 -20.46270 77.88447 1.000 15.63923 134 VAL E C 1
ATOM 2645 O O . VAL E 1 23 ? 53.24338 -19.38845 78.40913 1.000 19.70525 134 VAL E O 1
ATOM 2649 N N . VAL E 1 24 ? 54.77285 -20.76490 77.54682 1.000 14.99443 135 VAL E N 1
ATOM 2650 C CA . VAL E 1 24 ? 55.81775 -19.73836 77.54111 1.000 19.51518 135 VAL E CA 1
ATOM 2651 C C . VAL E 1 24 ? 56.12075 -19.37853 76.09430 1.000 18.43538 135 VAL E C 1
ATOM 2652 O O . VAL E 1 24 ? 56.30829 -20.26778 75.26099 1.000 23.85025 135 VAL E O 1
ATOM 2656 N N . ALA E 1 25 ? 56.10962 -18.08752 75.77589 1.000 19.20298 136 ALA E N 1
ATOM 2657 C CA . ALA E 1 25 ? 56.30480 -17.68295 74.38796 1.000 20.83953 136 ALA E CA 1
ATOM 2658 C C . ALA E 1 25 ? 57.01291 -16.33831 74.32860 1.000 24.29675 136 ALA E C 1
ATOM 2659 O O . ALA E 1 25 ? 56.92575 -15.53199 75.25737 1.000 29.36085 136 ALA E O 1
ATOM 2661 N N . THR E 1 26 ? 57.69626 -16.09687 73.21100 1.000 25.13589 137 THR E N 1
ATOM 2662 C CA . THR E 1 26 ? 58.35775 -14.82514 72.93531 1.000 28.87536 137 THR E CA 1
ATOM 2663 C C . THR E 1 26 ? 57.68046 -14.01580 71.83755 1.000 24.85718 137 THR E C 1
ATOM 2664 O O . THR E 1 26 ? 57.76145 -12.79058 71.86366 1.000 24.71597 137 THR E O 1
ATOM 2668 N N . THR E 1 27 ? 56.96669 -14.65119 70.91000 1.000 22.18609 138 THR E N 1
ATOM 2669 C CA . THR E 1 27 ? 56.23501 -13.92607 69.88003 1.000 24.62956 138 THR E CA 1
ATOM 2670 C C . THR E 1 27 ? 54.79857 -14.43168 69.78766 1.000 29.15268 138 THR E C 1
ATOM 2671 O O . THR E 1 27 ? 54.44673 -15.49203 70.31983 1.000 27.28225 138 THR E O 1
ATOM 2675 N N . ILE E 1 28 ? 53.95257 -13.66127 69.09424 1.000 28.41202 139 ILE E N 1
ATOM 2676 C CA . ILE E 1 28 ? 52.58838 -14.13879 68.87546 1.000 26.79332 139 ILE E CA 1
ATOM 2677 C C . ILE E 1 28 ? 52.59413 -15.36108 67.95494 1.000 24.63044 139 ILE E C 1
ATOM 2678 O O . ILE E 1 28 ? 51.71979 -16.21954 68.07190 1.000 27.45961 139 ILE E O 1
ATOM 2683 N N . SER E 1 29 ? 53.55175 -15.46715 67.02062 1.000 24.91023 140 SER E N 1
ATOM 2684 C CA . SER E 1 29 ? 53.62665 -16.67580 66.20185 1.000 24.99331 140 SER E CA 1
ATOM 2685 C C . SER E 1 29 ? 53.83188 -17.88528 67.09082 1.000 26.48650 140 SER E C 1
ATOM 2686 O O . SER E 1 29 ? 53.12005 -18.89497 66.98018 1.000 22.85693 140 SER E O 1
ATOM 2689 N N . GLU E 1 30 ? 54.79161 -17.76588 68.00977 1.000 22.66544 141 GLU E N 1
ATOM 2690 C CA . GLU E 1 30 ? 55.12886 -18.84591 68.92223 1.000 21.23016 141 GLU E CA 1
ATOM 2691 C C . GLU E 1 30 ? 53.96547 -19.17530 69.84652 1.000 24.16299 141 GLU E C 1
ATOM 2692 O O . GLU E 1 30 ? 53.65946 -20.34967 70.07537 1.000 23.28847 141 GLU E O 1
ATOM 2698 N N . ILE E 1 31 ? 53.31237 -18.15634 70.41351 1.000 26.63317 142 ILE E N 1
ATOM 2699 C CA . ILE E 1 31 ? 52.17479 -18.45834 71.27630 1.000 22.52686 142 ILE E CA 1
ATOM 2700 C C . ILE E 1 31 ? 51.10964 -19.18754 70.48129 1.000 22.75247 142 ILE E C 1
ATOM 2701 O O . ILE E 1 31 ? 50.51666 -20.14886 70.96819 1.000 24.89478 142 ILE E O 1
ATOM 2706 N N . ARG E 1 32 ? 50.85362 -18.75527 69.24302 1.000 24.14970 143 ARG E N 1
ATOM 2707 C CA . ARG E 1 32 ? 49.80418 -19.39002 68.45740 1.000 22.19826 143 ARG E CA 1
ATOM 2708 C C . ARG E 1 32 ? 50.14825 -20.84442 68.15779 1.000 17.85942 143 ARG E C 1
ATOM 2709 O O . ARG E 1 32 ? 49.30654 -21.73273 68.32688 1.000 19.53179 143 ARG E O 1
ATOM 2717 N N . THR E 1 33 ? 51.39520 -21.11080 67.76428 1.000 19.35957 144 THR E N 1
ATOM 2718 C CA . THR E 1 33 ? 51.84684 -22.48600 67.52886 1.000 19.45679 144 THR E CA 1
ATOM 2719 C C . THR E 1 33 ? 51.74436 -23.34820 68.78868 1.000 23.05842 144 THR E C 1
ATOM 2720 O O . THR E 1 33 ? 51.22098 -24.48043 68.75698 1.000 23.49706 144 THR E O 1
ATOM 2724 N N . LYS E 1 34 ? 52.23448 -22.82652 69.91762 1.000 18.96180 145 LYS E N 1
ATOM 2725 C CA . LYS E 1 34 ? 52.24481 -23.62153 71.13300 1.000 16.15521 145 LYS E CA 1
ATOM 2726 C C . LYS E 1 34 ? 50.83053 -23.85670 71.66370 1.000 19.53813 145 LYS E C 1
ATOM 2727 O O . LYS E 1 34 ? 50.51590 -24.97102 72.09087 1.000 25.40357 145 LYS E O 1
ATOM 2733 N N . VAL E 1 35 ? 49.94423 -22.85103 71.62321 1.000 18.03629 146 VAL E N 1
ATOM 2734 C CA . VAL E 1 35 ? 48.58590 -23.11208 72.10290 1.000 19.61988 146 VAL E CA 1
ATOM 2735 C C . VAL E 1 35 ? 47.89742 -24.06520 71.15743 1.000 18.84342 146 VAL E C 1
ATOM 2736 O O . VAL E 1 35 ? 47.04100 -24.85299 71.57729 1.000 20.81878 146 VAL E O 1
ATOM 2740 N N . SER E 1 36 ? 48.25103 -24.02550 69.87390 1.000 17.42755 147 SER E N 1
ATOM 2741 C CA . SER E 1 36 ? 47.69597 -25.00948 68.96209 1.000 18.82060 147 SER E CA 1
ATOM 2742 C C . SER E 1 36 ? 48.10633 -26.41553 69.38794 1.000 19.42836 147 SER E C 1
ATOM 2743 O O . SER E 1 36 ? 47.36778 -27.37626 69.17873 1.000 17.52008 147 SER E O 1
ATOM 2746 N N . LEU E 1 37 ? 49.32673 -26.57728 69.88203 1.000 19.21954 148 LEU E N 1
ATOM 2747 C CA . LEU E 1 37 ? 49.68799 -27.88977 70.41175 1.000 16.05703 148 LEU E CA 1
ATOM 2748 C C . LEU E 1 37 ? 48.95008 -28.22128 71.71919 1.000 19.61430 148 LEU E C 1
ATOM 2749 O O . LEU E 1 37 ? 48.46613 -29.34348 71.89594 1.000 19.18477 148 LEU E O 1
ATOM 2754 N N . LYS E 1 38 ? 48.83472 -27.26759 72.64435 1.000 19.14332 149 LYS E N 1
ATOM 2755 C CA . LYS E 1 38 ? 48.27158 -27.59131 73.95253 1.000 17.92410 149 LYS E CA 1
ATOM 2756 C C . LYS E 1 38 ? 46.79569 -27.99061 73.85671 1.000 23.63922 149 LYS E C 1
ATOM 2757 O O . LYS E 1 38 ? 46.37392 -29.00228 74.42636 1.000 26.21860 149 LYS E O 1
ATOM 2763 N N . PHE E 1 39 ? 46.00088 -27.22074 73.12728 1.000 24.39015 150 PHE E N 1
ATOM 2764 C CA . PHE E 1 39 ? 44.64705 -27.61365 72.75703 1.000 25.58696 150 PHE E CA 1
ATOM 2765 C C . PHE E 1 39 ? 44.91299 -28.31077 71.44012 1.000 33.24043 150 PHE E C 1
ATOM 2766 O O . PHE E 1 39 ? 45.68958 -27.79504 70.64089 1.000 33.63417 150 PHE E O 1
ATOM 2774 N N . GLU E 1 40 ? 44.39179 -29.49832 71.21271 1.000 25.55812 151 GLU E N 1
ATOM 2775 C CA . GLU E 1 40 ? 44.81506 -30.11225 69.95549 1.000 18.28811 151 GLU E CA 1
ATOM 2776 C C . GLU E 1 40 ? 43.85026 -29.65781 68.86323 1.000 19.94847 151 GLU E C 1
ATOM 2777 O O . GLU E 1 40 ? 43.02793 -30.41403 68.34547 1.000 30.76049 151 GLU E O 1
ATOM 2783 N N . ARG E 1 41 ? 43.93534 -28.35515 68.56390 1.000 16.35604 152 ARG E N 1
ATOM 2784 C CA . ARG E 1 41 ? 43.07210 -27.67091 67.60602 1.000 16.49613 152 ARG E CA 1
ATOM 2785 C C . ARG E 1 41 ? 43.85059 -26.63367 66.80844 1.000 17.10259 152 ARG E C 1
ATOM 2786 O O . ARG E 1 41 ? 44.84502 -26.07390 67.27317 1.000 14.17606 152 ARG E O 1
ATOM 2794 N N . ALA E 1 42 ? 43.35774 -26.34929 65.61145 1.000 18.46685 153 ALA E N 1
ATOM 2795 C CA . ALA E 1 42 ? 44.12559 -25.59059 64.64140 1.000 18.34434 153 ALA E CA 1
ATOM 2796 C C . ALA E 1 42 ? 43.65972 -24.14774 64.54979 1.000 23.41478 153 ALA E C 1
ATOM 2797 O O . ALA E 1 42 ? 42.50430 -23.82420 64.84951 1.000 25.01542 153 ALA E O 1
ATOM 2799 N N . GLN E 1 43 ? 44.59519 -23.28740 64.13950 1.000 19.09208 154 GLN E N 1
ATOM 2800 C CA . GLN E 1 43 ? 44.37136 -21.87030 63.87312 1.000 20.55157 154 GLN E CA 1
ATOM 2801 C C . GLN E 1 43 ? 43.79941 -21.14822 65.09590 1.000 22.55352 154 GLN E C 1
ATOM 2802 O O . GLN E 1 43 ? 42.68384 -20.61959 65.09090 1.000 26.63665 154 GLN E O 1
ATOM 2808 N N . ARG E 1 44 ? 44.62171 -21.09499 66.13533 1.000 19.68970 155 ARG E N 1
ATOM 2809 C CA . ARG E 1 44 ? 44.21751 -20.39048 67.34239 1.000 21.55769 155 ARG E CA 1
ATOM 2810 C C . ARG E 1 44 ? 44.12283 -18.87791 67.09265 1.000 25.06573 155 ARG E C 1
ATOM 2811 O O . ARG E 1 44 ? 44.98707 -18.28621 66.44407 1.000 33.05597 155 ARG E O 1
ATOM 2813 N N . ARG E 1 45 ? 43.07635 -18.23789 67.60862 1.000 22.02951 156 ARG E N 1
ATOM 2814 C CA . ARG E 1 45 ? 42.97537 -16.77827 67.58335 1.000 21.17817 156 ARG E CA 1
ATOM 2815 C C . ARG E 1 45 ? 43.01247 -16.25400 69.00600 1.000 20.08765 156 ARG E C 1
ATOM 2816 O O . ARG E 1 45 ? 42.10669 -16.54033 69.78527 1.000 23.02590 156 ARG E O 1
ATOM 2824 N N . ILE E 1 46 ? 43.98126 -15.41364 69.31754 1.000 19.66383 157 ILE E N 1
ATOM 2825 C CA . ILE E 1 46 ? 44.19405 -14.97869 70.69249 1.000 18.63208 157 ILE E CA 1
ATOM 2826 C C . ILE E 1 46 ? 43.34949 -13.74313 70.98346 1.000 20.27740 157 ILE E C 1
ATOM 2827 O O . ILE E 1 46 ? 43.29905 -12.80848 70.17321 1.000 24.35792 157 ILE E O 1
ATOM 2832 N N . HIS E 1 47 ? 42.59852 -13.79040 72.08804 1.000 17.68716 158 HIS E N 1
ATOM 2833 C CA . HIS E 1 47 ? 41.81782 -12.66920 72.58751 1.000 16.14937 158 HIS E CA 1
ATOM 2834 C C . HIS E 1 47 ? 42.18427 -12.47788 74.04841 1.000 16.92235 158 HIS E C 1
ATOM 2835 O O . HIS E 1 47 ? 42.62193 -13.41683 74.70627 1.000 17.50477 158 HIS E O 1
ATOM 2842 N N . LEU E 1 48 ? 42.03087 -11.26394 74.56053 1.000 18.55995 159 LEU E N 1
ATOM 2843 C CA . LEU E 1 48 ? 42.16529 -11.08092 75.99896 1.000 17.13684 159 LEU E CA 1
ATOM 2844 C C . LEU E 1 48 ? 41.00113 -11.75413 76.71595 1.000 18.17037 159 LEU E C 1
ATOM 2845 O O . LEU E 1 48 ? 39.86304 -11.72889 76.24862 1.000 19.05378 159 LEU E O 1
ATOM 2850 N N . ASP E 1 49 ? 41.28853 -12.36860 77.85998 1.000 18.86589 160 ASP E N 1
ATOM 2851 C CA . ASP E 1 49 ? 40.23754 -13.06259 78.59734 1.000 18.70355 160 ASP E CA 1
ATOM 2852 C C . ASP E 1 49 ? 39.17200 -12.09159 79.09548 1.000 25.22356 160 ASP E C 1
ATOM 2853 O O . ASP E 1 49 ? 37.97461 -12.29386 78.84866 1.000 22.39028 160 ASP E O 1
ATOM 2858 N N . CYS E 1 50 ? 39.60334 -10.98897 79.74152 1.000 33.72944 161 CYS E N 1
ATOM 2859 C CA . CYS E 1 50 ? 38.69009 -10.13396 80.50482 1.000 29.12437 161 CYS E CA 1
ATOM 2860 C C . CYS E 1 50 ? 37.68123 -9.42445 79.60014 1.000 25.82841 161 CYS E C 1
ATOM 2861 O O . CYS E 1 50 ? 36.49119 -9.36164 79.92604 1.000 22.61142 161 CYS E O 1
ATOM 2864 N N . ASP E 1 51 ? 38.13113 -8.87634 78.46879 1.000 23.93368 162 ASP E N 1
ATOM 2865 C CA . ASP E 1 51 ? 37.27257 -8.03490 77.65230 1.000 22.12222 162 ASP E CA 1
ATOM 2866 C C . ASP E 1 51 ? 37.16592 -8.44374 76.18853 1.000 23.76188 162 ASP E C 1
ATOM 2867 O O . ASP E 1 51 ? 36.57896 -7.68722 75.40879 1.000 24.93542 162 ASP E O 1
ATOM 2872 N N . GLY E 1 52 ? 37.78038 -9.54606 75.76849 1.000 18.87905 163 GLY E N 1
ATOM 2873 C CA . GLY E 1 52 ? 37.63812 -9.97962 74.39555 1.000 13.75885 163 GLY E CA 1
ATOM 2874 C C . GLY E 1 52 ? 38.45483 -9.22016 73.37843 1.000 19.56838 163 GLY E C 1
ATOM 2875 O O . GLY E 1 52 ? 38.29448 -9.46303 72.17479 1.000 22.32098 163 GLY E O 1
ATOM 2876 N N . THR E 1 53 ? 39.32413 -8.30587 73.80842 1.000 22.43907 164 THR E N 1
ATOM 2877 C CA . THR E 1 53 ? 40.20024 -7.62503 72.86378 1.000 21.34126 164 THR E CA 1
ATOM 2878 C C . THR E 1 53 ? 41.05667 -8.63116 72.10915 1.000 18.80756 164 THR E C 1
ATOM 2879 O O . THR E 1 53 ? 41.71637 -9.48935 72.70037 1.000 18.34078 164 THR E O 1
ATOM 2883 N N . GLU E 1 54 ? 41.07604 -8.48205 70.80088 1.000 18.03706 165 GLU E N 1
ATOM 2884 C CA . GLU E 1 54 ? 41.81071 -9.37116 69.92942 1.000 19.35883 165 GLU E CA 1
ATOM 2885 C C . GLU E 1 54 ? 43.29512 -8.99681 69.89581 1.000 19.23477 165 GLU E C 1
ATOM 2886 O O . GLU E 1 54 ? 43.64293 -7.81550 69.80974 1.000 19.89851 165 GLU E O 1
ATOM 2892 N N . VAL E 1 55 ? 44.16386 -9.99929 70.04073 1.000 18.16273 166 VAL E N 1
ATOM 2893 C CA . VAL E 1 55 ? 45.61373 -9.85209 69.90801 1.000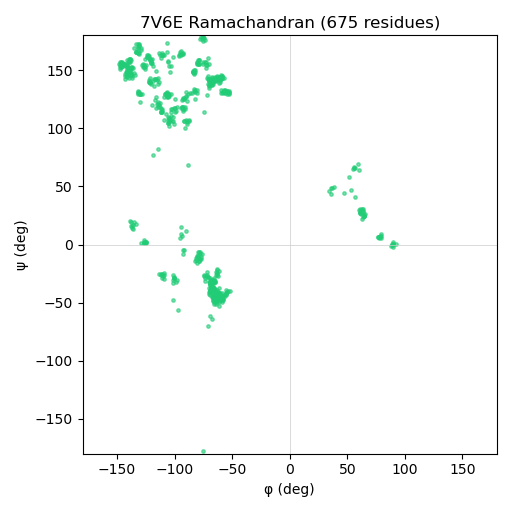 19.12088 166 VAL E CA 1
ATOM 2894 C C . VAL E 1 55 ? 46.02251 -10.44813 68.56635 1.000 20.35015 166 VAL E C 1
ATOM 2895 O O . VAL E 1 55 ? 46.16304 -11.66535 68.44748 1.000 22.65466 166 VAL E O 1
ATOM 2899 N N . ASP E 1 56 ? 46.26969 -9.59664 67.55760 1.000 22.98550 167 ASP E N 1
ATOM 2900 C CA . ASP E 1 56 ? 46.58034 -10.11299 66.22693 1.000 29.31954 167 ASP E CA 1
ATOM 2901 C C . ASP E 1 56 ? 47.72450 -9.36632 65.54840 1.000 32.22822 167 ASP E C 1
ATOM 2902 O O . ASP E 1 56 ? 47.86972 -9.47505 64.32638 1.000 35.43637 167 ASP E O 1
ATOM 2907 N N . ASP E 1 57 ? 48.51746 -8.59612 66.29057 1.000 26.35449 168 ASP E N 1
ATOM 2908 C CA . ASP E 1 57 ? 49.75136 -8.03209 65.76877 1.000 24.76243 168 ASP E CA 1
ATOM 2909 C C . ASP E 1 57 ? 50.82253 -8.14022 66.84826 1.000 33.18106 168 ASP E C 1
ATOM 2910 O O . ASP E 1 57 ? 50.51940 -8.30600 68.03477 1.000 30.15599 168 ASP E O 1
ATOM 2915 N N . GLU E 1 58 ? 52.09293 -8.07537 66.42786 1.000 32.25516 169 GLU E N 1
ATOM 2916 C CA . GLU E 1 58 ? 53.17901 -8.22285 67.39529 1.000 25.38466 169 GLU E CA 1
ATOM 2917 C C . GLU E 1 58 ? 53.36508 -6.98350 68.26281 1.000 29.06412 169 GLU E C 1
ATOM 2918 O O . GLU E 1 58 ? 53.82929 -7.10912 69.40484 1.000 27.62102 169 GLU E O 1
ATOM 2924 N N . GLU E 1 59 ? 52.98976 -5.79131 67.77255 1.000 29.79440 170 GLU E N 1
ATOM 2925 C CA . GLU E 1 59 ? 53.16756 -4.58906 68.58696 1.000 32.01676 170 GLU E CA 1
ATOM 2926 C C . GLU E 1 59 ? 52.41116 -4.71582 69.89761 1.000 29.41932 170 GLU E C 1
ATOM 2927 O O . GLU E 1 59 ? 52.96396 -4.47607 70.97812 1.000 25.10135 170 GLU E O 1
ATOM 2933 N N . TYR E 1 60 ? 51.13565 -5.10353 69.81289 1.000 29.53354 171 TYR E N 1
ATOM 2934 C CA . TYR E 1 60 ? 50.30918 -5.23094 71.00642 1.000 27.52017 171 TYR E CA 1
ATOM 2935 C C . TYR E 1 60 ? 50.73598 -6.40583 71.86798 1.000 23.14803 171 TYR E C 1
ATOM 2936 O O . TYR E 1 60 ? 50.67911 -6.32923 73.09771 1.000 23.75647 171 TYR E O 1
ATOM 2945 N N . PHE E 1 61 ? 51.13652 -7.50684 71.24116 1.000 22.31431 172 PHE E N 1
ATOM 2946 C CA . PHE E 1 61 ? 51.65666 -8.64037 71.99558 1.000 25.46087 172 PHE E CA 1
ATOM 2947 C C . PHE E 1 61 ? 52.82763 -8.23478 72.88288 1.000 24.42266 172 PHE E C 1
ATOM 2948 O O . PHE E 1 61 ? 52.98455 -8.75418 73.99776 1.000 22.62016 172 PHE E O 1
ATOM 2956 N N . SER E 1 62 ? 53.69669 -7.35312 72.37846 1.000 26.08287 173 SER E N 1
ATOM 2957 C CA . SER E 1 62 ? 54.87190 -6.96022 73.15028 1.000 22.13360 173 SER E CA 1
ATOM 2958 C C . SER E 1 62 ? 54.50461 -6.24961 74.43896 1.000 23.13291 173 SER E C 1
ATOM 2959 O O . SER E 1 62 ? 55.27864 -6.29178 75.40106 1.000 21.63019 173 SER E O 1
ATOM 2962 N N . THR E 1 63 ? 53.33095 -5.60599 74.48215 1.000 21.58427 174 THR E N 1
ATOM 2963 C CA . THR E 1 63 ? 52.90231 -4.83773 75.64642 1.000 18.96999 174 THR E CA 1
ATOM 2964 C C . THR E 1 63 ? 52.32521 -5.68467 76.76839 1.000 22.02930 174 THR E C 1
ATOM 2965 O O . THR E 1 63 ? 52.24251 -5.20223 77.90386 1.000 25.02289 174 THR E O 1
ATOM 2969 N N . LEU E 1 64 ? 51.96111 -6.93256 76.48259 1.000 24.01547 175 LEU E N 1
ATOM 2970 C CA . LEU E 1 64 ? 51.29067 -7.78822 77.45060 1.000 20.68316 175 LEU E CA 1
ATOM 2971 C C . LEU E 1 64 ? 52.19721 -8.12012 78.63334 1.000 21.31659 175 LEU E C 1
ATOM 2972 O O . LEU E 1 64 ? 53.39478 -8.38357 78.47464 1.000 17.46161 175 LEU E O 1
ATOM 2977 N N . GLU E 1 65 ? 51.60920 -8.13732 79.82454 1.000 23.48095 176 GLU E N 1
ATOM 2978 C CA . GLU E 1 65 ? 52.36226 -8.46651 81.02615 1.000 24.53378 176 GLU E CA 1
ATOM 2979 C C . GLU E 1 65 ? 52.51941 -9.98478 81.15949 1.000 19.28073 176 GLU E C 1
ATOM 2980 O O . GLU E 1 65 ? 51.71240 -10.75281 80.63408 1.000 17.28665 176 GLU E O 1
ATOM 2986 N N . PRO E 1 66 ? 53.54815 -10.45125 81.86185 1.000 19.32037 177 PRO E N 1
ATOM 2987 C CA . PRO E 1 66 ? 53.66986 -11.89115 82.09239 1.000 20.79836 177 PRO E CA 1
ATOM 2988 C C . PRO E 1 66 ? 52.46186 -12.42370 82.84147 1.000 19.85139 177 PRO E C 1
ATOM 2989 O O . PRO E 1 66 ? 51.85108 -11.72553 83.65473 1.000 19.39645 177 PRO E O 1
ATOM 2993 N N . ASN E 1 67 ? 52.09061 -13.65974 82.50207 1.000 19.65832 178 ASN E N 1
ATOM 2994 C CA . ASN E 1 67 ? 50.91561 -14.32631 83.05824 1.000 17.44759 178 ASN E CA 1
ATOM 2995 C C . ASN E 1 67 ? 49.62524 -13.57772 82.71502 1.000 16.34530 178 ASN E C 1
ATOM 2996 O O . ASN E 1 67 ? 48.63412 -13.61653 83.44784 1.000 16.32429 178 ASN E O 1
ATOM 3001 N N . ALA E 1 68 ? 49.63590 -12.89706 81.58195 1.000 14.70661 179 ALA E N 1
ATOM 3002 C CA . ALA E 1 68 ? 48.42409 -12.30974 81.06040 1.000 13.00904 179 ALA E CA 1
ATOM 3003 C C . ALA E 1 68 ? 47.40520 -13.40337 80.79281 1.000 17.68734 179 ALA E C 1
ATOM 3004 O O . ALA E 1 68 ? 47.74919 -14.47766 80.29551 1.000 19.80958 179 ALA E O 1
ATOM 3006 N N . GLU E 1 69 ? 46.13713 -13.11077 81.07152 1.000 19.38170 180 GLU E N 1
ATOM 3007 C CA . GLU E 1 69 ? 45.05957 -14.07990 80.90184 1.000 15.41822 180 GLU E CA 1
ATOM 3008 C C . GLU E 1 69 ? 44.43386 -13.93299 79.51289 1.000 15.82673 180 GLU E C 1
ATOM 3009 O O . GLU E 1 69 ? 43.84731 -12.89208 79.18700 1.000 17.08835 180 GLU E O 1
ATOM 3015 N N . LEU E 1 70 ? 44.55788 -14.98124 78.70358 1.000 14.41248 181 LEU E N 1
ATOM 3016 C CA . LEU E 1 70 ? 44.12113 -14.98806 77.31868 1.000 14.62957 181 LEU E CA 1
ATOM 3017 C C . LEU E 1 70 ? 43.11728 -16.10577 77.07348 1.000 17.49204 181 LEU E C 1
ATOM 3018 O O . LEU E 1 70 ? 43.00096 -17.05300 77.85404 1.000 21.60639 181 LEU E O 1
ATOM 3023 N N . ILE E 1 71 ? 42.36328 -15.95617 75.99186 1.000 15.05578 182 ILE E N 1
ATOM 3024 C CA . ILE E 1 71 ? 41.39901 -16.93862 75.52743 1.000 14.77219 182 ILE E CA 1
ATOM 3025 C C . ILE E 1 71 ? 41.79467 -17.31295 74.11108 1.000 17.28150 182 ILE E C 1
ATOM 3026 O O . ILE E 1 71 ? 42.14048 -16.43722 73.30975 1.000 15.68902 182 ILE E O 1
ATOM 3031 N N . ALA E 1 72 ? 41.68840 -18.60454 73.78387 1.000 20.95078 183 ALA E N 1
ATOM 3032 C CA . ALA E 1 72 ? 41.99933 -19.10846 72.44938 1.000 16.88764 183 ALA E CA 1
ATOM 3033 C C . ALA E 1 72 ? 40.67485 -19.36351 71.75723 1.000 19.23735 183 ALA E C 1
ATOM 3034 O O . ALA E 1 72 ? 39.93420 -20.28073 72.13270 1.000 22.52962 183 ALA E O 1
ATOM 3036 N N . VAL E 1 73 ? 40.37140 -18.54536 70.75910 1.000 18.56526 184 VAL E N 1
ATOM 3037 C CA . VAL E 1 73 ? 39.12004 -18.62362 70.03381 1.000 20.02048 184 VAL E CA 1
ATOM 3038 C C . VAL E 1 73 ? 39.42882 -19.38618 68.75806 1.000 18.11407 184 VAL E C 1
ATOM 3039 O O . VAL E 1 73 ? 40.21658 -18.92633 67.92221 1.000 18.53507 184 VAL E O 1
ATOM 3043 N N . PHE E 1 74 ? 38.83634 -20.55552 68.62201 1.000 18.27384 185 PHE E N 1
ATOM 3044 C CA . PHE E 1 74 ? 39.17252 -21.40345 67.49156 1.000 18.89967 185 PHE E CA 1
ATOM 3045 C C . PHE E 1 74 ? 38.19400 -21.17226 66.35664 1.000 22.36771 185 PHE E C 1
ATOM 3046 O O . PHE E 1 74 ? 37.12831 -20.58617 66.56678 1.000 24.96703 185 PHE E O 1
ATOM 3054 N N . PRO E 1 75 ? 38.52660 -21.58755 65.13205 1.000 25.25404 186 PRO E N 1
ATOM 3055 C CA . PRO E 1 75 ? 37.65620 -21.25262 63.99685 1.000 20.17750 186 PRO E CA 1
ATOM 3056 C C . PRO E 1 75 ? 36.21855 -21.66500 64.26107 1.000 22.39590 186 PRO E C 1
ATOM 3057 O O . PRO E 1 75 ? 35.93800 -22.79021 64.68455 1.000 27.74574 186 PRO E O 1
ATOM 3061 N N . GLY E 1 76 ? 35.30506 -20.72352 64.04141 1.000 21.04439 187 GLY E N 1
ATOM 3062 C CA . GLY E 1 76 ? 33.90581 -20.94757 64.30193 1.000 19.29019 187 GLY E CA 1
ATOM 3063 C C . GLY E 1 76 ? 33.46417 -20.60445 65.70034 1.000 18.99660 187 GLY E C 1
ATOM 3064 O O . GLY E 1 76 ? 32.28445 -20.77095 66.02064 1.000 17.11930 187 GLY E O 1
ATOM 3065 N N . GLU E 1 77 ? 34.36553 -20.13224 66.54001 1.000 21.57764 188 GLU E N 1
ATOM 3066 C CA . GLU E 1 77 ? 34.05300 -19.81049 67.91689 1.000 21.68458 188 GLU E CA 1
ATOM 3067 C C . GLU E 1 77 ? 34.08934 -18.30290 68.07041 1.000 20.19666 188 GLU E C 1
ATOM 3068 O O . GLU E 1 77 ? 34.62041 -17.58611 67.21987 1.000 21.75241 188 GLU E O 1
ATOM 3074 N N . GLN E 1 78 ? 33.50284 -17.81924 69.15237 1.000 19.74030 189 GLN E N 1
ATOM 3075 C CA . GLN E 1 78 ? 33.54331 -16.39716 69.43056 1.000 22.84631 189 GLN E CA 1
ATOM 3076 C C . GLN E 1 78 ? 33.81388 -16.17861 70.90463 1.000 22.50594 189 GLN E C 1
ATOM 3077 O O . GLN E 1 78 ? 33.36521 -16.95489 71.74610 1.000 26.12279 189 GLN E O 1
ATOM 3083 N N . TRP E 1 79 ? 34.53803 -15.10766 71.21325 1.000 21.68383 190 TRP E N 1
ATOM 3084 C CA . TRP E 1 79 ? 34.81887 -14.81995 72.60857 1.000 23.94511 190 TRP E CA 1
ATOM 3085 C C . TRP E 1 79 ? 33.50596 -14.58961 73.34313 1.000 23.65116 190 TRP E C 1
ATOM 3086 O O . TRP E 1 79 ? 32.59462 -13.93977 72.82867 1.000 22.68185 190 TRP E O 1
ATOM 3097 N N . ARG E 1 80 ? 33.41702 -15.12206 74.55657 1.000 25.94349 191 ARG E N 1
ATOM 3098 C CA . ARG E 1 80 ? 32.21262 -15.03778 75.36078 1.000 24.64215 191 ARG E CA 1
ATOM 3099 C C . ARG E 1 80 ? 32.50696 -14.18690 76.57081 1.000 27.66162 191 ARG E C 1
ATOM 3100 O O . ARG E 1 80 ? 33.58233 -14.28703 77.16566 1.000 29.30077 191 ARG E O 1
ATOM 3108 N N . ASP E 1 81 ? 31.54611 -13.35695 76.92019 1.000 36.02257 192 ASP E N 1
ATOM 3109 C CA . ASP E 1 81 ? 31.67439 -12.53711 78.10122 1.000 36.17236 192 ASP E CA 1
ATOM 3110 C C . ASP E 1 81 ? 31.56919 -13.47678 79.30029 1.000 38.48749 192 ASP E C 1
ATOM 3111 O O . ASP E 1 81 ? 30.71648 -14.37102 79.30367 1.000 43.05156 192 ASP E O 1
ATOM 3116 N N . PRO E 1 82 ? 32.42104 -13.32276 80.31988 1.000 35.10390 193 PRO E N 1
ATOM 3117 C CA . PRO E 1 82 ? 32.54075 -14.27230 81.44708 1.000 32.12710 193 PRO E CA 1
ATOM 3118 C C . PRO E 1 82 ? 31.22225 -14.78785 82.07435 1.000 43.08204 193 PRO E C 1
ATOM 3119 O O . PRO E 1 82 ? 30.46711 -14.08873 82.75481 1.000 50.32933 193 PRO E O 1
ATOM 3123 C CA . ASN F 1 6 ? -0.38758 -55.40836 10.78127 1.000 39.56794 117 ASN F CA 1
ATOM 3124 C C . ASN F 1 6 ? 1.00789 -56.07735 10.90983 1.000 42.29567 117 ASN F C 1
ATOM 3125 O O . ASN F 1 6 ? 2.02260 -55.52841 10.45526 1.000 31.39191 117 ASN F O 1
ATOM 3130 N N . SER F 1 7 ? 1.03239 -57.25535 11.54163 1.000 40.27204 118 SER F N 1
ATOM 3131 C CA . SER F 1 7 ? 2.24624 -57.95720 11.94615 1.000 32.10320 118 SER F CA 1
ATOM 3132 C C . SER F 1 7 ? 2.97728 -58.57978 10.75282 1.000 34.86863 118 SER F C 1
ATOM 3133 O O . SER F 1 7 ? 2.39177 -58.87106 9.70442 1.000 32.54121 118 SER F O 1
ATOM 3136 N N . LYS F 1 8 ? 4.27714 -58.80308 10.94327 1.000 28.77612 119 LYS F N 1
ATOM 3137 C CA . LYS F 1 8 ? 5.16682 -59.38111 9.94937 1.000 23.54518 119 LYS F CA 1
ATOM 3138 C C . LYS F 1 8 ? 6.14825 -60.31817 10.63886 1.000 25.67329 119 LYS F C 1
ATOM 3139 O O . LYS F 1 8 ? 6.42118 -60.15560 11.84016 1.000 20.33223 119 LYS F O 1
ATOM 3145 N N . PRO F 1 9 ? 6.65064 -61.34556 9.93010 1.000 24.33207 120 PRO F N 1
ATOM 3146 C CA . PRO F 1 9 ? 7.74984 -62.16322 10.46233 1.000 20.34585 120 PRO F CA 1
ATOM 3147 C C . PRO F 1 9 ? 9.10714 -61.53006 10.19451 1.000 17.86557 120 PRO F C 1
ATOM 3148 O O . PRO F 1 9 ? 9.32067 -60.87708 9.17264 1.000 18.14380 120 PRO F O 1
ATOM 3152 N N . PHE F 1 10 ? 10.04289 -61.76854 11.11457 1.000 18.59356 121 PHE F N 1
ATOM 3153 C CA . PHE F 1 10 ? 11.39441 -61.22727 11.05272 1.000 17.98979 121 PHE F CA 1
ATOM 3154 C C . PHE F 1 10 ? 12.37981 -62.28963 11.49997 1.000 17.33287 121 PHE F C 1
ATOM 3155 O O . PHE F 1 10 ? 12.09532 -63.07913 12.39874 1.000 23.50741 121 PHE F O 1
ATOM 3163 N N . LYS F 1 11 ? 13.55875 -62.27476 10.90008 1.000 16.80381 122 LYS F N 1
ATOM 3164 C CA . LYS F 1 11 ? 14.61997 -63.20171 11.25177 1.000 18.05954 122 LYS F CA 1
ATOM 3165 C C . LYS F 1 11 ? 15.70381 -62.46890 12.03607 1.000 22.12137 122 LYS F C 1
ATOM 3166 O O . LYS F 1 11 ? 16.16681 -61.40319 11.61215 1.000 19.75012 122 LYS F O 1
ATOM 3172 N N . ILE F 1 12 ? 16.09662 -63.02835 13.18630 1.000 17.95267 123 ILE F N 1
ATOM 3173 C CA . ILE F 1 12 ? 17.06755 -62.38724 14.05704 1.000 14.91543 123 ILE F CA 1
ATOM 3174 C C . ILE F 1 12 ? 18.15775 -63.37654 14.42393 1.000 20.30861 123 ILE F C 1
ATOM 3175 O O . ILE F 1 12 ? 17.87127 -64.48422 14.88859 1.000 21.85903 123 ILE F O 1
ATOM 3180 N N . LYS F 1 13 ? 19.40896 -62.96760 14.24730 1.000 20.31565 124 LYS F N 1
ATOM 3181 C CA . LYS F 1 13 ? 20.54568 -63.77209 14.65407 1.000 18.79972 124 LYS F CA 1
ATOM 3182 C C . LYS F 1 13 ? 21.41268 -62.95966 15.60319 1.000 22.10747 124 LYS F C 1
ATOM 3183 O O . LYS F 1 13 ? 21.30003 -61.73729 15.67747 1.000 24.67175 124 LYS F O 1
ATOM 3189 N N . ASP F 1 14 ? 22.26569 -63.64891 16.35509 1.000 25.50019 125 ASP F N 1
ATOM 3190 C CA . ASP F 1 14 ? 23.26838 -62.94447 17.13526 1.000 26.50262 125 ASP F CA 1
ATOM 3191 C C . ASP F 1 14 ? 24.37946 -62.46020 16.20826 1.000 27.66792 125 ASP F C 1
ATOM 3192 O O . ASP F 1 14 ? 24.35757 -62.69639 14.99816 1.000 22.97153 125 ASP F O 1
ATOM 3197 N N . ILE F 1 15 ? 25.37105 -61.77080 16.77836 1.000 31.68108 126 ILE F N 1
ATOM 3198 C CA . ILE F 1 15 ? 26.42005 -61.20080 15.93847 1.000 29.51233 126 ILE F CA 1
ATOM 3199 C C . ILE F 1 15 ? 27.23900 -62.30827 15.29576 1.000 30.62130 126 ILE F C 1
ATOM 3200 O O . ILE F 1 15 ? 27.74661 -62.15013 14.17360 1.000 31.38604 126 ILE F O 1
ATOM 3205 N N . THR F 1 16 ? 27.37180 -63.44932 15.98090 1.000 28.23739 127 THR F N 1
ATOM 3206 C CA . THR F 1 16 ? 28.14025 -64.56032 15.44025 1.000 27.60437 127 THR F CA 1
ATOM 3207 C C . THR F 1 16 ? 27.37793 -65.31378 14.37587 1.000 25.75272 127 THR F C 1
ATOM 3208 O O . THR F 1 16 ? 27.96777 -66.15726 13.69630 1.000 27.25659 127 THR F O 1
ATOM 3212 N N . ARG F 1 17 ? 26.09114 -65.02655 14.22996 1.000 26.31647 128 ARG F N 1
ATOM 3213 C CA . ARG F 1 17 ? 25.21521 -65.63610 13.23794 1.000 24.25496 128 ARG F CA 1
ATOM 3214 C C . ARG F 1 17 ? 25.04991 -67.14477 13.43227 1.000 22.82460 128 ARG F C 1
ATOM 3215 O O . ARG F 1 17 ? 24.64517 -67.84213 12.50648 1.000 22.27780 128 ARG F O 1
ATOM 3223 N N . ASN F 1 18 ? 25.29141 -67.65956 14.64052 1.000 26.52107 129 ASN F N 1
ATOM 3224 C CA . ASN F 1 18 ? 25.05931 -69.06544 14.97086 1.000 24.15085 129 ASN F CA 1
ATOM 3225 C C . ASN F 1 18 ? 23.76641 -69.28820 15.73016 1.000 23.85885 129 ASN F C 1
ATOM 3226 O O . ASN F 1 18 ? 23.21098 -70.38380 15.66045 1.000 26.11560 129 ASN F O 1
ATOM 3231 N N . ILE F 1 19 ? 23.30820 -68.29149 16.48291 1.000 24.36300 130 ILE F N 1
ATOM 3232 C CA . ILE F 1 19 ? 21.99529 -68.30982 17.11441 1.000 24.30518 130 ILE F CA 1
ATOM 3233 C C . ILE F 1 19 ? 21.03843 -67.73869 16.07491 1.000 21.73908 130 ILE F C 1
ATOM 3234 O O . ILE F 1 19 ? 21.10568 -66.54990 15.76993 1.000 23.90537 130 ILE F O 1
ATOM 3239 N N . ARG F 1 20 ? 20.21006 -68.57919 15.46287 1.000 18.37682 131 ARG F N 1
ATOM 3240 C CA . ARG F 1 20 ? 19.27582 -68.13241 14.43082 1.000 20.94028 131 ARG F CA 1
ATOM 3241 C C . ARG F 1 20 ? 17.83370 -68.33883 14.90460 1.000 22.55637 131 ARG F C 1
ATOM 3242 O O . ARG F 1 20 ? 17.41784 -69.47130 15.17205 1.000 25.72276 131 ARG F O 1
ATOM 3250 N N . LYS F 1 21 ? 17.07972 -67.24591 15.04400 1.000 18.48807 132 LYS F N 1
ATOM 3251 C CA . LYS F 1 21 ? 15.74370 -67.27415 15.61071 1.000 17.24800 132 LYS F CA 1
ATOM 3252 C C . LYS F 1 21 ? 14.79544 -66.45868 14.73263 1.000 21.59746 132 LYS F C 1
ATOM 3253 O O . LYS F 1 21 ? 15.21269 -65.79849 13.77350 1.000 24.73141 132 LYS F O 1
ATOM 3259 N N . ALA F 1 22 ? 13.49942 -66.51471 15.04495 1.000 19.78778 133 ALA F N 1
ATOM 3260 C CA . ALA F 1 22 ? 12.51770 -65.70839 14.32895 1.000 18.23564 133 ALA F CA 1
ATOM 3261 C C . ALA F 1 22 ? 11.49858 -65.14119 15.30438 1.000 21.80676 133 ALA F C 1
ATOM 3262 O O . ALA F 1 22 ? 11.20057 -65.73707 16.34320 1.000 23.17996 133 ALA F O 1
ATOM 3264 N N . VAL F 1 23 ? 10.94642 -63.99006 14.93593 1.000 24.28128 134 VAL F N 1
ATOM 3265 C CA . VAL F 1 23 ? 10.00263 -63.24199 15.76214 1.000 23.80851 134 VAL F CA 1
ATOM 3266 C C . VAL F 1 23 ? 8.90415 -62.70034 14.85492 1.000 23.86227 134 VAL F C 1
ATOM 3267 O O . VAL F 1 23 ? 9.16966 -62.29097 13.72274 1.000 21.05532 134 VAL F O 1
ATOM 3271 N N . VAL F 1 24 ? 7.66836 -62.68137 15.34469 1.000 22.57015 135 VAL F N 1
ATOM 3272 C CA . VAL F 1 24 ? 6.58320 -61.99629 14.64823 1.000 25.17156 135 VAL F CA 1
ATOM 3273 C C . VAL F 1 24 ? 6.31484 -60.70462 15.40686 1.000 23.58879 135 VAL F C 1
ATOM 3274 O O . VAL F 1 24 ? 6.15612 -60.71913 16.63291 1.000 23.54429 135 VAL F O 1
ATOM 3278 N N . ALA F 1 25 ? 6.30466 -59.57994 14.70112 1.000 23.00971 136 ALA F N 1
ATOM 3279 C CA . ALA F 1 25 ? 6.14737 -58.31802 15.40844 1.000 23.01461 136 ALA F CA 1
ATOM 3280 C C . ALA F 1 25 ? 5.37826 -57.32824 14.55142 1.000 24.88489 136 ALA F C 1
ATOM 3281 O O . ALA F 1 25 ? 5.32032 -57.43981 13.32188 1.000 23.75455 136 ALA F O 1
ATOM 3283 N N . THR F 1 26 ? 4.76740 -56.36320 15.23703 1.000 27.99849 137 THR F N 1
ATOM 3284 C CA . THR F 1 26 ? 4.04855 -55.26882 14.60354 1.000 27.26956 137 THR F CA 1
ATOM 3285 C C . THR F 1 26 ? 4.72565 -53.92192 14.77733 1.000 1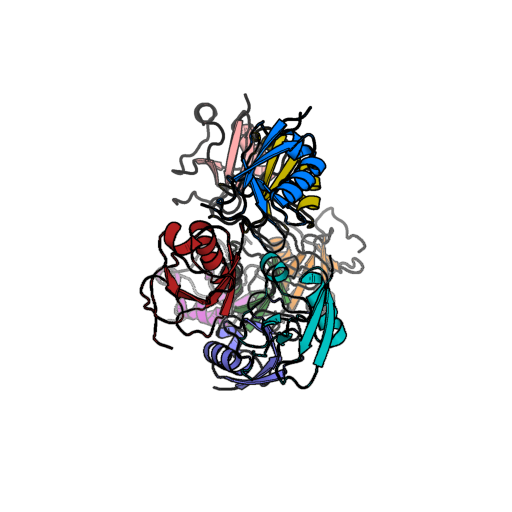8.40943 137 THR F C 1
ATOM 3286 O O . THR F 1 26 ? 4.48561 -53.02747 13.97709 1.000 18.77076 137 THR F O 1
ATOM 3290 N N . THR F 1 27 ? 5.52278 -53.74364 15.82252 1.000 18.30141 138 THR F N 1
ATOM 3291 C CA . THR F 1 27 ? 6.27841 -52.52037 16.04963 1.000 25.03149 138 THR F CA 1
ATOM 3292 C C . THR F 1 27 ? 7.70564 -52.86441 16.46370 1.000 27.04785 138 THR F C 1
ATOM 3293 O O . THR F 1 27 ? 8.03310 -54.01829 16.74323 1.000 27.13135 138 THR F O 1
ATOM 3297 N N . ILE F 1 28 ? 8.57924 -51.85518 16.48723 1.000 26.99139 139 ILE F N 1
ATOM 3298 C CA . ILE F 1 28 ? 9.92050 -52.14124 16.98075 1.000 25.78675 139 ILE F CA 1
ATOM 3299 C C . ILE F 1 28 ? 9.92171 -52.42518 18.48261 1.000 25.76426 139 ILE F C 1
ATOM 3300 O O . ILE F 1 28 ? 10.70970 -53.25130 18.93922 1.000 27.44516 139 ILE F O 1
ATOM 3305 N N . SER F 1 29 ? 9.05980 -51.78284 19.28410 1.000 24.16312 140 SER F N 1
ATOM 3306 C CA . SER F 1 29 ? 9.07523 -52.10629 20.71191 1.000 25.62510 140 SER F CA 1
ATOM 3307 C C . SER F 1 29 ? 8.79748 -53.57783 20.91179 1.000 29.22234 140 SER F C 1
ATOM 3308 O O . SER F 1 29 ? 9.49236 -54.25395 21.68604 1.000 28.88432 140 SER F O 1
ATOM 3311 N N . GLU F 1 30 ? 7.79762 -54.08903 20.18941 1.000 25.47610 141 GLU F N 1
ATOM 3312 C CA . GLU F 1 30 ? 7.43652 -55.49690 20.26575 1.000 25.88586 141 GLU F CA 1
ATOM 3313 C C . GLU F 1 30 ? 8.56709 -56.40319 19.77207 1.000 29.98974 141 GLU F C 1
ATOM 3314 O O . GLU F 1 30 ? 8.88848 -57.41836 20.41001 1.000 30.53844 141 GLU F O 1
ATOM 3320 N N . ILE F 1 31 ? 9.18092 -56.06829 18.63297 1.000 23.44656 142 ILE F N 1
ATOM 3321 C CA . ILE F 1 31 ? 10.25528 -56.92856 18.15456 1.000 26.44485 142 ILE F CA 1
ATOM 3322 C C . ILE F 1 31 ? 11.37584 -56.96528 19.17101 1.000 26.90898 142 ILE F C 1
ATOM 3323 O O . ILE F 1 31 ? 11.93008 -58.02642 19.46065 1.000 32.40737 142 ILE F O 1
ATOM 3328 N N . ARG F 1 32 ? 11.72122 -55.81559 19.73851 1.000 27.36258 143 ARG F N 1
ATOM 3329 C CA . ARG F 1 32 ? 12.83051 -55.77877 20.67949 1.000 31.46506 143 ARG F CA 1
ATOM 3330 C C . ARG F 1 32 ? 12.51154 -56.60396 21.91868 1.000 31.64855 143 ARG F C 1
ATOM 3331 O O . ARG F 1 32 ? 13.31516 -57.44369 22.34079 1.000 30.61684 143 ARG F O 1
ATOM 3339 N N . THR F 1 33 ? 11.30632 -56.43663 22.46654 1.000 30.81177 144 THR F N 1
ATOM 3340 C CA . THR F 1 33 ? 10.91954 -57.22368 23.63201 1.000 32.48076 144 THR F CA 1
ATOM 3341 C C . THR F 1 33 ? 11.01441 -58.71185 23.33064 1.000 34.99809 144 THR F C 1
ATOM 3342 O O . THR F 1 33 ? 11.54540 -59.48856 24.13679 1.000 35.64857 144 THR F O 1
ATOM 3346 N N . LYS F 1 34 ? 10.50302 -59.12433 22.16310 1.000 33.63381 145 LYS F N 1
ATOM 3347 C CA . LYS F 1 34 ? 10.44992 -60.54237 21.82124 1.000 30.00313 145 LYS F CA 1
ATOM 3348 C C . LYS F 1 34 ? 11.83804 -61.12885 21.55043 1.000 38.25371 145 LYS F C 1
ATOM 3349 O O . LYS F 1 34 ? 12.12516 -62.26225 21.96450 1.000 38.29302 145 LYS F O 1
ATOM 3355 N N . VAL F 1 35 ? 12.71186 -60.39243 20.84974 1.000 29.21289 146 VAL F N 1
ATOM 3356 C CA . VAL F 1 35 ? 14.04758 -60.93046 20.63064 1.000 30.77742 146 VAL F CA 1
ATOM 3357 C C . VAL F 1 35 ? 14.78464 -60.97462 21.95540 1.000 35.64928 146 VAL F C 1
ATOM 3358 O O . VAL F 1 35 ? 15.59521 -61.87755 22.19193 1.000 38.74246 146 VAL F O 1
ATOM 3362 N N . SER F 1 36 ? 14.49822 -60.02471 22.85034 1.000 33.22703 147 SER F N 1
ATOM 3363 C CA . SER F 1 36 ? 15.09311 -60.04738 24.17971 1.000 36.06828 147 SER F CA 1
ATOM 3364 C C . SER F 1 36 ? 14.65498 -61.28903 24.95950 1.000 40.05137 147 SER F C 1
ATOM 3365 O O . SER F 1 36 ? 15.47413 -61.93220 25.62701 1.000 41.42473 147 SER F O 1
ATOM 3368 N N . LEU F 1 37 ? 13.37695 -61.66663 24.86305 1.000 40.19333 148 LEU F N 1
ATOM 3369 C CA . LEU F 1 37 ? 12.94268 -62.91258 25.49383 1.000 41.42272 148 LEU F CA 1
ATOM 3370 C C . LEU F 1 37 ? 13.57669 -64.13000 24.82441 1.000 44.27127 148 LEU F C 1
ATOM 3371 O O . LEU F 1 37 ? 14.06239 -65.03992 25.50471 1.000 47.25035 148 LEU F O 1
ATOM 3376 N N . LYS F 1 38 ? 13.58497 -64.16906 23.48880 1.000 42.34586 149 LYS F N 1
ATOM 3377 C CA . LYS F 1 38 ? 14.09185 -65.35740 22.80588 1.000 39.43194 149 LYS F CA 1
ATOM 3378 C C . LYS F 1 38 ? 15.59187 -65.53304 22.99943 1.000 40.96319 149 LYS F C 1
ATOM 3379 O O . LYS F 1 38 ? 16.06628 -66.66167 23.18274 1.000 41.88087 149 LYS F O 1
ATOM 3385 N N . PHE F 1 39 ? 16.35593 -64.43883 22.98278 1.000 40.19502 150 PHE F N 1
ATOM 3386 C CA . PHE F 1 39 ? 17.80211 -64.54009 23.14289 1.000 42.17698 150 PHE F CA 1
ATOM 3387 C C . PHE F 1 39 ? 18.22718 -64.45725 24.60249 1.000 45.49490 150 PHE F C 1
ATOM 3388 O O . PHE F 1 39 ? 19.42833 -64.38746 24.87863 1.000 43.80991 150 PHE F O 1
ATOM 3396 N N . GLU F 1 40 ? 17.27275 -64.55567 25.53012 1.000 42.79178 151 GLU F N 1
ATOM 3397 C CA . GLU F 1 40 ? 17.48662 -64.43178 26.96603 1.000 38.53894 151 GLU F CA 1
ATOM 3398 C C . GLU F 1 40 ? 18.58276 -63.43472 27.33245 1.000 39.10497 151 GLU F C 1
ATOM 3399 O O . GLU F 1 40 ? 19.40738 -63.72513 28.19741 1.000 44.79567 151 GLU F O 1
ATOM 3405 N N . ARG F 1 41 ? 18.57841 -62.24674 26.71272 1.000 33.13578 152 ARG F N 1
ATOM 3406 C CA . ARG F 1 41 ? 19.52971 -61.16707 26.98084 1.000 36.52495 152 ARG F CA 1
ATOM 3407 C C . ARG F 1 41 ? 18.79479 -59.84927 26.81504 1.000 40.55051 152 ARG F C 1
ATOM 3408 O O . ARG F 1 41 ? 17.82635 -59.77247 26.06160 1.000 47.90085 152 ARG F O 1
ATOM 3416 N N . ALA F 1 42 ? 19.25795 -58.80562 27.49815 1.000 41.24193 153 ALA F N 1
ATOM 3417 C CA . ALA F 1 42 ? 18.47114 -57.58343 27.62127 1.000 42.38157 153 ALA F CA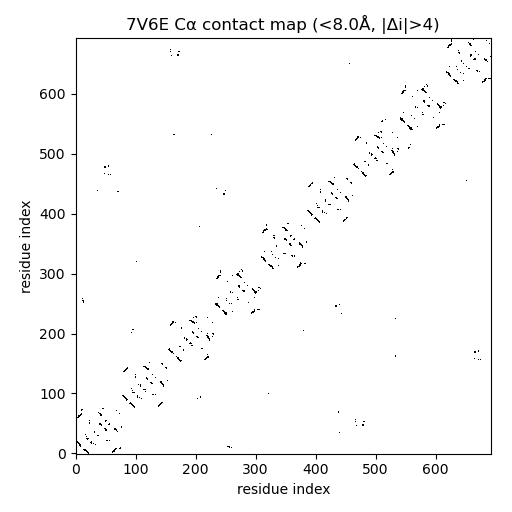 1
ATOM 3418 C C . ALA F 1 42 ? 18.98131 -56.44845 26.73677 1.000 45.60844 153 ALA F C 1
ATOM 3419 O O . ALA F 1 42 ? 20.16370 -56.37540 26.39412 1.000 46.36611 153 ALA F O 1
ATOM 3421 N N . GLN F 1 43 ? 18.06363 -55.55128 26.38403 1.000 47.13971 154 GLN F N 1
ATOM 3422 C CA . GLN F 1 43 ? 18.34442 -54.36136 25.57430 1.000 46.78855 154 GLN F CA 1
ATOM 3423 C C . GLN F 1 43 ? 19.01014 -54.73202 24.24606 1.000 48.05858 154 GLN F C 1
ATOM 3424 O O . GLN F 1 43 ? 20.15199 -54.37466 23.95089 1.000 47.13011 154 GLN F O 1
ATOM 3430 N N . ARG F 1 44 ? 18.23256 -55.44597 23.43903 1.000 42.83002 155 ARG F N 1
ATOM 3431 C CA . ARG F 1 44 ? 18.67348 -55.79737 22.10425 1.000 33.12773 155 ARG F CA 1
ATOM 3432 C C . ARG F 1 44 ? 18.74275 -54.52877 21.26651 1.000 37.02665 155 ARG F C 1
ATOM 3433 O O . ARG F 1 44 ? 17.85913 -53.67556 21.35881 1.000 42.25864 155 ARG F O 1
ATOM 3435 N N . ARG F 1 45 ? 19.78967 -54.39363 20.44664 1.000 37.20055 156 ARG F N 1
ATOM 3436 C CA . ARG F 1 45 ? 19.90735 -53.29354 19.48220 1.000 32.17512 156 ARG F CA 1
ATOM 3437 C C . ARG F 1 45 ? 19.81822 -53.88533 18.07850 1.000 35.07593 156 ARG F C 1
ATOM 3438 O O . ARG F 1 45 ? 20.69611 -54.64835 17.67173 1.000 37.77190 156 ARG F O 1
ATOM 3446 N N . ILE F 1 46 ? 18.81390 -53.47952 17.31537 1.000 29.79457 157 ILE F N 1
ATOM 3447 C CA . ILE F 1 46 ? 18.46491 -54.14577 16.06192 1.000 27.24245 157 ILE F CA 1
ATOM 3448 C C . ILE F 1 46 ? 19.21359 -53.52824 14.88272 1.000 28.24962 157 ILE F C 1
ATOM 3449 O O . ILE F 1 46 ? 19.17150 -52.31005 14.66941 1.000 29.62407 157 ILE F O 1
ATOM 3454 N N . HIS F 1 47 ? 19.88796 -54.37651 14.10268 1.000 24.31118 158 HIS F N 1
ATOM 3455 C CA . HIS F 1 47 ? 20.61772 -53.96326 12.91141 1.000 26.79258 158 HIS F CA 1
ATOM 3456 C C . HIS F 1 47 ? 20.18730 -54.77806 11.69587 1.000 26.38696 158 HIS F C 1
ATOM 3457 O O . HIS F 1 47 ? 19.75566 -55.92218 11.81839 1.000 29.62808 158 HIS F O 1
ATOM 3464 N N . LEU F 1 48 ? 20.35140 -54.21234 10.50940 1.000 23.88038 159 LEU F N 1
ATOM 3465 C CA . LEU F 1 48 ? 20.20242 -55.03561 9.32276 1.000 24.45944 159 LEU F CA 1
ATOM 3466 C C . LEU F 1 48 ? 21.33788 -56.05228 9.28048 1.000 25.32265 159 LEU F C 1
ATOM 3467 O O . LEU F 1 48 ? 22.45563 -55.76943 9.70868 1.000 29.19563 159 LEU F O 1
ATOM 3472 N N . ASP F 1 49 ? 21.03371 -57.26392 8.82366 1.000 24.99262 160 ASP F N 1
ATOM 3473 C CA . ASP F 1 49 ? 22.05957 -58.29604 8.72276 1.000 24.36910 160 ASP F CA 1
ATOM 3474 C C . ASP F 1 49 ? 23.10588 -57.94695 7.66278 1.000 28.10301 160 ASP F C 1
ATOM 3475 O O . ASP F 1 49 ? 24.31567 -58.00346 7.92755 1.000 26.68633 160 ASP F O 1
ATOM 3480 N N . CYS F 1 50 ? 22.65961 -57.56258 6.45830 1.000 29.74684 161 CYS F N 1
ATOM 3481 C CA . CYS F 1 50 ? 23.58924 -57.49075 5.33445 1.000 28.01329 161 CYS F CA 1
ATOM 3482 C C . CYS F 1 50 ? 24.62126 -56.39685 5.55078 1.000 30.32050 161 CYS F C 1
ATOM 3483 O O . CYS F 1 50 ? 25.81867 -56.63045 5.36091 1.000 33.99990 161 CYS F O 1
ATOM 3486 N N . ASP F 1 51 ? 24.18445 -55.20221 5.98733 1.000 27.11458 162 ASP F N 1
ATOM 3487 C CA . ASP F 1 51 ? 25.05937 -54.03694 5.99546 1.000 26.48497 162 ASP F CA 1
ATOM 3488 C C . ASP F 1 51 ? 25.19739 -53.34495 7.34136 1.000 28.85655 162 ASP F C 1
ATOM 3489 O O . ASP F 1 51 ? 25.87883 -52.31239 7.41755 1.000 28.06808 162 ASP F O 1
ATOM 3494 N N . GLY F 1 52 ? 24.55399 -53.84613 8.38841 1.000 25.82906 163 GLY F N 1
ATOM 3495 C CA . GLY F 1 52 ? 24.72661 -53.24411 9.68664 1.000 23.82466 163 GLY F CA 1
ATOM 3496 C C . GLY F 1 52 ? 23.97847 -51.95566 9.89380 1.000 23.38195 163 GLY F C 1
ATOM 3497 O O . GLY F 1 52 ? 24.18868 -51.30397 10.92001 1.000 21.84782 163 GLY F O 1
ATOM 3498 N N . THR F 1 53 ? 23.13021 -51.55779 8.94819 1.000 21.40431 164 THR F N 1
ATOM 3499 C CA . THR F 1 53 ? 22.31251 -50.36932 9.13663 1.000 23.87438 164 THR F CA 1
ATOM 3500 C C . THR F 1 53 ? 21.49926 -50.51229 10.41575 1.000 24.49309 164 THR F C 1
ATOM 3501 O O . THR F 1 53 ? 20.93508 -51.57186 10.69714 1.000 28.48011 164 THR F O 1
ATOM 3505 N N . GLU F 1 54 ? 21.49778 -49.47126 11.22853 1.000 22.22845 165 GLU F N 1
ATOM 3506 C CA . GLU F 1 54 ? 20.80023 -49.53102 12.50139 1.000 25.27758 165 GLU F CA 1
ATOM 3507 C C . GLU F 1 54 ? 19.31907 -49.22028 12.33480 1.000 27.14348 165 GLU F C 1
ATOM 3508 O O . GLU F 1 54 ? 18.94915 -48.24991 11.66444 1.000 29.80072 165 GLU F O 1
ATOM 3514 N N . VAL F 1 55 ? 18.47435 -50.06045 12.92400 1.000 24.22654 166 VAL F N 1
ATOM 3515 C CA . VAL F 1 55 ? 17.02713 -49.86524 12.93411 1.000 26.50877 166 VAL F CA 1
ATOM 3516 C C . VAL F 1 55 ? 16.62685 -49.39983 14.33572 1.000 31.95653 166 VAL F C 1
ATOM 3517 O O . VAL F 1 55 ? 16.58052 -50.20815 15.27497 1.000 27.28566 166 VAL F O 1
ATOM 3521 N N . ASP F 1 56 ? 16.31437 -48.07966 14.49484 1.000 30.94807 167 ASP F N 1
ATOM 3522 C CA . ASP F 1 56 ? 16.00293 -47.56423 15.82933 1.000 35.81987 167 ASP F CA 1
ATOM 3523 C C . ASP F 1 56 ? 14.79135 -46.62779 15.88427 1.000 40.36591 167 ASP F C 1
ATOM 3524 O O . ASP F 1 56 ? 14.57187 -45.99178 16.92462 1.000 42.50755 167 ASP F O 1
ATOM 3529 N N . ASP F 1 57 ? 13.96528 -46.55634 14.84418 1.000 32.26715 168 ASP F N 1
ATOM 3530 C CA . ASP F 1 57 ? 12.70165 -45.83981 14.93154 1.000 28.11808 168 ASP F CA 1
ATOM 3531 C C . ASP F 1 57 ? 11.62290 -46.64230 14.22312 1.000 31.95697 168 ASP F C 1
ATOM 3532 O O . ASP F 1 57 ? 11.90340 -47.49882 13.38081 1.000 33.46327 168 ASP F O 1
ATOM 3537 N N . GLU F 1 58 ? 10.37189 -46.34576 14.57323 1.000 28.10644 169 GLU F N 1
ATOM 3538 C CA . GLU F 1 58 ? 9.26924 -47.14629 14.06821 1.000 21.76524 169 GLU F CA 1
ATOM 3539 C C . GLU F 1 58 ? 8.97443 -46.86316 12.60611 1.000 23.60005 169 GLU F C 1
ATOM 3540 O O . GLU F 1 58 ? 8.45109 -47.73724 11.90006 1.000 27.61473 169 GLU F O 1
ATOM 3546 N N . GLU F 1 59 ? 9.27295 -45.66476 12.11964 1.000 21.95415 170 GLU F N 1
ATOM 3547 C CA . GLU F 1 59 ? 8.93240 -45.41778 10.72341 1.000 29.69196 170 GLU F CA 1
ATOM 3548 C C . GLU F 1 59 ? 9.80754 -46.24275 9.78810 1.000 27.18578 170 GLU F C 1
ATOM 3549 O O . GLU F 1 59 ? 9.30828 -46.77707 8.78681 1.000 22.66586 170 GLU F O 1
ATOM 3555 N N . TYR F 1 60 ? 11.12253 -46.32007 10.05947 1.000 31.89603 171 TYR F N 1
ATOM 3556 C CA . TYR F 1 60 ? 11.96831 -47.16662 9.21237 1.000 33.75424 171 TYR F CA 1
ATOM 3557 C C . TYR F 1 60 ? 11.61675 -48.62975 9.39469 1.000 25.37639 171 TYR F C 1
ATOM 3558 O O . TYR F 1 60 ? 11.56368 -49.38418 8.41679 1.000 22.93120 171 TYR F O 1
ATOM 3567 N N . PHE F 1 61 ? 11.31732 -49.02609 10.63017 1.000 22.88714 172 PHE F N 1
ATOM 3568 C CA . PHE F 1 61 ? 10.84719 -50.38239 10.88208 1.000 30.25863 172 PHE F CA 1
ATOM 3569 C C . PHE F 1 61 ? 9.67120 -50.74137 9.97298 1.000 28.48418 172 PHE F C 1
ATOM 3570 O O . PHE F 1 61 ? 9.59583 -51.86266 9.45343 1.000 29.43656 172 PHE F O 1
ATOM 3578 N N . SER F 1 62 ? 8.75024 -49.79789 9.75680 1.000 24.83579 173 SER F N 1
ATOM 3579 C CA . SER F 1 62 ? 7.58682 -50.09558 8.93167 1.000 19.83553 173 SER F CA 1
ATOM 3580 C C . SER F 1 62 ? 7.93449 -50.42004 7.49546 1.000 23.85948 173 SER F C 1
ATOM 3581 O O . SER F 1 62 ? 7.13041 -51.07109 6.82672 1.000 32.62493 173 SER F O 1
ATOM 3584 N N . THR F 1 63 ? 9.07640 -49.95466 6.98542 1.000 21.73588 174 THR F N 1
ATOM 3585 C CA . THR F 1 63 ? 9.40650 -50.18951 5.58359 1.000 20.50937 174 THR F CA 1
ATOM 3586 C C . THR F 1 63 ? 10.00590 -51.56813 5.32565 1.000 26.21271 174 THR F C 1
ATOM 3587 O O . THR F 1 63 ? 10.05661 -51.99251 4.16162 1.000 29.62630 174 THR F O 1
ATOM 3591 N N . LEU F 1 64 ? 10.41544 -52.28386 6.37571 1.000 22.68854 175 LEU F N 1
ATOM 3592 C CA . LEU F 1 64 ? 11.07919 -53.57042 6.21318 1.000 20.97088 175 LEU F CA 1
ATOM 3593 C C . LEU F 1 64 ? 10.12820 -54.57873 5.58999 1.000 27.71213 175 LEU F C 1
ATOM 3594 O O . LEU F 1 64 ? 8.91714 -54.53801 5.83137 1.000 27.84984 175 LEU F O 1
ATOM 3599 N N . GLU F 1 65 ? 10.67512 -55.46054 4.74499 1.000 30.73127 176 GLU F N 1
ATOM 3600 C CA . GLU F 1 65 ? 9.88534 -56.52667 4.14038 1.000 24.79649 176 GLU F CA 1
ATOM 3601 C C . GLU F 1 65 ? 9.71867 -57.67983 5.13058 1.000 22.78295 176 GLU F C 1
ATOM 3602 O O . GLU F 1 65 ? 10.53449 -57.85981 6.03847 1.000 20.75769 176 GLU F O 1
ATOM 3608 N N . PRO F 1 66 ? 8.68473 -58.49652 4.97486 1.000 23.72648 177 PRO F N 1
ATOM 3609 C CA . PRO F 1 66 ? 8.57857 -59.68367 5.82572 1.000 18.50018 177 PRO F CA 1
ATOM 3610 C C . PRO F 1 66 ? 9.79329 -60.57905 5.64506 1.000 14.40306 177 PRO F C 1
ATOM 3611 O O . PRO F 1 66 ? 10.33322 -60.71765 4.54467 1.000 13.09548 177 PRO F O 1
ATOM 3615 N N . ASN F 1 67 ? 10.20531 -61.19676 6.74507 1.000 14.53476 178 ASN F N 1
ATOM 3616 C CA . ASN F 1 67 ? 11.36844 -62.08387 6.79619 1.000 14.70756 178 ASN F CA 1
ATOM 3617 C C . ASN F 1 67 ? 12.66305 -61.34747 6.48401 1.000 18.51810 178 ASN F C 1
ATOM 3618 O O . ASN F 1 67 ? 13.62567 -61.94218 5.99761 1.000 23.56692 178 ASN F O 1
ATOM 3623 N N . ALA F 1 68 ? 12.70189 -60.05263 6.77535 1.000 17.76801 179 ALA F N 1
ATOM 3624 C CA . ALA F 1 68 ? 13.95008 -59.31790 6.70333 1.000 12.77613 179 ALA F CA 1
ATOM 3625 C C . ALA F 1 68 ? 14.94482 -59.91510 7.67738 1.000 17.16462 179 ALA F C 1
ATOM 3626 O O . ALA F 1 68 ? 14.58842 -60.33819 8.77932 1.000 19.57685 179 ALA F O 1
ATOM 3628 N N . GLU F 1 69 ? 16.20159 -59.93361 7.28317 1.000 18.02793 180 GLU F N 1
ATOM 3629 C CA . GLU F 1 69 ? 17.22859 -60.53558 8.11198 1.000 18.86951 180 GLU F CA 1
ATOM 3630 C C . GLU F 1 69 ? 17.87339 -59.48438 9.01419 1.000 22.58763 180 GLU F C 1
ATOM 3631 O O . GLU F 1 69 ? 18.51082 -58.54202 8.53162 1.000 23.81765 180 GLU F O 1
ATOM 3637 N N . LEU F 1 70 ? 17.71426 -59.66021 10.32642 1.000 24.22841 181 LEU F N 1
ATOM 3638 C CA . LEU F 1 70 ? 18.17846 -58.71873 11.33311 1.000 20.45865 181 LEU F CA 1
ATOM 3639 C C . LEU F 1 70 ? 19.16974 -59.39452 12.26546 1.000 24.03618 181 LEU F C 1
ATOM 3640 O O . LEU F 1 70 ? 19.16848 -60.61803 12.43105 1.000 29.27051 181 LEU F O 1
ATOM 3645 N N . ILE F 1 71 ? 20.00953 -58.57251 12.88816 1.000 26.69770 182 ILE F N 1
ATOM 3646 C CA . ILE F 1 71 ? 20.98105 -59.00640 13.88292 1.000 21.64029 182 ILE F CA 1
ATOM 3647 C C . ILE F 1 71 ? 20.69007 -58.24579 15.15740 1.000 23.18316 182 ILE F C 1
ATOM 3648 O O . ILE F 1 71 ? 20.39501 -57.04753 15.11742 1.000 28.38300 182 ILE F O 1
ATOM 3653 N N . ALA F 1 72 ? 20.77931 -58.92497 16.28051 1.000 23.07244 183 ALA F N 1
ATOM 3654 C CA . ALA F 1 72 ? 20.53357 -58.29800 17.56569 1.000 27.74051 183 ALA F CA 1
ATOM 3655 C C . ALA F 1 72 ? 21.88993 -58.12053 18.21392 1.000 34.17670 183 ALA F C 1
ATOM 3656 O O . ALA F 1 72 ? 22.52915 -59.10315 18.60658 1.000 42.75862 183 ALA F O 1
ATOM 3658 N N . VAL F 1 73 ? 22.33439 -56.87397 18.31071 1.000 35.18331 184 VAL F N 1
ATOM 3659 C CA . VAL F 1 73 ? 23.61711 -56.53406 18.90817 1.000 40.14595 184 VAL F CA 1
ATOM 3660 C C . VAL F 1 73 ? 23.33599 -56.11657 20.33857 1.000 42.64155 184 VAL F C 1
ATOM 3661 O O . VAL F 1 73 ? 22.59091 -55.16086 20.57586 1.000 47.05536 184 VAL F O 1
ATOM 3665 N N . PHE F 1 74 ? 23.88232 -56.83468 21.27310 1.000 43.28522 185 PHE F N 1
ATOM 3666 C CA . PHE F 1 74 ? 23.60714 -56.51107 22.65675 1.000 46.39510 185 PHE F CA 1
ATOM 3667 C C . PHE F 1 74 ? 24.68198 -55.57066 23.18689 1.000 55.96367 185 PHE F C 1
ATOM 3668 O O . PHE F 1 74 ? 25.70944 -55.36740 22.53058 1.000 56.12357 185 PHE F O 1
ATOM 3676 N N . PRO F 1 75 ? 24.44349 -54.90142 24.31981 1.000 58.01935 186 PRO F N 1
ATOM 3677 C CA . PRO F 1 75 ? 25.42153 -53.91310 24.80303 1.000 61.54264 186 PRO F CA 1
ATOM 3678 C C . PRO F 1 75 ? 26.80545 -54.53068 24.98531 1.000 63.12654 186 PRO F C 1
ATOM 3679 O O . PRO F 1 75 ? 26.96622 -55.56597 25.64310 1.000 48.34676 186 PRO F O 1
ATOM 3683 N N . GLY F 1 76 ? 27.81663 -53.85475 24.43841 1.000 54.19884 187 GLY F N 1
ATOM 3684 C CA . GLY F 1 76 ? 29.16586 -54.37302 24.46139 1.000 57.10566 187 GLY F CA 1
ATOM 3685 C C . GLY F 1 76 ? 29.57286 -55.19557 23.25604 1.000 59.08437 187 GLY F C 1
ATOM 3686 O O . GLY F 1 76 ? 30.69534 -55.71777 23.23988 1.000 56.91381 187 GLY F O 1
ATOM 3687 N N . GLU F 1 77 ? 28.68583 -55.36522 22.27473 1.000 62.16003 188 GLU F N 1
ATOM 3688 C CA . GLU F 1 77 ? 28.93966 -56.08537 21.03386 1.000 44.36548 188 GLU F CA 1
ATOM 3689 C C . GLU F 1 77 ? 28.89811 -55.09878 19.86899 1.000 44.54415 188 GLU F C 1
ATOM 3690 O O . GLU F 1 77 ? 28.42663 -53.96379 20.00392 1.000 43.78408 188 GLU F O 1
ATOM 3696 N N . GLN F 1 78 ? 29.41574 -55.52508 18.71929 1.000 48.90914 189 GLN F N 1
ATOM 3697 C CA . GLN F 1 78 ? 29.29190 -54.74030 17.49463 1.000 50.77835 189 GLN F CA 1
ATOM 3698 C C . GLN F 1 78 ? 28.95565 -55.65253 16.32430 1.000 48.90018 189 GLN F C 1
ATOM 3699 O O . GLN F 1 78 ? 29.38883 -56.80464 16.27127 1.000 50.54050 189 GLN F O 1
ATOM 3705 N N . TRP F 1 79 ? 28.19332 -55.11207 15.37613 1.000 42.08023 190 TRP F N 1
ATOM 3706 C CA . TRP F 1 79 ? 27.80554 -55.87193 14.19735 1.000 36.45890 190 TRP F CA 1
ATOM 3707 C C . TRP F 1 79 ? 29.04731 -56.29475 13.44048 1.000 41.69920 190 TRP F C 1
ATOM 3708 O O . TRP F 1 79 ? 29.98412 -55.50930 13.28042 1.000 42.36411 190 TRP F O 1
ATOM 3719 N N . ARG F 1 80 ? 29.03410 -57.52870 12.93923 1.000 46.07008 191 ARG F N 1
ATOM 3720 C CA . ARG F 1 80 ? 30.16981 -58.10439 12.23187 1.000 41.72916 191 ARG F CA 1
ATOM 3721 C C . ARG F 1 80 ? 29.77175 -58.32860 10.78050 1.000 35.63189 191 ARG F C 1
ATOM 3722 O O . ARG F 1 80 ? 28.66794 -58.79879 10.49606 1.000 36.77926 191 ARG F O 1
ATOM 3730 N N . ASP F 1 81 ? 30.67122 -58.01232 9.86817 1.000 32.52203 192 ASP F N 1
ATOM 3731 C CA . ASP F 1 81 ? 30.37584 -58.21809 8.46787 1.000 35.52479 192 ASP F CA 1
ATOM 3732 C C . ASP F 1 81 ? 30.36299 -59.72098 8.16387 1.000 43.73888 192 ASP F C 1
ATOM 3733 O O . ASP F 1 81 ? 31.13500 -60.47804 8.75616 1.000 51.46048 192 ASP F O 1
ATOM 3738 N N . PRO F 1 82 ? 29.48593 -60.19108 7.24661 1.000 46.44012 193 PRO F N 1
ATOM 3739 C CA . PRO F 1 82 ? 29.38934 -61.63462 6.93540 1.000 47.09068 193 PRO F CA 1
ATOM 3740 C C . PRO F 1 82 ? 30.72655 -62.38823 6.67172 1.000 47.13655 193 PRO F C 1
ATOM 3741 O O . PRO F 1 82 ? 31.53041 -62.09178 5.77380 1.000 47.03332 193 PRO F O 1
ATOM 3745 C CA . ASN G 1 6 ? -11.53556 -18.75988 38.24917 1.000 46.66781 117 ASN G CA 1
ATOM 3746 C C . ASN G 1 6 ? -10.15160 -19.24636 37.75788 1.000 56.49178 117 ASN G C 1
ATOM 3747 O O . ASN G 1 6 ? -9.12957 -18.61751 38.04426 1.000 57.75490 117 ASN G O 1
ATOM 3752 N N . SER G 1 7 ? -10.13270 -20.37798 37.04467 1.000 53.21733 118 SER G N 1
ATOM 3753 C CA . SER G 1 7 ? -8.92940 -21.11892 36.67130 1.000 44.24827 118 SER G CA 1
ATOM 3754 C C . SER G 1 7 ? -8.15095 -20.44689 35.53575 1.000 42.01503 118 SER G C 1
ATOM 3755 O O . SER G 1 7 ? -8.70588 -19.72724 34.70250 1.000 45.84584 118 SER G O 1
ATOM 3758 N N . LYS G 1 8 ? -6.85918 -20.76458 35.46813 1.000 39.88877 119 LYS G N 1
ATOM 3759 C CA . LYS G 1 8 ? -5.92011 -20.25640 34.47292 1.000 34.60666 119 LYS G CA 1
ATOM 3760 C C . LYS G 1 8 ? -5.02455 -21.39388 34.00084 1.000 33.46090 119 LYS G C 1
ATOM 3761 O O . LYS G 1 8 ? -4.81073 -22.36785 34.73739 1.000 34.77107 119 LYS G O 1
ATOM 3767 N N . PRO G 1 9 ? -4.52408 -21.33865 32.76631 1.000 30.36112 120 PRO G N 1
ATOM 3768 C CA . PRO G 1 9 ? -3.49975 -22.29162 32.33793 1.000 29.29025 120 PRO G CA 1
ATOM 3769 C C . PRO G 1 9 ? -2.10382 -21.84755 32.75073 1.000 30.79028 120 PRO G C 1
ATOM 3770 O O . PRO G 1 9 ? -1.77747 -20.65577 32.78362 1.000 27.54018 120 PRO G O 1
ATOM 3774 N N . PHE G 1 10 ? -1.25668 -22.84131 33.00441 1.000 31.32172 121 PHE G N 1
ATOM 3775 C CA . PHE G 1 10 ? 0.10700 -22.64686 33.46691 1.000 26.56031 121 PHE G CA 1
ATOM 3776 C C . PHE G 1 10 ? 1.01794 -23.62511 32.74014 1.000 27.10065 121 PHE G C 1
ATOM 3777 O O . PHE G 1 10 ? 0.62385 -24.74669 32.40720 1.000 26.61413 121 PHE G O 1
ATOM 3785 N N . LYS G 1 11 ? 2.23844 -23.18260 32.48747 1.000 24.79486 122 LYS G N 1
ATOM 3786 C CA . LYS G 1 11 ? 3.26242 -23.99785 31.86502 1.000 20.69913 122 LYS G CA 1
ATOM 3787 C C . LYS G 1 11 ? 4.27898 -24.34003 32.93802 1.000 23.02556 122 LYS G C 1
ATOM 3788 O O . LYS G 1 11 ? 4.67315 -23.45668 33.70571 1.000 23.57362 122 LYS G O 1
ATOM 3794 N N . ILE G 1 12 ? 4.63075 -25.62704 33.05206 1.000 22.70140 123 ILE G N 1
ATOM 3795 C CA . ILE G 1 12 ? 5.56992 -26.11796 34.06136 1.000 22.37629 123 ILE G CA 1
ATOM 3796 C C . ILE G 1 12 ? 6.61467 -27.02063 33.40919 1.000 24.16587 123 ILE G C 1
ATOM 3797 O O . ILE G 1 12 ? 6.27132 -27.92344 32.64175 1.000 23.50235 123 ILE G O 1
ATOM 3802 N N . LYS G 1 13 ? 7.88758 -26.78678 33.71333 1.000 24.94881 124 LYS G N 1
ATOM 3803 C CA . LYS G 1 13 ? 8.95421 -27.66082 33.24609 1.000 21.67020 124 LYS G CA 1
ATOM 3804 C C . LYS G 1 13 ? 9.77189 -28.13688 34.44337 1.000 21.76308 124 LYS G C 1
ATOM 3805 O O . LYS G 1 13 ? 9.74408 -27.53469 35.51575 1.000 24.41535 124 LYS G O 1
ATOM 3811 N N . ASP G 1 14 ? 10.50110 -29.23281 34.26675 1.000 22.99681 125 ASP G N 1
ATOM 3812 C CA . ASP G 1 14 ? 11.43561 -29.64123 35.30220 1.000 23.92674 125 ASP G CA 1
ATOM 3813 C C . ASP G 1 14 ? 12.65863 -28.73940 35.25444 1.000 21.95677 125 ASP G C 1
ATOM 3814 O O . ASP G 1 14 ? 12.73481 -27.79670 34.46614 1.000 18.40251 125 ASP G O 1
ATOM 3819 N N . ILE G 1 15 ? 13.63113 -29.02360 36.11965 1.000 23.40525 126 ILE G N 1
ATOM 3820 C CA . ILE G 1 15 ? 14.77787 -28.12854 36.23031 1.000 23.49823 126 ILE G CA 1
ATOM 3821 C C . ILE G 1 15 ? 15.61119 -28.10652 34.95126 1.000 26.50089 126 ILE G C 1
ATOM 3822 O O . ILE G 1 15 ? 16.23939 -27.08777 34.63631 1.000 27.36109 126 ILE G O 1
ATOM 3827 N N . THR G 1 16 ? 15.65474 -29.20769 34.19995 1.000 25.79629 127 THR G N 1
ATOM 3828 C CA . THR G 1 16 ? 16.40282 -29.20693 32.94341 1.000 24.77402 127 THR G CA 1
ATOM 3829 C C . THR G 1 16 ? 15.66630 -28.57598 31.77043 1.000 21.26865 127 THR G C 1
ATOM 3830 O O . THR G 1 16 ? 16.27740 -28.39350 30.71150 1.000 18.48958 127 THR G O 1
ATOM 3834 N N . ARG G 1 17 ? 14.38213 -28.26793 31.92385 1.000 26.41766 128 ARG G N 1
ATOM 3835 C CA . ARG G 1 17 ? 13.53345 -27.68469 30.88097 1.000 25.59297 128 ARG G CA 1
ATOM 3836 C C . ARG G 1 17 ? 13.33121 -28.62220 29.68414 1.000 25.73680 128 ARG G C 1
ATOM 3837 O O . ARG G 1 17 ? 13.01845 -28.16298 28.58940 1.000 32.80424 128 ARG G O 1
ATOM 3845 N N . ASN G 1 18 ? 13.46751 -29.93543 29.86576 1.000 23.95786 129 ASN G N 1
ATOM 3846 C CA . ASN G 1 18 ? 13.19049 -30.89855 28.80612 1.000 23.22287 129 ASN G CA 1
ATOM 3847 C C . ASN G 1 18 ? 11.84129 -31.56480 28.95704 1.000 26.36573 129 ASN G C 1
ATOM 3848 O O . ASN G 1 18 ? 11.24294 -31.96097 27.95120 1.000 27.71280 129 ASN G O 1
ATOM 3853 N N . ILE G 1 19 ? 11.37044 -31.72573 30.19299 1.000 27.65047 130 ILE G N 1
ATOM 3854 C CA . ILE G 1 19 ? 10.02971 -32.23150 30.45938 1.000 28.16225 130 ILE G CA 1
ATOM 3855 C C . ILE G 1 19 ? 9.15929 -30.98139 30.48068 1.000 23.83389 130 ILE G C 1
ATOM 3856 O O . ILE G 1 19 ? 9.19615 -30.22633 31.44336 1.000 27.45477 130 ILE G O 1
ATOM 3861 N N . ARG G 1 20 ? 8.39782 -30.74345 29.40730 1.000 23.06306 131 ARG G N 1
ATOM 3862 C CA . ARG G 1 20 ? 7.59602 -29.52737 29.26505 1.000 22.33705 131 ARG G CA 1
ATOM 3863 C C . ARG G 1 20 ? 6.11831 -29.89402 29.32813 1.000 24.75110 131 ARG G C 1
ATOM 3864 O O . ARG G 1 20 ? 5.59666 -30.52290 28.40365 1.000 26.40027 131 ARG G O 1
ATOM 3872 N N . LYS G 1 21 ? 5.42466 -29.43892 30.37356 1.000 23.17972 132 LYS G N 1
ATOM 3873 C CA . LYS G 1 21 ? 4.06321 -29.85677 30.65123 1.000 23.63920 132 LYS G CA 1
ATOM 3874 C C . LYS G 1 21 ? 3.20252 -28.62510 30.86773 1.000 26.54722 132 LYS G C 1
ATOM 3875 O O . LYS G 1 21 ? 3.70820 -27.51927 31.06969 1.000 30.55606 132 LYS G O 1
ATOM 3881 N N . ALA G 1 22 ? 1.88623 -28.82208 30.87333 1.000 26.87690 133 ALA G N 1
ATOM 3882 C CA . ALA G 1 22 ? 0.97338 -27.71835 31.13656 1.000 27.69295 133 ALA G CA 1
ATOM 3883 C C . ALA G 1 22 ? -0.13154 -28.19886 32.06947 1.000 30.61512 133 ALA G C 1
ATOM 3884 O O . ALA G 1 22 ? -0.47981 -29.38246 32.09111 1.000 35.37346 133 ALA G O 1
ATOM 3886 N N . VAL G 1 23 ? -0.65842 -27.26986 32.86152 1.000 27.08515 134 VAL G N 1
ATOM 3887 C CA . VAL G 1 23 ? -1.65719 -27.56246 33.88251 1.000 28.92839 134 VAL G CA 1
ATOM 3888 C C . VAL G 1 23 ? -2.65750 -26.41180 33.93876 1.000 36.44399 134 VAL G C 1
ATOM 3889 O O . VAL G 1 23 ? -2.28583 -25.25023 33.76474 1.000 35.39850 134 VAL G O 1
ATOM 3893 N N . VAL G 1 24 ? -3.92715 -26.71502 34.19535 1.000 34.97222 135 VAL G N 1
ATOM 3894 C CA . VAL G 1 24 ? -4.91808 -25.68236 34.48829 1.000 33.00588 135 VAL G CA 1
ATOM 3895 C C . VAL G 1 24 ? -5.21413 -25.71797 35.98030 1.000 32.33169 135 VAL G C 1
ATOM 3896 O O . VAL G 1 24 ? -5.55624 -26.77352 36.52642 1.000 31.22844 135 VAL G O 1
ATOM 3900 N N . ALA G 1 25 ? -5.10759 -24.56285 36.63609 1.000 33.92937 136 ALA G N 1
ATOM 3901 C CA . ALA G 1 25 ? -5.27554 -24.50603 38.07831 1.000 32.18842 136 ALA G CA 1
ATOM 3902 C C . ALA G 1 25 ? -5.95466 -23.21349 38.48696 1.000 39.13576 136 ALA G C 1
ATOM 3903 O O . ALA G 1 25 ? -5.82092 -22.18206 37.81991 1.000 42.66725 136 ALA G O 1
ATOM 3905 N N . THR G 1 26 ? -6.63470 -23.27293 39.63783 1.000 44.32568 137 THR G N 1
ATOM 3906 C CA . THR G 1 26 ? -7.29442 -22.12102 40.23882 1.000 38.57827 137 THR G CA 1
ATOM 3907 C C . THR G 1 26 ? -6.60974 -21.62522 41.50052 1.000 37.46809 137 THR G C 1
ATOM 3908 O O . THR G 1 26 ? -6.65526 -20.42481 41.77539 1.000 36.82951 137 THR G O 1
ATOM 3912 N N . THR G 1 27 ? -5.94609 -22.51569 42.24512 1.000 35.36733 138 THR G N 1
ATOM 3913 C CA . THR G 1 27 ? -5.19031 -22.18714 43.44716 1.000 34.09898 138 THR G CA 1
ATOM 3914 C C . THR G 1 27 ? -3.83297 -22.86861 43.36428 1.000 31.23879 138 THR G C 1
ATOM 3915 O O . THR G 1 27 ? -3.61214 -23.74666 42.52944 1.000 26.16296 138 THR G O 1
ATOM 3919 N N . ILE G 1 28 ? -2.91509 -22.45720 44.24687 1.000 31.56822 139 ILE G N 1
ATOM 3920 C CA . ILE G 1 28 ? -1.60463 -23.09956 44.27122 1.000 31.04193 139 ILE G CA 1
ATOM 3921 C C . ILE G 1 28 ? -1.68959 -24.53192 44.77049 1.000 29.88099 139 ILE G C 1
ATOM 3922 O O . ILE G 1 28 ? -0.88160 -25.36665 44.36577 1.000 25.89739 139 ILE G O 1
ATOM 3927 N N . SER G 1 29 ? -2.61000 -24.84395 45.68882 1.000 34.69427 140 SER G N 1
ATOM 3928 C CA . SER G 1 29 ? -2.73486 -26.23214 46.12556 1.000 38.42998 140 SER G CA 1
ATOM 3929 C C . SER G 1 29 ? -3.09981 -27.12029 44.95141 1.000 44.09505 140 SER G C 1
ATOM 3930 O O . SER G 1 29 ? -2.50509 -28.19317 44.74131 1.000 39.90552 140 SER G O 1
ATOM 3933 N N . GLU G 1 30 ? -4.06447 -26.65766 44.15401 1.000 36.92028 141 GLU G N 1
ATOM 3934 C CA . GLU G 1 30 ? -4.46704 -27.39250 42.96872 1.000 33.50634 141 GLU G CA 1
ATOM 3935 C C . GLU G 1 30 ? -3.29531 -27.53895 42.00506 1.000 36.29810 141 GLU G C 1
ATOM 3936 O O . GLU G 1 30 ? -3.04423 -28.63575 41.49014 1.000 33.28089 141 GLU G O 1
ATOM 3942 N N . ILE G 1 31 ? -2.55072 -26.44599 41.75788 1.000 29.73707 142 ILE G N 1
ATOM 3943 C CA . ILE G 1 31 ? -1.42971 -26.55112 40.83203 1.000 29.62675 142 ILE G CA 1
ATOM 3944 C C . ILE G 1 31 ? -0.40592 -27.54613 41.35975 1.000 35.60676 142 ILE G C 1
ATOM 3945 O O . ILE G 1 31 ? 0.00633 -28.45555 40.64023 1.000 30.71278 142 ILE G O 1
ATOM 3950 N N . ARG G 1 32 ? -0.06554 -27.46488 42.64653 1.000 32.80633 143 ARG G N 1
ATOM 3951 C CA . ARG G 1 32 ? 0.96854 -28.34605 43.16674 1.000 30.64028 143 ARG G CA 1
ATOM 3952 C C . ARG G 1 32 ? 0.54225 -29.80011 43.05207 1.000 38.73944 143 ARG G C 1
ATOM 3953 O O . ARG G 1 32 ? 1.31441 -30.64385 42.58266 1.000 40.18241 143 ARG G O 1
ATOM 3961 N N . THR G 1 33 ? -0.70334 -30.10846 43.43230 1.000 39.05080 144 THR G N 1
ATOM 3962 C CA . THR G 1 33 ? -1.18800 -31.48311 43.31031 1.000 34.12882 144 THR G CA 1
ATOM 3963 C C . THR G 1 33 ? -1.19332 -31.95897 41.85935 1.000 37.85386 144 THR G C 1
ATOM 3964 O O . THR G 1 33 ? -0.73264 -33.07399 41.54703 1.000 37.06800 144 THR G O 1
ATOM 3968 N N . LYS G 1 34 ? -1.71118 -31.12213 40.95135 1.000 35.92644 145 LYS G N 1
ATOM 3969 C CA . LYS G 1 34 ? -1.87014 -31.55472 39.56952 1.000 32.72420 145 LYS G CA 1
ATOM 3970 C C . LYS G 1 34 ? -0.52627 -31.73730 38.90207 1.000 32.20037 145 LYS G C 1
ATOM 3971 O O . LYS G 1 34 ? -0.30353 -32.71490 38.17656 1.000 26.01278 145 LYS G O 1
ATOM 3977 N N . VAL G 1 35 ? 0.39282 -30.81652 39.16702 1.000 34.32620 146 VAL G N 1
ATOM 3978 C CA . VAL G 1 35 ? 1.70985 -30.91552 38.57773 1.000 34.86401 146 VAL G CA 1
ATOM 3979 C C . VAL G 1 35 ? 2.45525 -32.09191 39.18489 1.000 34.94266 146 VAL G C 1
ATOM 3980 O O . VAL G 1 35 ? 3.20265 -32.79465 38.48836 1.000 36.84825 146 VAL G O 1
ATOM 3984 N N . SER G 1 36 ? 2.22243 -32.37616 40.46093 1.000 35.95130 147 SER G N 1
ATOM 3985 C CA . SER G 1 36 ? 2.83012 -33.54508 41.06692 1.000 31.52983 147 SER G CA 1
ATOM 3986 C C . SER G 1 36 ? 2.41204 -34.81229 40.33495 1.000 31.61815 147 SER G C 1
ATOM 3987 O O . SER G 1 36 ? 3.25020 -35.66922 40.03957 1.000 29.21362 147 SER G O 1
ATOM 3990 N N . LEU G 1 37 ? 1.12998 -34.91387 39.97000 1.000 36.13452 148 LEU G N 1
ATOM 3991 C CA . LEU G 1 37 ? 0.68463 -36.03610 39.13187 1.000 36.69462 148 LEU G CA 1
ATOM 3992 C C . LEU G 1 37 ? 1.32668 -36.00208 37.73874 1.000 41.00343 148 LEU G C 1
ATOM 3993 O O . LEU G 1 37 ? 1.69486 -37.05132 37.19186 1.000 35.93736 148 LEU G O 1
ATOM 3998 N N . LYS G 1 38 ? 1.45186 -34.80888 37.13928 1.000 42.59955 149 LYS G N 1
ATOM 3999 C CA . LYS G 1 38 ? 1.95349 -34.71619 35.76643 1.000 33.44009 149 LYS G CA 1
ATOM 4000 C C . LYS G 1 38 ? 3.39508 -35.18757 35.65137 1.000 34.32750 149 LYS G C 1
ATOM 4001 O O . LYS G 1 38 ? 3.74807 -35.85865 34.67813 1.000 36.91247 149 LYS G O 1
ATOM 4007 N N . PHE G 1 39 ? 4.25049 -34.83822 36.61690 1.000 33.68112 150 PHE G N 1
ATOM 4008 C CA . PHE G 1 39 ? 5.65667 -35.23306 36.55470 1.000 31.91665 150 PHE G CA 1
ATOM 4009 C C . PHE G 1 39 ? 5.96511 -36.52736 37.30786 1.000 35.47641 150 PHE G C 1
ATOM 4010 O O . PHE G 1 39 ? 7.14334 -36.86701 37.46736 1.000 29.81930 150 PHE G O 1
ATOM 4018 N N . GLU G 1 40 ? 4.93730 -37.30033 37.66743 1.000 43.49591 151 GLU G N 1
ATOM 4019 C CA . GLU G 1 40 ? 5.03485 -38.51784 38.47548 1.000 41.96793 151 GLU G CA 1
ATOM 4020 C C . GLU G 1 40 ? 6.09921 -38.45809 39.57764 1.000 41.76388 151 GLU G C 1
ATOM 4021 O O . GLU G 1 40 ? 6.82511 -39.43287 39.80375 1.000 41.33415 151 GLU G O 1
ATOM 4027 N N . ARG G 1 41 ? 6.16861 -37.33586 40.29888 1.000 35.56699 152 ARG G N 1
ATOM 4028 C CA . ARG G 1 41 ? 7.08571 -37.16159 41.42128 1.000 36.06093 152 ARG G CA 1
ATOM 4029 C C . ARG G 1 41 ? 6.41146 -36.28269 42.46081 1.000 36.22416 152 ARG G C 1
ATOM 4030 O O . ARG G 1 41 ? 5.56628 -35.45465 42.11964 1.000 42.42781 152 ARG G O 1
ATOM 4038 N N . ALA G 1 42 ? 6.78743 -36.45106 43.72707 1.000 36.46853 153 ALA G N 1
ATOM 4039 C CA . ALA G 1 42 ? 6.06763 -35.78255 44.80443 1.000 34.29582 153 ALA G CA 1
ATOM 4040 C C . ALA G 1 42 ? 6.87293 -34.62952 45.38896 1.000 30.95386 153 ALA G C 1
ATOM 4041 O O . ALA G 1 42 ? 8.04819 -34.43697 45.08758 1.000 36.27319 153 ALA G O 1
ATOM 4043 N N . GLN G 1 43 ? 6.21918 -33.89601 46.28651 1.000 34.78450 154 GLN G N 1
ATOM 4044 C CA . GLN G 1 43 ? 6.77712 -32.73660 46.98849 1.000 40.03625 154 GLN G CA 1
ATOM 4045 C C . GLN G 1 43 ? 7.29195 -31.67752 46.00349 1.000 37.00336 154 GLN G C 1
ATOM 4046 O O . GLN G 1 43 ? 8.47521 -31.37100 45.89200 1.000 46.50620 154 GLN G O 1
ATOM 4052 N N . ARG G 1 44 ? 6.32633 -31.11168 45.30398 1.000 37.30149 155 ARG G N 1
ATOM 4053 C CA . ARG G 1 44 ? 6.55898 -30.05162 44.33795 1.000 36.83907 155 ARG G CA 1
ATOM 4054 C C . ARG G 1 44 ? 6.95234 -28.71978 44.96877 1.000 37.00913 155 ARG G C 1
ATOM 4055 O O . ARG G 1 44 ? 6.34736 -28.28820 45.95051 1.000 42.46496 155 ARG G O 1
ATOM 4063 N N . ARG G 1 45 ? 7.94237 -28.04111 44.38250 1.000 36.50169 156 ARG G N 1
ATOM 4064 C CA . ARG G 1 45 ? 8.25862 -26.64702 44.70898 1.000 27.89639 156 ARG G CA 1
ATOM 4065 C C . ARG G 1 45 ? 8.09914 -25.82198 43.43757 1.000 27.40833 156 ARG G C 1
ATOM 4066 O O . ARG G 1 45 ? 8.75395 -26.11318 42.43537 1.000 34.48779 156 ARG G O 1
ATOM 4074 N N . ILE G 1 46 ? 7.21489 -24.82749 43.44351 1.000 25.50666 157 ILE G N 1
ATOM 4075 C CA . ILE G 1 46 ? 6.94502 -24.05710 42.22623 1.000 25.27364 157 ILE G CA 1
ATOM 4076 C C . ILE G 1 46 ? 7.82576 -22.81076 42.19887 1.000 25.78854 157 ILE G C 1
ATOM 4077 O O . ILE G 1 46 ? 7.77315 -21.99287 43.12125 1.000 25.55353 157 ILE G O 1
ATOM 4082 N N . HIS G 1 47 ? 8.59845 -22.63848 41.11768 1.000 24.33371 158 HIS G N 1
ATOM 4083 C CA . HIS G 1 47 ? 9.45707 -21.47588 40.93051 1.000 24.50573 158 HIS G CA 1
ATOM 4084 C C . HIS G 1 47 ? 9.12498 -20.84360 39.59141 1.000 27.69609 158 HIS G C 1
ATOM 4085 O O . HIS G 1 47 ? 8.64148 -21.52421 38.69501 1.000 31.71490 158 HIS G O 1
ATOM 4092 N N . LEU G 1 48 ? 9.35676 -19.53924 39.45631 1.000 25.90084 159 LEU G N 1
ATOM 4093 C CA . LEU G 1 48 ? 9.24954 -18.90697 38.14333 1.000 26.22958 159 LEU G CA 1
ATOM 4094 C C . LEU G 1 48 ? 10.41319 -19.32485 37.24065 1.000 28.38198 159 LEU G C 1
ATOM 4095 O O . LEU G 1 48 ? 11.55694 -19.46236 37.68300 1.000 27.45717 159 LEU G O 1
ATOM 4100 N N . ASP G 1 49 ? 10.11794 -19.50045 35.95484 1.000 32.17550 160 ASP G N 1
ATOM 4101 C CA . ASP G 1 49 ? 11.14621 -19.91463 35.01037 1.000 26.75630 160 ASP G CA 1
ATOM 4102 C C . ASP G 1 49 ? 12.22815 -18.85435 34.86054 1.000 27.73212 160 ASP G C 1
ATOM 4103 O O . ASP G 1 49 ? 13.41455 -19.17314 34.90803 1.000 36.34991 160 ASP G O 1
ATOM 4108 N N . CYS G 1 50 ? 11.84857 -17.58589 34.68579 1.000 31.36335 161 CYS G N 1
ATOM 4109 C CA . CYS G 1 50 ? 12.83928 -16.59009 34.26600 1.000 34.33033 161 CYS G CA 1
ATOM 4110 C C . CYS G 1 50 ? 13.90035 -16.34719 35.34358 1.000 33.73984 161 CYS G C 1
ATOM 4111 O O . CYS G 1 50 ? 15.08966 -16.24015 35.02944 1.000 30.30081 161 CYS G O 1
ATOM 4114 N N . ASP G 1 51 ? 13.49692 -16.22491 36.61414 1.000 35.24629 162 ASP G N 1
ATOM 4115 C CA . ASP G 1 51 ? 14.42062 -15.80953 37.66144 1.000 27.85670 162 ASP G CA 1
ATOM 4116 C C . ASP G 1 51 ? 14.48282 -16.73524 38.87008 1.000 30.47485 162 ASP G C 1
ATOM 4117 O O . ASP G 1 51 ? 15.16214 -16.38774 39.83953 1.000 30.74025 162 ASP G O 1
ATOM 4122 N N . GLY G 1 52 ? 13.74548 -17.85080 38.88472 1.000 28.97549 163 GLY G N 1
ATOM 4123 C CA . GLY G 1 52 ? 13.82423 -18.79868 39.98761 1.000 26.56121 163 GLY G CA 1
ATOM 4124 C C . GLY G 1 52 ? 13.09361 -18.41687 41.25213 1.000 27.83235 163 GLY G C 1
ATOM 4125 O O . GLY G 1 52 ? 13.22601 -19.12280 42.26005 1.000 21.20163 163 GLY G O 1
ATOM 4126 N N . THR G 1 53 ? 12.32749 -17.32472 41.22806 1.000 32.61372 164 THR G N 1
ATOM 4127 C CA . THR G 1 53 ? 11.52504 -16.92399 42.37502 1.000 25.68862 164 THR G CA 1
ATOM 4128 C C . THR G 1 53 ? 10.56705 -18.01774 42.79477 1.000 26.52869 164 THR G C 1
ATOM 4129 O O . THR G 1 53 ? 9.86372 -18.59722 41.96618 1.000 26.81656 164 THR G O 1
ATOM 4133 N N . GLU G 1 54 ? 10.53581 -18.27922 44.09485 1.000 26.99978 165 GLU G N 1
ATOM 4134 C CA . GLU G 1 54 ? 9.69650 -19.31944 44.66274 1.000 23.96793 165 GLU G CA 1
ATOM 4135 C C . GLU G 1 54 ? 8.27327 -18.80602 44.80955 1.000 27.66395 165 GLU G C 1
ATOM 4136 O O . GLU G 1 54 ? 8.06026 -17.70533 45.32679 1.000 37.44568 165 GLU G O 1
ATOM 4142 N N . VAL G 1 55 ? 7.30322 -19.58044 44.33226 1.000 26.35634 166 VAL G N 1
ATOM 4143 C CA . VAL G 1 55 ? 5.88309 -19.28660 44.52324 1.000 30.43092 166 VAL G CA 1
ATOM 4144 C C . VAL G 1 55 ? 5.37096 -20.24376 45.58897 1.000 34.60769 166 VAL G C 1
ATOM 4145 O O . VAL G 1 55 ? 5.19102 -21.43794 45.31857 1.000 33.40559 166 VAL G O 1
ATOM 4149 N N . ASP G 1 56 ? 5.14160 -19.73921 46.81407 1.000 33.96975 167 ASP G N 1
ATOM 4150 C CA . ASP G 1 56 ? 4.75553 -20.65176 47.88384 1.000 38.49327 167 ASP G CA 1
ATOM 4151 C C . ASP G 1 56 ? 3.62537 -20.12971 48.76794 1.000 38.07925 167 ASP G C 1
ATOM 4152 O O . ASP G 1 56 ? 3.37277 -20.71966 49.82725 1.000 34.22091 167 ASP G O 1
ATOM 4157 N N . ASP G 1 57 ? 2.90662 -19.08777 48.35034 1.000 34.98280 168 ASP G N 1
ATOM 4158 C CA . ASP G 1 57 ? 1.69519 -18.64963 49.02964 1.000 36.58492 168 ASP G CA 1
ATOM 4159 C C . ASP G 1 57 ? 0.65118 -18.31323 47.98003 1.000 37.01238 168 ASP G C 1
ATOM 4160 O O . ASP G 1 57 ? 0.97545 -18.02494 46.82890 1.000 39.04308 168 ASP G O 1
ATOM 4165 N N . GLU G 1 58 ? -0.61522 -18.32118 48.39975 1.000 38.93155 169 GLU G N 1
ATOM 4166 C CA . GLU G 1 58 ? -1.70899 -18.13313 47.44831 1.000 38.39288 169 GLU G CA 1
ATOM 4167 C C . GLU G 1 58 ? -1.81853 -16.69188 46.94490 1.000 41.20930 169 GLU G C 1
ATOM 4168 O O . GLU G 1 58 ? -2.27940 -16.47100 45.81072 1.000 40.66752 169 GLU G O 1
ATOM 4174 N N . GLU G 1 59 ? -1.37947 -15.70680 47.74194 1.000 39.05840 170 GLU G N 1
ATOM 4175 C CA . GLU G 1 59 ? -1.50801 -14.30974 47.32732 1.000 37.11344 170 GLU G CA 1
ATOM 4176 C C . GLU G 1 59 ? -0.68621 -14.02675 46.07234 1.000 42.85464 170 GLU G C 1
ATOM 4177 O O . GLU G 1 59 ? -1.19363 -13.44683 45.10096 1.000 37.30240 170 GLU G O 1
ATOM 4183 N N . TYR G 1 60 ? 0.59393 -14.43595 46.07688 1.000 42.09757 171 TYR G N 1
ATOM 4184 C CA . TYR G 1 60 ? 1.45665 -14.22547 44.91605 1.000 36.60314 171 TYR G CA 1
ATOM 4185 C C . TYR G 1 60 ? 1.02169 -15.08228 43.73044 1.000 42.60157 171 TYR G C 1
ATOM 4186 O O . TYR G 1 60 ? 1.09389 -14.63189 42.57779 1.000 41.04166 171 TYR G O 1
ATOM 4195 N N . PHE G 1 61 ? 0.57439 -16.32069 43.99274 1.000 35.99600 172 PHE G N 1
ATOM 4196 C CA . PHE G 1 61 ? 0.03188 -17.17173 42.93416 1.000 31.88895 172 PHE G CA 1
ATOM 4197 C C . PHE G 1 61 ? -1.09803 -16.47790 42.17646 1.000 36.64693 172 PHE G C 1
ATOM 4198 O O . PHE G 1 61 ? -1.21447 -16.62261 40.95323 1.000 36.59612 172 PHE G O 1
ATOM 4206 N N . SER G 1 62 ? -1.97623 -15.76122 42.89302 1.000 38.05698 173 SER G N 1
ATOM 4207 C CA . SER G 1 62 ? -3.06572 -15.06452 42.21519 1.000 32.65732 173 SER G CA 1
ATOM 4208 C C . SER G 1 62 ? -2.56860 -13.97720 41.27499 1.000 33.83808 173 SER G C 1
ATOM 4209 O O . SER G 1 62 ? -3.28800 -13.61039 40.34096 1.000 37.40705 173 SER G O 1
ATOM 4212 N N . THR G 1 63 ? -1.36613 -13.44505 41.49426 1.000 34.02143 174 THR G N 1
ATOM 4213 C CA . THR G 1 63 ? -0.86455 -12.39340 40.62008 1.000 29.34354 174 THR G CA 1
ATOM 4214 C C . THR G 1 63 ? -0.32462 -12.93994 39.31129 1.000 26.69913 174 THR G C 1
ATOM 4215 O O . THR G 1 63 ? -0.11761 -12.16128 38.38101 1.000 30.33929 174 THR G O 1
ATOM 4219 N N . LEU G 1 64 ? -0.08688 -14.24438 39.21659 1.000 28.61213 175 LEU G N 1
ATOM 4220 C CA . LEU G 1 64 ? 0.48603 -14.80519 38.00314 1.000 28.61381 175 LEU G CA 1
ATOM 4221 C C . LEU G 1 64 ? -0.50098 -14.71016 36.84785 1.000 29.63253 175 LEU G C 1
ATOM 4222 O O . LEU G 1 64 ? -1.68865 -15.01142 36.99845 1.000 25.49365 175 LEU G O 1
ATOM 4227 N N . GLU G 1 65 ? 0.02760 -14.36048 35.67202 1.000 32.51833 176 GLU G N 1
ATOM 4228 C CA . GLU G 1 65 ? -0.72161 -14.20132 34.44113 1.000 25.67005 176 GLU G CA 1
ATOM 4229 C C . GLU G 1 65 ? -1.01186 -15.55809 33.82320 1.000 26.94940 176 GLU G C 1
ATOM 4230 O O . GLU G 1 65 ? -0.33537 -16.54201 34.11256 1.000 27.85820 176 GLU G O 1
ATOM 4236 N N . PRO G 1 66 ? -2.02305 -15.64528 32.97136 1.000 34.36997 177 PRO G N 1
ATOM 4237 C CA . PRO G 1 66 ? -2.29128 -16.91616 32.29261 1.000 37.03592 177 PRO G CA 1
ATOM 4238 C C . PRO G 1 66 ? -1.08902 -17.37394 31.48431 1.000 30.84496 177 PRO G C 1
ATOM 4239 O O . PRO G 1 66 ? -0.36405 -16.55916 30.90588 1.000 31.04017 177 PRO G O 1
ATOM 4243 N N . ASN G 1 67 ? -0.87897 -18.69321 31.46657 1.000 25.91270 178 ASN G N 1
ATOM 4244 C CA . ASN G 1 67 ? 0.22648 -19.30549 30.73311 1.000 28.36696 178 ASN G CA 1
ATOM 4245 C C . ASN G 1 67 ? 1.58414 -18.82540 31.24557 1.000 26.36201 178 ASN G C 1
ATOM 4246 O O . ASN G 1 67 ? 2.55518 -18.75379 30.49139 1.000 24.33291 178 ASN G O 1
ATOM 4251 N N . ALA G 1 68 ? 1.64824 -18.50075 32.53489 1.000 22.81744 179 ALA G N 1
ATOM 4252 C CA . ALA G 1 68 ? 2.91354 -18.20387 33.18223 1.000 19.45293 179 ALA G CA 1
ATOM 4253 C C . ALA G 1 68 ? 3.85353 -19.39248 33.07771 1.000 22.43410 179 ALA G C 1
ATOM 4254 O O . ALA G 1 68 ? 3.43081 -20.55246 33.08613 1.000 22.50195 179 ALA G O 1
ATOM 4256 N N . GLU G 1 69 ? 5.13780 -19.09956 32.93379 1.000 25.43109 180 GLU G N 1
ATOM 4257 C CA . GLU G 1 69 ? 6.13941 -20.14331 32.77969 1.000 28.06601 180 GLU G CA 1
ATOM 4258 C C . GLU G 1 69 ? 6.74349 -20.47496 34.14435 1.000 25.61730 180 GLU G C 1
ATOM 4259 O O . GLU G 1 69 ? 7.35635 -19.61763 34.78872 1.000 22.34440 180 GLU G O 1
ATOM 4265 N N . LEU G 1 70 ? 6.54946 -21.71661 34.58297 1.000 24.72370 181 LEU G N 1
ATOM 4266 C CA . LEU G 1 70 ? 6.97900 -22.18742 35.88565 1.000 22.69635 181 LEU G CA 1
ATOM 4267 C C . LEU G 1 70 ? 7.94489 -23.35432 35.75213 1.000 22.48117 181 LEU G C 1
ATOM 4268 O O . LEU G 1 70 ? 8.00275 -24.04155 34.72807 1.000 26.54465 181 LEU G O 1
ATOM 4273 N N . ILE G 1 71 ? 8.70782 -23.55324 36.81663 1.000 20.36998 182 ILE G N 1
ATOM 4274 C CA . ILE G 1 71 ? 9.66816 -24.63395 36.95545 1.000 23.63375 182 ILE G CA 1
ATOM 4275 C C . ILE G 1 71 ? 9.25340 -25.44363 38.17040 1.000 25.99693 182 ILE G C 1
ATOM 4276 O O . ILE G 1 71 ? 8.91266 -24.87671 39.21639 1.000 28.37436 182 ILE G O 1
ATOM 4281 N N . ALA G 1 72 ? 9.33678 -26.75945 38.04870 1.000 22.11547 183 ALA G N 1
ATOM 4282 C CA . ALA G 1 72 ? 8.97457 -27.67254 39.11518 1.000 22.44900 183 ALA G CA 1
ATOM 4283 C C . ALA G 1 72 ? 10.25350 -28.20501 39.73208 1.000 27.61456 183 ALA G C 1
ATOM 4284 O O . ALA G 1 72 ? 10.93225 -29.04963 39.13139 1.000 34.30340 183 ALA G O 1
ATOM 4286 N N . VAL G 1 73 ? 10.57170 -27.74106 40.93374 1.000 21.53650 184 VAL G N 1
ATOM 4287 C CA . VAL G 1 73 ? 11.77680 -28.15818 41.62448 1.000 26.09117 184 VAL G CA 1
ATOM 4288 C C . VAL G 1 73 ? 11.38016 -29.16983 42.68458 1.000 32.01392 184 VAL G C 1
ATOM 4289 O O . VAL G 1 73 ? 10.62884 -28.84834 43.61157 1.000 32.05094 184 VAL G O 1
ATOM 4293 N N . PHE G 1 74 ? 11.87091 -30.38532 42.54342 1.000 34.09033 185 PHE G N 1
ATOM 4294 C CA . PHE G 1 74 ? 11.56407 -31.47357 43.44653 1.000 29.93379 185 PHE G CA 1
ATOM 4295 C C . PHE G 1 74 ? 12.66058 -31.60549 44.49811 1.000 34.35315 185 PHE G C 1
ATOM 4296 O O . PHE G 1 74 ? 13.75435 -31.06974 44.31904 1.000 36.39348 185 PHE G O 1
ATOM 4304 N N . PRO G 1 75 ? 12.40689 -32.30254 45.61245 1.000 39.58025 186 PRO G N 1
ATOM 4305 C CA . PRO G 1 75 ? 13.38478 -32.35254 46.71152 1.000 26.55242 186 PRO G CA 1
ATOM 4306 C C . PRO G 1 75 ? 14.76951 -32.80575 46.28454 1.000 26.73026 186 PRO G C 1
ATOM 4307 O O . PRO G 1 75 ? 14.93516 -33.82129 45.61174 1.000 28.61878 186 PRO G O 1
ATOM 4311 N N . GLY G 1 76 ? 15.77791 -32.05722 46.71101 1.000 33.87579 187 GLY G N 1
ATOM 4312 C CA . GLY G 1 76 ? 17.14861 -32.34457 46.34227 1.000 29.98010 187 GLY G CA 1
ATOM 4313 C C . GLY G 1 76 ? 17.61475 -31.67972 45.07096 1.000 29.21434 187 GLY G C 1
ATOM 4314 O O . GLY G 1 76 ? 18.78644 -31.81140 44.71793 1.000 35.84259 187 GLY G O 1
ATOM 4315 N N . GLU G 1 77 ? 16.74440 -30.95032 44.39193 1.000 32.84737 188 GLU G N 1
ATOM 4316 C CA . GLU G 1 77 ? 17.03216 -30.26395 43.14756 1.000 29.37244 188 GLU G CA 1
ATOM 4317 C C . GLU G 1 77 ? 16.98427 -28.77126 43.42410 1.000 34.52086 188 GLU G C 1
ATOM 4318 O O . GLU G 1 77 ? 16.38496 -28.33355 44.41267 1.000 35.83134 188 GLU G O 1
ATOM 4324 N N . GLN G 1 78 ? 17.60010 -27.97594 42.54961 1.000 32.03775 189 GLN G N 1
ATOM 4325 C CA . GLN G 1 78 ? 17.44496 -26.53289 42.68160 1.000 35.94348 189 GLN G CA 1
ATOM 4326 C C . GLN G 1 78 ? 17.34094 -25.89085 41.29907 1.000 36.89020 189 GLN G C 1
ATOM 4327 O O . GLN G 1 78 ? 17.78187 -26.45464 40.29380 1.000 36.28929 189 GLN G O 1
ATOM 4333 N N . TRP G 1 79 ? 16.68372 -24.73555 41.25584 1.000 30.74671 190 TRP G N 1
ATOM 4334 C CA . TRP G 1 79 ? 16.46335 -24.01903 40.00465 1.000 31.73767 190 TRP G CA 1
ATOM 4335 C C . TRP G 1 79 ? 17.77947 -23.64417 39.32571 1.000 34.02931 190 TRP G C 1
ATOM 4336 O O . TRP G 1 79 ? 18.76669 -23.33251 39.99457 1.000 32.90699 190 TRP G O 1
ATOM 4347 N N . ARG G 1 80 ? 17.79170 -23.69674 37.98361 1.000 34.40910 191 ARG G N 1
ATOM 4348 C CA . ARG G 1 80 ? 18.96012 -23.39699 37.15124 1.000 35.90287 191 ARG G CA 1
ATOM 4349 C C . ARG G 1 80 ? 18.71452 -22.17434 36.26160 1.000 36.01900 191 ARG G C 1
ATOM 4350 O O . ARG G 1 80 ? 17.59806 -21.93038 35.80642 1.000 32.70478 191 ARG G O 1
ATOM 4358 N N . ASP G 1 81 ? 19.79718 -21.42961 35.96914 1.000 45.34716 192 ASP G N 1
ATOM 4359 C CA . ASP G 1 81 ? 19.66252 -20.14544 35.28384 1.000 46.04766 192 ASP G CA 1
ATOM 4360 C C . ASP G 1 81 ? 19.21006 -20.20893 33.81796 1.000 50.57140 192 ASP G C 1
ATOM 4361 O O . ASP G 1 81 ? 18.15021 -19.64139 33.50554 1.000 46.31839 192 ASP G O 1
ATOM 4366 N N . PRO G 1 82 ? 19.96142 -20.84678 32.86511 1.000 64.80560 193 PRO G N 1
ATOM 4367 C CA . PRO G 1 82 ? 19.61647 -20.71048 31.42627 1.000 56.93502 193 PRO G CA 1
ATOM 4368 C C . PRO G 1 82 ? 18.15207 -20.88873 31.06750 1.000 41.46137 193 PRO G C 1
ATOM 4369 O O . PRO G 1 82 ? 17.43145 -19.89693 31.18698 1.000 44.41684 193 PRO G O 1
ATOM 4373 C CA . ASN H 1 6 ? -3.37641 -1.06037 46.93740 1.000 44.62499 117 ASN H CA 1
ATOM 4374 C C . ASN H 1 6 ? -2.15855 -2.01000 46.75905 1.000 54.91570 117 ASN H C 1
ATOM 4375 O O . ASN H 1 6 ? -1.04219 -1.55483 46.46113 1.000 51.81914 117 ASN H O 1
ATOM 4380 N N . SER H 1 7 ? -2.38401 -3.31577 46.94689 1.000 50.86155 118 SER H N 1
ATOM 4381 C CA . SER H 1 7 ? -1.30331 -4.29144 47.07747 1.000 45.00830 118 SER H CA 1
ATOM 4382 C C . SER H 1 7 ? -0.59738 -4.57011 45.75133 1.000 42.03702 118 SER H C 1
ATOM 4383 O O . SER H 1 7 ? -1.20761 -4.55973 44.68223 1.000 41.93417 118 SER H O 1
ATOM 4386 N N . LYS H 1 8 ? 0.67920 -4.93653 45.85177 1.000 38.05502 119 LYS H N 1
ATOM 4387 C CA . LYS H 1 8 ? 1.57306 -5.20370 44.73159 1.000 39.71967 119 LYS H CA 1
ATOM 4388 C C . LYS H 1 8 ? 2.44180 -6.41846 45.04202 1.000 38.30779 119 LYS H C 1
ATOM 4389 O O . LYS H 1 8 ? 2.71597 -6.71091 46.21548 1.000 33.85652 119 LYS H O 1
ATOM 4395 N N . PRO H 1 9 ? 2.86822 -7.15724 44.01785 1.000 29.32918 120 PRO H N 1
ATOM 4396 C CA . PRO H 1 9 ? 3.87328 -8.19974 44.22336 1.000 31.65334 120 PRO H CA 1
ATOM 4397 C C . PRO H 1 9 ? 5.28702 -7.62983 44.22128 1.000 35.60173 120 PRO H C 1
ATOM 4398 O O . PRO H 1 9 ? 5.57287 -6.60565 43.59842 1.000 39.85799 120 PRO H O 1
ATOM 4402 N N . PHE H 1 10 ? 6.16905 -8.28331 44.97087 1.000 27.71315 121 PHE H N 1
ATOM 4403 C CA . PHE H 1 10 ? 7.55948 -7.88003 45.07138 1.000 27.67546 121 PHE H CA 1
ATOM 4404 C C . PHE H 1 10 ? 8.41823 -9.12943 45.11493 1.000 31.32266 121 PHE H C 1
ATOM 4405 O O . PHE H 1 10 ? 8.00480 -10.16178 45.64755 1.000 30.59319 121 PHE H O 1
ATOM 4413 N N . LYS H 1 11 ? 9.62647 -9.02308 44.57236 1.000 30.73225 122 LYS H N 1
ATOM 4414 C CA . LYS H 1 11 ? 10.59060 -10.10859 44.61799 1.000 28.43492 122 LYS H CA 1
ATOM 4415 C C . LYS H 1 11 ? 11.68077 -9.75479 45.61779 1.000 31.53952 122 LYS H C 1
ATOM 4416 O O . LYS H 1 11 ? 12.26952 -8.67226 45.53606 1.000 35.57052 122 LYS H O 1
ATOM 4422 N N . ILE H 1 12 ? 11.95479 -10.66475 46.55495 1.000 26.48589 123 ILE H N 1
ATOM 4423 C CA . ILE H 1 12 ? 12.91078 -10.41242 47.62422 1.000 26.30680 123 ILE H CA 1
ATOM 4424 C C . ILE H 1 12 ? 13.90223 -11.56203 47.67287 1.000 29.59030 123 ILE H C 1
ATOM 4425 O O . ILE H 1 12 ? 13.50552 -12.72747 47.75058 1.000 34.56674 123 ILE H O 1
ATOM 4430 N N . LYS H 1 13 ? 15.18615 -11.23725 47.67278 1.000 26.74674 124 LYS H N 1
ATOM 4431 C CA . LYS H 1 13 ? 16.23614 -12.23040 47.78468 1.000 26.73400 124 LYS H CA 1
ATOM 4432 C C . LYS H 1 13 ? 17.11967 -11.89796 48.97239 1.000 31.65028 124 LYS H C 1
ATOM 4433 O O . LYS H 1 13 ? 17.05625 -10.79843 49.51928 1.000 34.86719 124 LYS H O 1
ATOM 4439 N N . ASP H 1 14 ? 17.89304 -12.88504 49.41632 1.000 32.75466 125 ASP H N 1
ATOM 4440 C CA . ASP H 1 14 ? 18.96258 -12.62001 50.36283 1.000 33.07655 125 ASP H CA 1
ATOM 4441 C C . ASP H 1 14 ? 20.15350 -12.01927 49.61889 1.000 32.40904 125 ASP H C 1
ATOM 4442 O O . ASP H 1 14 ? 20.15728 -11.92475 48.39108 1.000 30.75730 125 ASP H O 1
ATOM 4447 N N . ILE H 1 15 ? 21.20337 -11.65291 50.36030 1.000 33.13136 126 ILE H N 1
ATOM 4448 C CA . ILE H 1 15 ? 22.32840 -10.93998 49.74795 1.000 33.70416 126 ILE H CA 1
ATOM 4449 C C . ILE H 1 15 ? 23.11415 -11.81622 48.76825 1.000 34.43127 126 ILE H C 1
ATOM 4450 O O . ILE H 1 15 ? 23.67035 -11.31225 47.78134 1.000 30.58690 126 ILE H O 1
ATOM 4455 N N . THR H 1 16 ? 23.19512 -13.12326 49.00818 1.000 36.48925 127 THR H N 1
ATOM 4456 C CA . THR H 1 16 ? 23.88294 -13.95970 48.03110 1.000 40.14660 127 THR H CA 1
ATOM 4457 C C . THR H 1 16 ? 23.01552 -14.23540 46.81510 1.000 33.18474 127 THR H C 1
ATOM 4458 O O . THR H 1 16 ? 23.48703 -14.85707 45.85934 1.000 37.42158 127 THR H O 1
ATOM 4462 N N . ARG H 1 17 ? 21.75656 -13.81468 46.85003 1.000 32.38947 128 ARG H N 1
ATOM 4463 C CA . ARG H 1 17 ? 20.81582 -14.00482 45.75460 1.000 38.07631 128 ARG H CA 1
ATOM 4464 C C . ARG H 1 17 ? 20.50144 -15.48028 45.50226 1.000 33.94746 128 ARG H C 1
ATOM 4465 O O . ARG H 1 17 ? 20.12899 -15.84210 44.39031 1.000 34.68754 128 ARG H O 1
ATOM 4473 N N . ASN H 1 18 ? 20.61899 -16.34023 46.52380 1.000 36.75416 129 ASN H N 1
ATOM 4474 C CA . ASN H 1 18 ? 20.22352 -17.74773 46.41934 1.000 34.97337 129 ASN H CA 1
ATOM 4475 C C . ASN H 1 18 ? 18.85631 -18.04971 46.97698 1.000 30.93673 129 ASN H C 1
ATOM 4476 O O . ASN H 1 18 ? 18.20548 -18.97491 46.48706 1.000 34.80922 129 ASN H O 1
ATOM 4481 N N . ILE H 1 19 ? 18.41376 -17.31897 47.98870 1.000 23.17621 130 ILE H N 1
ATOM 4482 C CA . ILE H 1 19 ? 17.05377 -17.44841 48.47761 1.000 25.69091 130 ILE H CA 1
ATOM 4483 C C . ILE H 1 19 ? 16.22196 -16.45348 47.69457 1.000 26.65537 130 ILE H C 1
ATOM 4484 O O . ILE H 1 19 ? 16.34350 -15.24971 47.90392 1.000 28.47573 130 ILE H O 1
ATOM 4489 N N . ARG H 1 20 ? 15.40414 -16.94494 46.77439 1.000 26.62201 131 ARG H N 1
ATOM 4490 C CA . ARG H 1 20 ? 14.56373 -16.09269 45.94382 1.000 25.54662 131 ARG H CA 1
ATOM 4491 C C . ARG H 1 20 ? 13.11075 -16.33528 46.33395 1.000 26.39467 131 ARG H C 1
ATOM 4492 O O . ARG H 1 20 ? 12.57699 -17.42713 46.11754 1.000 27.62488 131 ARG H O 1
ATOM 4500 N N . LYS H 1 21 ? 12.46976 -15.31386 46.89328 1.000 27.67224 132 LYS H N 1
ATOM 4501 C CA . LYS H 1 21 ? 11.12101 -15.39899 47.41757 1.000 28.10281 132 LYS H CA 1
ATOM 4502 C C . LYS H 1 21 ? 10.31424 -14.22980 46.87294 1.000 27.81835 132 LYS H C 1
ATOM 4503 O O . LYS H 1 21 ? 10.84257 -13.31502 46.23479 1.000 29.21179 132 LYS H O 1
ATOM 4509 N N . ALA H 1 22 ? 9.01541 -14.26482 47.11122 1.000 26.69049 133 ALA H N 1
ATOM 4510 C CA . ALA H 1 22 ? 8.16527 -13.17342 46.67722 1.000 27.03090 133 ALA H CA 1
ATOM 4511 C C . ALA H 1 22 ? 7.12190 -12.89348 47.74505 1.000 34.12482 133 ALA H C 1
ATOM 4512 O O . ALA H 1 22 ? 6.73403 -13.78189 48.50515 1.000 44.61777 133 ALA H O 1
ATOM 4514 N N . VAL H 1 23 ? 6.66343 -11.65096 47.79014 1.000 32.12269 134 VAL H N 1
ATOM 4515 C CA . VAL H 1 23 ? 5.71020 -11.20560 48.79669 1.000 28.18768 134 VAL H CA 1
ATOM 4516 C C . VAL H 1 23 ? 4.73119 -10.26183 48.12785 1.000 30.52675 134 VAL H C 1
ATOM 4517 O O . VAL H 1 23 ? 5.12211 -9.47109 47.26964 1.000 32.54435 134 VAL H O 1
ATOM 4521 N N . VAL H 1 24 ? 3.47231 -10.29623 48.54005 1.000 27.92073 135 VAL H N 1
ATOM 4522 C CA . VAL H 1 24 ? 2.52529 -9.26808 48.13022 1.000 27.50297 135 VAL H CA 1
ATOM 4523 C C . VAL H 1 24 ? 2.35656 -8.33904 49.31126 1.000 28.02271 135 VAL H C 1
ATOM 4524 O O . VAL H 1 24 ? 2.14985 -8.79747 50.43804 1.000 32.73794 135 VAL H O 1
ATOM 4528 N N . ALA H 1 25 ? 2.49088 -7.04022 49.07005 1.000 30.48977 136 ALA H N 1
ATOM 4529 C CA . ALA H 1 25 ? 2.44065 -6.06466 50.14743 1.000 30.06170 136 ALA H CA 1
ATOM 4530 C C . ALA H 1 25 ? 1.76146 -4.79313 49.66793 1.000 33.47130 136 ALA H C 1
ATOM 4531 O O . ALA H 1 25 ? 1.71312 -4.49314 48.47496 1.000 35.70501 136 ALA H O 1
ATOM 4533 N N . THR H 1 26 ? 1.20755 -4.06482 50.63023 1.000 36.04266 137 THR H N 1
ATOM 4534 C CA . THR H 1 26 ? 0.59013 -2.76400 50.41833 1.000 39.97953 137 THR H CA 1
ATOM 4535 C C . THR H 1 26 ? 1.37039 -1.63084 51.05804 1.000 36.87920 137 THR H C 1
ATOM 4536 O O . THR H 1 26 ? 1.26994 -0.49363 50.59991 1.000 38.73802 137 THR H O 1
ATOM 4540 N N . THR H 1 27 ? 2.14528 -1.92540 52.10131 1.000 34.68519 138 THR H N 1
ATOM 4541 C CA . THR H 1 27 ? 2.98121 -0.96690 52.80874 1.000 37.85235 138 THR H CA 1
ATOM 4542 C C . THR H 1 27 ? 4.37099 -1.55970 53.01474 1.000 35.67983 138 THR H C 1
ATOM 4543 O O . THR H 1 27 ? 4.58890 -2.75759 52.83579 1.000 36.01428 138 THR H O 1
ATOM 4547 N N . ILE H 1 28 ? 5.33516 -0.71246 53.37638 1.000 38.24222 139 ILE H N 1
ATOM 4548 C CA . ILE H 1 28 ? 6.65070 -1.25503 53.72036 1.000 42.45925 139 ILE H CA 1
ATOM 4549 C C . ILE H 1 28 ? 6.59704 -2.01501 55.04619 1.000 38.79583 139 ILE H C 1
ATOM 4550 O O . ILE H 1 28 ? 7.35056 -2.97531 55.24531 1.000 36.85122 139 ILE H O 1
ATOM 4555 N N . SER H 1 29 ? 5.73727 -1.59736 55.98138 1.000 39.22892 140 SER H N 1
ATOM 4556 C CA . SER H 1 29 ? 5.61468 -2.33268 57.23774 1.000 39.24366 140 SER H CA 1
ATOM 4557 C C . SER H 1 29 ? 5.20537 -3.76365 56.95571 1.000 41.00403 140 SER H C 1
ATOM 4558 O O . SER H 1 29 ? 5.79246 -4.71870 57.48799 1.000 41.40263 140 SER H O 1
ATOM 4561 N N . GLU H 1 30 ? 4.21703 -3.91237 56.06813 1.000 36.21035 141 GLU H N 1
ATOM 4562 C CA . GLU H 1 30 ? 3.71302 -5.21407 55.66214 1.000 30.63473 141 GLU H CA 1
ATOM 4563 C C . GLU H 1 30 ? 4.78837 -6.04175 54.96370 1.000 36.44767 141 GLU H C 1
ATOM 4564 O O . GLU H 1 30 ? 4.95380 -7.23471 55.25327 1.000 34.10128 141 GLU H O 1
ATOM 4570 N N . ILE H 1 31 ? 5.52561 -5.43623 54.02502 1.000 35.97167 142 ILE H N 1
ATOM 4571 C CA . ILE H 1 31 ? 6.56008 -6.21114 53.35018 1.000 34.42865 142 ILE H CA 1
ATOM 4572 C C . ILE H 1 31 ? 7.60361 -6.66820 54.34964 1.000 34.90130 142 ILE H C 1
ATOM 4573 O O . ILE H 1 31 ? 8.07585 -7.80248 54.28431 1.000 34.00159 142 ILE H O 1
ATOM 4578 N N . ARG H 1 32 ? 7.98857 -5.79875 55.28505 1.000 39.11115 143 ARG H N 1
ATOM 4579 C CA . ARG H 1 32 ? 9.03172 -6.17620 56.23085 1.000 43.66925 143 ARG H CA 1
ATOM 4580 C C . ARG H 1 32 ? 8.56707 -7.34987 57.08299 1.000 43.29559 143 ARG H C 1
ATOM 4581 O O . ARG H 1 32 ? 9.28600 -8.35385 57.22187 1.000 41.69122 143 ARG H O 1
ATOM 4589 N N . THR H 1 33 ? 7.32235 -7.27895 57.58099 1.000 40.14197 144 THR H N 1
ATOM 4590 C CA . THR H 1 33 ? 6.77383 -8.38652 58.36164 1.000 40.03508 144 THR H CA 1
ATOM 4591 C C . THR H 1 33 ? 6.77142 -9.67867 57.54251 1.000 40.98750 144 THR H C 1
ATOM 4592 O O . THR H 1 33 ? 7.25205 -10.73320 57.99663 1.000 38.60037 144 THR H O 1
ATOM 4596 N N . LYS H 1 34 ? 6.28338 -9.59860 56.30446 1.000 38.63674 145 LYS H N 1
ATOM 4597 C CA . LYS H 1 34 ? 6.12662 -10.79918 55.49502 1.000 35.90651 145 LYS H CA 1
ATOM 4598 C C . LYS H 1 34 ? 7.47262 -11.38649 55.07667 1.000 38.43616 145 LYS H C 1
ATOM 4599 O O . LYS H 1 34 ? 7.63538 -12.61317 55.05009 1.000 40.94952 145 LYS H O 1
ATOM 4605 N N . VAL H 1 35 ? 8.44581 -10.54144 54.72751 1.000 35.72782 146 VAL H N 1
ATOM 4606 C CA . VAL H 1 35 ? 9.73800 -11.08636 54.32806 1.000 36.90166 146 VAL H CA 1
ATOM 4607 C C . VAL H 1 35 ? 10.43974 -11.70422 55.52697 1.000 39.47728 146 VAL H C 1
ATOM 4608 O O . VAL H 1 35 ? 11.18906 -12.67213 55.36675 1.000 40.49685 146 VAL H O 1
ATOM 4612 N N . SER H 1 36 ? 10.24049 -11.15830 56.73856 1.000 40.30893 147 SER H N 1
ATOM 4613 C CA . SER H 1 36 ? 10.81000 -11.80247 57.92355 1.000 40.11873 147 SER H CA 1
ATOM 4614 C C . SER H 1 36 ? 10.18136 -13.18011 58.15790 1.000 43.75187 147 SER H C 1
ATOM 4615 O O . SER H 1 36 ? 10.86876 -14.12200 58.58349 1.000 39.92612 147 SER H O 1
ATOM 4618 N N . LEU H 1 37 ? 8.86752 -13.31190 57.91841 1.000 41.17805 148 LEU H N 1
ATOM 4619 C CA . LEU H 1 37 ? 8.25507 -14.64130 58.01333 1.000 42.57584 148 LEU H CA 1
ATOM 4620 C C . LEU H 1 37 ? 8.80887 -15.58879 56.94890 1.000 42.34377 148 LEU H C 1
ATOM 4621 O O . LEU H 1 37 ? 9.14956 -16.73918 57.24213 1.000 47.62879 148 LEU H O 1
ATOM 4626 N N . LYS H 1 38 ? 8.92487 -15.12073 55.71292 1.000 40.66026 149 LYS H N 1
ATOM 4627 C CA . LYS H 1 38 ? 9.37827 -15.99427 54.63501 1.000 39.51606 149 LYS H CA 1
ATOM 4628 C C . LYS H 1 38 ? 10.84757 -16.38877 54.76967 1.000 36.41312 149 LYS H C 1
ATOM 4629 O O . LYS H 1 38 ? 11.21537 -17.49382 54.36547 1.000 43.13420 149 LYS H O 1
ATOM 4635 N N . PHE H 1 39 ? 11.70987 -15.50990 55.27823 1.000 35.55782 150 PHE H N 1
ATOM 4636 C CA . PHE H 1 39 ? 13.13678 -15.82135 55.38573 1.000 41.33696 150 PHE H CA 1
ATOM 4637 C C . PHE H 1 39 ? 13.56229 -16.41920 56.72372 1.000 41.85308 150 PHE H C 1
ATOM 4638 O O . PHE H 1 39 ? 14.72527 -16.81912 56.85809 1.000 35.22354 150 PHE H O 1
ATOM 4646 N N . GLU H 1 40 ? 12.65183 -16.51410 57.69281 1.000 45.78666 151 GLU H N 1
ATOM 4647 C CA . GLU H 1 40 ? 12.94845 -17.01601 59.03915 1.000 47.57060 151 GLU H CA 1
ATOM 4648 C C . GLU H 1 40 ? 14.06593 -16.22085 59.71403 1.000 50.04089 151 GLU H C 1
ATOM 4649 O O . GLU H 1 40 ? 14.91983 -16.79550 60.39490 1.000 46.65000 151 GLU H O 1
ATOM 4655 N N . ARG H 1 41 ? 14.04985 -14.89075 59.55370 1.000 54.98071 152 ARG H N 1
ATOM 4656 C CA . ARG H 1 41 ? 15.05024 -14.00118 60.15205 1.000 50.44007 152 ARG H CA 1
ATOM 4657 C C . ARG H 1 41 ? 14.38332 -12.67233 60.48965 1.000 47.68561 152 ARG H C 1
ATOM 4658 O O . ARG H 1 41 ? 13.44513 -12.24197 59.80842 1.000 44.42540 152 ARG H O 1
ATOM 4666 N N . ALA H 1 42 ? 14.90429 -11.99836 61.51110 1.000 48.29684 153 ALA H N 1
ATOM 4667 C CA . ALA H 1 42 ? 14.21011 -10.85899 62.09432 1.000 47.04236 153 ALA H CA 1
ATOM 4668 C C . ALA H 1 42 ? 14.85076 -9.53642 61.69615 1.000 51.37026 153 ALA H C 1
ATOM 4669 O O . ALA H 1 42 ? 16.03030 -9.47292 61.33494 1.000 50.43527 153 ALA H O 1
ATOM 4671 N N . GLN H 1 43 ? 14.03820 -8.47876 61.77794 1.000 53.12223 154 GLN H N 1
ATOM 4672 C CA . GLN H 1 43 ? 14.43289 -7.09546 61.48879 1.000 55.47440 154 GLN H CA 1
ATOM 4673 C C . GLN H 1 43 ? 15.02106 -6.96622 60.07960 1.000 55.63069 154 GLN H C 1
ATOM 4674 O O . GLN H 1 43 ? 16.18486 -6.61595 59.86144 1.000 54.64520 154 GLN H O 1
ATOM 4680 N N . ARG H 1 44 ? 14.13469 -7.20801 59.12237 1.000 51.55439 155 ARG H N 1
ATOM 4681 C CA . ARG H 1 44 ? 14.49751 -7.12839 57.71965 1.000 50.98459 155 ARG H CA 1
ATOM 4682 C C . ARG H 1 44 ? 14.83118 -5.68243 57.33536 1.000 52.99952 155 ARG H C 1
ATOM 4683 O O . ARG H 1 44 ? 14.14988 -4.73993 57.74854 1.000 53.17825 155 ARG H O 1
ATOM 4685 N N . ARG H 1 45 ? 15.88965 -5.50571 56.54141 1.000 44.29647 156 ARG H N 1
ATOM 4686 C CA . ARG H 1 45 ? 16.26140 -4.20705 55.98141 1.000 38.39218 156 ARG H CA 1
ATOM 4687 C C . ARG H 1 45 ? 16.07920 -4.26594 54.47231 1.000 40.47758 156 ARG H C 1
ATOM 4688 O O . ARG H 1 45 ? 16.71523 -5.08522 53.81207 1.000 43.64731 156 ARG H O 1
ATOM 4696 N N . ILE H 1 46 ? 15.23424 -3.40905 53.91814 1.000 35.96867 157 ILE H N 1
ATOM 4697 C CA . ILE H 1 46 ? 14.88853 -3.50680 52.50011 1.000 33.35090 157 ILE H CA 1
ATOM 4698 C C . ILE H 1 46 ? 15.80734 -2.63066 51.65806 1.000 34.95217 157 ILE H C 1
ATOM 4699 O O . ILE H 1 46 ? 15.92051 -1.42400 51.90247 1.000 36.36155 157 ILE H O 1
ATOM 4704 N N . HIS H 1 47 ? 16.44371 -3.23252 50.64549 1.000 32.70716 158 HIS H N 1
ATOM 4705 C CA . HIS H 1 47 ? 17.28774 -2.52082 49.69224 1.000 31.62019 158 HIS H CA 1
ATOM 4706 C C . HIS H 1 47 ? 16.83997 -2.84276 48.27407 1.000 33.95098 158 HIS H C 1
ATOM 4707 O O . HIS H 1 47 ? 16.20217 -3.86798 48.01929 1.000 33.51024 158 HIS H O 1
ATOM 4714 N N . LEU H 1 48 ? 17.14066 -1.93547 47.35110 1.000 32.76755 159 LEU H N 1
ATOM 4715 C CA . LEU H 1 48 ? 16.94490 -2.25276 45.94611 1.000 35.40099 159 LEU H CA 1
ATOM 4716 C C . LEU H 1 48 ? 17.97594 -3.27531 45.49208 1.000 37.09784 159 LEU H C 1
ATOM 4717 O O . LEU H 1 48 ? 19.13578 -3.24562 45.91096 1.000 33.27398 159 LEU H O 1
ATOM 4722 N N . ASP H 1 49 ? 17.53880 -4.19286 44.63349 1.000 38.99388 160 ASP H N 1
ATOM 4723 C CA . ASP H 1 49 ? 18.44294 -5.21303 44.13146 1.000 37.32400 160 ASP H CA 1
ATOM 4724 C C . ASP H 1 49 ? 19.54089 -4.59206 43.26763 1.000 42.59221 160 ASP H C 1
ATOM 4725 O O . ASP H 1 49 ? 20.73002 -4.81960 43.51713 1.000 38.96301 160 ASP H O 1
ATOM 4730 N N . CYS H 1 50 ? 19.16768 -3.72921 42.30389 1.000 48.82128 161 CYS H N 1
ATOM 4731 C CA . CYS H 1 50 ? 20.11786 -3.31912 41.26132 1.000 49.54858 161 CYS H CA 1
ATOM 4732 C C . CYS H 1 50 ? 21.28769 -2.51678 41.83948 1.000 52.70815 161 CYS H C 1
ATOM 4733 O O . CYS H 1 50 ? 22.45110 -2.78477 41.50674 1.000 49.47029 161 CYS H O 1
ATOM 4736 N N . ASP H 1 51 ? 21.00758 -1.53428 42.72357 1.000 45.96832 162 ASP H N 1
ATOM 4737 C CA . ASP H 1 51 ? 22.04886 -0.63083 43.20185 1.000 38.67247 162 ASP H CA 1
ATOM 4738 C C . ASP H 1 51 ? 22.18901 -0.56037 44.71739 1.000 41.22999 162 ASP H C 1
ATOM 4739 O O . ASP H 1 51 ? 22.98852 0.24151 45.20775 1.000 40.28169 162 ASP H O 1
ATOM 4744 N N . GLY H 1 52 ? 21.41361 -1.32368 45.47364 1.000 44.66625 163 GLY H N 1
ATOM 4745 C CA . GLY H 1 52 ? 21.57245 -1.30700 46.90984 1.000 36.93071 163 GLY H CA 1
ATOM 4746 C C . GLY H 1 52 ? 20.95548 -0.12504 47.60861 1.000 36.68646 163 GLY H C 1
ATOM 4747 O O . GLY H 1 52 ? 21.18048 0.04029 48.81378 1.000 35.50035 163 GLY H O 1
ATOM 4748 N N . THR H 1 53 ? 20.20668 0.71661 46.89396 1.000 34.74728 164 THR H N 1
ATOM 4749 C CA . THR H 1 53 ? 19.51318 1.81605 47.54808 1.000 33.86596 164 THR H CA 1
ATOM 4750 C C . THR H 1 53 ? 18.57607 1.27869 48.61700 1.000 37.52419 164 THR H C 1
ATOM 4751 O O . THR H 1 53 ? 17.79782 0.35486 48.36903 1.000 37.03389 164 THR H O 1
ATOM 4755 N N . GLU H 1 54 ? 18.64854 1.86769 49.80396 1.000 35.63473 165 GLU H N 1
ATOM 4756 C CA . GLU H 1 54 ? 17.83162 1.42925 50.91654 1.000 32.34315 165 GLU H CA 1
ATOM 4757 C C . GLU H 1 54 ? 16.44426 2.04016 50.82322 1.000 32.45348 165 GLU H C 1
ATOM 4758 O O . GLU H 1 54 ? 16.30520 3.24715 50.61293 1.000 40.75575 165 GLU H O 1
ATOM 4764 N N . VAL H 1 55 ? 15.42329 1.20014 50.96892 1.000 32.97404 166 VAL H N 1
ATOM 4765 C CA . VAL H 1 55 ? 14.02386 1.61751 51.00766 1.000 40.42421 166 VAL H CA 1
ATOM 4766 C C . VAL H 1 55 ? 13.56172 1.54091 52.45748 1.000 41.37307 166 VAL H C 1
ATOM 4767 O O . VAL H 1 55 ? 13.38927 0.43967 52.99302 1.000 37.38007 166 VAL H O 1
ATOM 4771 N N . ASP H 1 56 ? 13.39846 2.71648 53.11560 1.000 45.38467 167 ASP H N 1
ATOM 4772 C CA . ASP H 1 56 ? 13.03571 2.74508 54.53389 1.000 52.22447 167 ASP H CA 1
ATOM 4773 C C . ASP H 1 56 ? 11.99429 3.80573 54.88293 1.000 45.31895 167 ASP H C 1
ATOM 4774 O O . ASP H 1 56 ? 11.94900 4.23881 56.04006 1.000 41.01921 167 ASP H O 1
ATOM 4779 N N . ASP H 1 57 ? 11.21976 4.29444 53.91341 1.000 45.69578 168 ASP H N 1
ATOM 4780 C CA . ASP H 1 57 ? 10.07659 5.16473 54.18455 1.000 43.39854 168 ASP H CA 1
ATOM 4781 C C . ASP H 1 57 ? 8.91470 4.78225 53.28318 1.000 42.84948 168 ASP H C 1
ATOM 4782 O O . ASP H 1 57 ? 9.10223 4.17798 52.22516 1.000 48.66985 168 ASP H O 1
ATOM 4787 N N . GLU H 1 58 ? 7.70060 5.15568 53.69999 1.000 42.06594 169 GLU H N 1
ATOM 4788 C CA . GLU H 1 58 ? 6.52875 4.76544 52.91694 1.000 44.82349 169 GLU H CA 1
ATOM 4789 C C . GLU H 1 58 ? 6.41079 5.57592 51.62834 1.000 45.34574 169 GLU H C 1
ATOM 4790 O O . GLU H 1 58 ? 5.88630 5.06385 50.62085 1.000 36.80822 169 GLU H O 1
ATOM 4796 N N . GLU H 1 59 ? 6.91218 6.82286 51.62896 1.000 47.72836 170 GLU H N 1
ATOM 4797 C CA . GLU H 1 59 ? 6.79259 7.66101 50.43853 1.000 42.42125 170 GLU H CA 1
ATOM 4798 C C . GLU H 1 59 ? 7.56882 7.05347 49.27752 1.000 42.96633 170 GLU H C 1
ATOM 4799 O O . GLU H 1 59 ? 7.05742 6.97090 48.15441 1.000 44.13914 170 GLU H O 1
ATOM 4805 N N . TYR H 1 60 ? 8.81197 6.62255 49.52574 1.000 40.20034 171 TYR H N 1
ATOM 4806 C CA . TYR H 1 60 ? 9.58904 5.99599 48.45720 1.000 39.14806 171 TYR H CA 1
ATOM 4807 C C . TYR H 1 60 ? 9.01554 4.63395 48.06432 1.000 43.14571 171 TYR H C 1
ATOM 4808 O O . TYR H 1 60 ? 8.96019 4.29598 46.87314 1.000 38.23982 171 TYR H O 1
ATOM 4817 N N . PHE H 1 61 ? 8.55896 3.85153 49.04910 1.000 43.48902 172 PHE H N 1
ATOM 4818 C CA . PHE H 1 61 ? 7.93585 2.56600 48.75327 1.000 37.35782 172 PHE H CA 1
ATOM 4819 C C . PHE H 1 61 ? 6.77120 2.71442 47.78147 1.000 37.44020 172 PHE H C 1
ATOM 4820 O O . PHE H 1 61 ? 6.64683 1.93199 46.83434 1.000 41.76711 172 PHE H O 1
ATOM 4828 N N . SER H 1 62 ? 5.93550 3.73557 47.95709 1.000 34.84405 173 SER H N 1
ATOM 4829 C CA . SER H 1 62 ? 4.77121 3.83164 47.07890 1.000 40.81216 173 SER H CA 1
ATOM 4830 C C . SER H 1 62 ? 5.13885 3.99451 45.60870 1.000 38.40728 173 SER H C 1
ATOM 4831 O O . SER H 1 62 ? 4.30506 3.71101 44.74103 1.000 43.53259 173 SER H O 1
ATOM 4834 N N . THR H 1 63 ? 6.33878 4.48108 45.30917 1.000 36.19110 174 THR H N 1
ATOM 4835 C CA . THR H 1 63 ? 6.77167 4.68539 43.93092 1.000 39.30804 174 THR H CA 1
ATOM 4836 C C . THR H 1 63 ? 7.30699 3.42609 43.25693 1.000 38.70043 174 THR H C 1
ATOM 4837 O O . THR H 1 63 ? 7.46598 3.43499 42.02927 1.000 30.57062 174 THR H O 1
ATOM 4841 N N . LEU H 1 64 ? 7.59923 2.36428 44.01844 1.000 38.45633 175 LEU H N 1
ATOM 4842 C CA . LEU H 1 64 ? 8.20425 1.16546 43.44347 1.000 38.37399 175 LEU H CA 1
ATOM 4843 C C . LEU H 1 64 ? 7.24277 0.48781 42.46776 1.000 39.82350 175 LEU H C 1
ATOM 4844 O O . LEU H 1 64 ? 6.04130 0.38033 42.72834 1.000 44.56018 175 LEU H O 1
ATOM 4849 N N . GLU H 1 65 ? 7.78115 -0.01218 41.35267 1.000 38.52259 176 GLU H N 1
ATOM 4850 C CA . GLU H 1 65 ? 6.92276 -0.64061 40.35875 1.000 40.19142 176 GLU H CA 1
ATOM 4851 C C . GLU H 1 65 ? 6.54738 -2.05646 40.77636 1.000 40.94437 176 GLU H C 1
ATOM 4852 O O . GLU H 1 65 ? 7.21057 -2.66667 41.62158 1.000 37.60508 176 GLU H O 1
ATOM 4858 N N . PRO H 1 66 ? 5.45396 -2.58686 40.22853 1.000 42.78532 177 PRO H N 1
ATOM 4859 C CA . PRO H 1 66 ? 5.08735 -3.97476 40.52758 1.000 39.27329 177 PRO H CA 1
ATOM 4860 C C . PRO H 1 66 ? 6.18571 -4.94093 40.11803 1.000 33.57227 177 PRO H C 1
ATOM 4861 O O . PRO H 1 66 ? 6.82884 -4.77498 39.08137 1.000 30.94151 177 PRO H O 1
ATOM 4865 N N . ASN H 1 67 ? 6.37065 -5.97281 40.94111 1.000 31.25423 178 ASN H N 1
ATOM 4866 C CA . ASN H 1 67 ? 7.38885 -6.99310 40.72408 1.000 30.19517 178 ASN H CA 1
ATOM 4867 C C . ASN H 1 67 ? 8.79622 -6.39784 40.75864 1.000 31.25017 178 ASN H C 1
ATOM 4868 O O . ASN H 1 67 ? 9.70428 -6.87888 40.07564 1.000 28.20215 178 ASN H O 1
ATOM 4873 N N . ALA H 1 68 ? 8.97547 -5.33144 41.54281 1.000 29.10026 179 ALA H N 1
ATOM 4874 C CA . ALA H 1 68 ? 10.30146 -4.77183 41.77282 1.000 23.59554 179 ALA H CA 1
ATOM 4875 C C . ALA H 1 68 ? 11.19729 -5.80020 42.43485 1.000 29.00324 179 ALA H C 1
ATOM 4876 O O . ALA H 1 68 ? 10.74263 -6.60353 43.25688 1.000 31.26957 179 ALA H O 1
ATOM 4878 N N . GLU H 1 69 ? 12.47629 -5.77815 42.06211 1.000 28.99016 180 GLU H N 1
ATOM 4879 C CA . GLU H 1 69 ? 13.45023 -6.73772 42.56376 1.000 27.88158 180 GLU H CA 1
ATOM 4880 C C . GLU H 1 69 ? 14.12855 -6.13627 43.78269 1.000 38.10366 180 GLU H C 1
ATOM 4881 O O . GLU H 1 69 ? 14.85384 -5.14276 43.66426 1.000 42.38385 180 GLU H O 1
ATOM 4887 N N . LEU H 1 70 ? 13.91499 -6.75365 44.94362 1.000 41.69137 181 LEU H N 1
ATOM 4888 C CA . LEU H 1 70 ? 14.37874 -6.23714 46.22215 1.000 34.63608 181 LEU H CA 1
ATOM 4889 C C . LEU H 1 70 ? 15.31260 -7.24642 46.86366 1.000 33.93734 181 LEU H C 1
ATOM 4890 O O . LEU H 1 70 ? 15.28215 -8.43459 46.52944 1.000 33.32613 181 LEU H O 1
ATOM 4895 N N . ILE H 1 71 ? 16.16166 -6.74212 47.76957 1.000 35.42619 182 ILE H N 1
ATOM 4896 C CA . ILE H 1 71 ? 17.09680 -7.53828 48.56375 1.000 31.74599 182 ILE H CA 1
ATOM 4897 C C . ILE H 1 71 ? 16.80698 -7.30288 50.03895 1.000 32.49841 182 ILE H C 1
ATOM 4898 O O . ILE H 1 71 ? 16.55128 -6.16641 50.45359 1.000 36.73421 182 ILE H O 1
ATOM 4903 N N . ALA H 1 72 ? 16.86620 -8.37709 50.83484 1.000 37.41935 183 ALA H N 1
ATOM 4904 C CA . ALA H 1 72 ? 16.61912 -8.32560 52.27435 1.000 39.30984 183 ALA H CA 1
ATOM 4905 C C . ALA H 1 72 ? 17.95780 -8.44920 52.99720 1.000 40.66389 183 ALA H C 1
ATOM 4906 O O . ALA H 1 72 ? 18.55694 -9.53095 53.04472 1.000 44.54443 183 ALA H O 1
ATOM 4908 N N . VAL H 1 73 ? 18.41661 -7.34271 53.56896 1.000 44.60710 184 VAL H N 1
ATOM 4909 C CA . VAL H 1 73 ? 19.68433 -7.28034 54.28213 1.000 54.33814 184 VAL H CA 1
ATOM 4910 C C . VAL H 1 73 ? 19.37017 -7.35536 55.76825 1.000 53.98111 184 VAL H C 1
ATOM 4911 O O . VAL H 1 73 ? 18.65282 -6.50342 56.31469 1.000 50.73841 184 VAL H O 1
ATOM 4915 N N . PHE H 1 74 ? 19.85982 -8.39296 56.39675 1.000 59.79528 185 PHE H N 1
ATOM 4916 C CA . PHE H 1 74 ? 19.59222 -8.65480 57.79211 1.000 58.36401 185 PHE H CA 1
ATOM 4917 C C . PHE H 1 74 ? 20.72331 -8.12599 58.65831 1.000 56.92325 185 PHE H C 1
ATOM 4918 O O . PHE H 1 74 ? 21.81893 -7.84674 58.16152 1.000 54.11257 185 PHE H O 1
ATOM 4926 N N . PRO H 1 75 ? 20.48587 -7.94953 59.95735 1.000 59.50462 186 PRO H N 1
ATOM 4927 C CA . PRO H 1 75 ? 21.49874 -7.31639 60.80702 1.000 57.07199 186 PRO H CA 1
ATOM 4928 C C . PRO H 1 75 ? 22.85151 -7.99795 60.69108 1.000 58.41692 186 PRO H C 1
ATOM 4929 O O . PRO H 1 75 ? 22.96350 -9.22402 60.75932 1.000 54.95434 186 PRO H O 1
ATOM 4933 N N . GLY H 1 76 ? 23.88202 -7.18173 60.47421 1.000 66.51543 187 GLY H N 1
ATOM 4934 C CA . GLY H 1 76 ? 25.23424 -7.65937 60.28606 1.000 68.19674 187 GLY H CA 1
ATOM 4935 C C . GLY H 1 76 ? 25.60133 -7.98552 58.85769 1.000 68.02242 187 GLY H C 1
ATOM 4936 O O . GLY H 1 76 ? 26.74555 -8.38533 58.60470 1.000 67.32521 187 GLY H O 1
ATOM 4937 N N . GLU H 1 77 ? 24.67667 -7.82138 57.91993 1.000 66.43896 188 GLU H N 1
ATOM 4938 C CA . GLU H 1 77 ? 24.89249 -8.13933 56.51947 1.000 60.74732 188 GLU H CA 1
ATOM 4939 C C . GLU H 1 77 ? 24.95137 -6.84604 55.72280 1.000 57.38072 188 GLU H C 1
ATOM 4940 O O . GLU H 1 77 ? 24.53594 -5.78469 56.19435 1.000 54.12535 188 GLU H O 1
ATOM 4946 N N . GLN H 1 78 ? 25.48167 -6.94163 54.50621 1.000 56.27701 189 GLN H N 1
ATOM 4947 C CA . GLN H 1 78 ? 25.51705 -5.80157 53.60254 1.000 55.71949 189 GLN H CA 1
ATOM 4948 C C . GLN H 1 78 ? 25.17180 -6.23672 52.18873 1.000 44.19366 189 GLN H C 1
ATOM 4949 O O . GLN H 1 78 ? 25.50154 -7.34356 51.76522 1.000 48.82474 189 GLN H O 1
ATOM 4955 N N . TRP H 1 79 ? 24.52301 -5.34006 51.45901 1.000 39.92166 190 TRP H N 1
ATOM 4956 C CA . TRP H 1 79 ? 24.16480 -5.60459 50.07056 1.000 50.05162 190 TRP H CA 1
ATOM 4957 C C . TRP H 1 79 ? 25.40701 -5.78854 49.19879 1.000 46.03676 190 TRP H C 1
ATOM 4958 O O . TRP H 1 79 ? 26.43729 -5.14717 49.42106 1.000 45.49723 190 TRP H O 1
ATOM 4969 N N . ARG H 1 80 ? 25.32702 -6.69219 48.21641 1.000 42.79900 191 ARG H N 1
ATOM 4970 C CA . ARG H 1 80 ? 26.45396 -6.92272 47.31738 1.000 51.06938 191 ARG H CA 1
ATOM 4971 C C . ARG H 1 80 ? 26.11765 -6.59236 45.86308 1.000 49.68523 191 ARG H C 1
ATOM 4972 O O . ARG H 1 80 ? 25.05848 -6.96656 45.34955 1.000 47.04169 191 ARG H O 1
ATOM 4980 N N . ASP H 1 81 ? 27.05542 -5.92076 45.20695 1.000 56.00001 192 ASP H N 1
ATOM 4981 C CA . ASP H 1 81 ? 27.00809 -5.47279 43.81467 1.000 59.93388 192 ASP H CA 1
ATOM 4982 C C . ASP H 1 81 ? 27.21065 -6.62188 42.83444 1.000 67.35122 192 ASP H C 1
ATOM 4983 O O . ASP H 1 81 ? 28.30345 -7.20476 42.81278 1.000 81.86161 192 ASP H O 1
ATOM 4988 N N . PRO H 1 82 ? 26.21083 -6.99477 42.02183 1.000 60.36382 193 PRO H N 1
ATOM 4989 C CA . PRO H 1 82 ? 26.37173 -8.08057 41.03777 1.000 62.12010 193 PRO H CA 1
ATOM 4990 C C . PRO H 1 82 ? 27.60615 -7.89065 40.12170 1.000 62.64511 193 PRO H C 1
ATOM 4991 O O . PRO H 1 82 ? 28.65209 -8.55203 40.21298 1.000 51.84018 193 PRO H O 1
ATOM 4995 C CA . ASN I 1 6 ? 51.84822 -45.23296 42.39008 1.000 42.97375 117 ASN I CA 1
ATOM 4996 C C . ASN I 1 6 ? 50.59313 -46.07997 42.05726 1.000 51.15504 117 ASN I C 1
ATOM 4997 O O . ASN I 1 6 ? 49.52119 -45.87612 42.64614 1.000 43.66964 117 ASN I O 1
ATOM 5002 N N . SER I 1 7 ? 50.76158 -47.03713 41.13314 1.000 53.06069 118 SER I N 1
ATOM 5003 C CA . SER I 1 7 ? 49.66255 -47.75442 40.47762 1.000 47.79539 118 SER I CA 1
ATOM 5004 C C . SER I 1 7 ? 48.96083 -48.75920 41.39029 1.000 45.51435 118 SER I C 1
ATOM 5005 O O . SER I 1 7 ? 49.54700 -49.30125 42.33130 1.000 43.32221 118 SER I O 1
ATOM 5008 N N . LYS I 1 8 ? 47.69773 -49.03699 41.06406 1.000 42.38863 119 LYS I N 1
ATOM 5009 C CA . LYS I 1 8 ? 46.84174 -49.97059 41.79043 1.000 43.91329 119 LYS I CA 1
ATOM 5010 C C . LYS I 1 8 ? 45.98722 -50.75749 40.80645 1.000 39.25593 119 LYS I C 1
ATOM 5011 O O . LYS I 1 8 ? 45.67576 -50.26597 39.71074 1.000 34.48783 119 LYS I O 1
ATOM 5017 N N . PRO I 1 9 ? 45.61705 -51.99149 41.14988 1.000 33.67763 120 PRO I N 1
ATOM 5018 C CA . PRO I 1 9 ? 44.59657 -52.70505 40.37654 1.000 32.07662 120 PRO I CA 1
ATOM 5019 C C . PRO I 1 9 ? 43.18073 -52.33833 40.82026 1.000 33.84508 120 PRO I C 1
ATOM 5020 O O . PRO I 1 9 ? 42.91926 -52.02957 41.98545 1.000 33.66860 120 PRO I O 1
ATOM 5024 N N . PHE I 1 10 ? 42.25786 -52.37604 39.86185 1.000 31.19319 121 PHE I N 1
ATOM 5025 C CA . PHE I 1 10 ? 40.86221 -52.03802 40.08209 1.000 29.60402 121 PHE I CA 1
ATOM 5026 C C . PHE I 1 10 ? 40.00362 -53.01036 39.30196 1.000 30.17024 121 PHE I C 1
ATOM 5027 O O . PHE I 1 10 ? 40.39299 -53.48117 38.23110 1.000 33.19464 121 PHE I O 1
ATOM 5035 N N . LYS I 1 11 ? 38.83033 -53.30570 39.83912 1.000 27.84128 122 LYS I N 1
ATOM 5036 C CA . LYS I 1 11 ? 37.85730 -54.13029 39.14258 1.000 31.64930 122 LYS I CA 1
ATOM 5037 C C . LYS I 1 11 ? 36.72663 -53.23209 38.64495 1.000 35.47474 122 LYS I C 1
ATOM 5038 O O . LYS I 1 11 ? 36.23866 -52.37116 39.38423 1.000 33.75405 122 LYS I O 1
ATOM 5044 N N . ILE I 1 12 ? 36.36729 -53.37409 37.37030 1.000 35.04113 123 ILE I N 1
ATOM 5045 C CA . ILE I 1 12 ? 35.33826 -52.54959 36.75758 1.000 34.22671 123 ILE I CA 1
ATOM 5046 C C . ILE I 1 12 ? 34.34536 -53.45611 36.05910 1.000 38.92652 123 ILE I C 1
ATOM 5047 O O . ILE I 1 12 ? 34.73886 -54.31214 35.26497 1.000 44.61275 123 ILE I O 1
ATOM 5052 N N . LYS I 1 13 ? 33.06506 -53.25930 36.33667 1.000 38.13222 124 LYS I N 1
ATOM 5053 C CA . LYS I 1 13 ? 32.00312 -54.01340 35.69589 1.000 37.59053 124 LYS I CA 1
ATOM 5054 C C . LYS I 1 13 ? 31.01332 -53.07146 35.02571 1.000 41.61345 124 LYS I C 1
ATOM 5055 O O . LYS I 1 13 ? 31.00508 -51.86663 35.28226 1.000 48.38611 124 LYS I O 1
ATOM 5061 N N . ASP I 1 14 ? 30.20816 -53.61712 34.11766 1.000 40.83587 125 ASP I N 1
ATOM 5062 C CA . ASP I 1 14 ? 29.11530 -52.83289 33.56501 1.000 49.48179 125 ASP I CA 1
ATOM 5063 C C . ASP I 1 14 ? 27.98960 -52.75405 34.59261 1.000 47.94255 125 ASP I C 1
ATOM 5064 O O . ASP I 1 14 ? 28.05302 -53.36977 35.65876 1.000 46.77063 125 ASP I O 1
ATOM 5069 N N . ILE I 1 15 ? 26.92816 -52.01082 34.26532 1.000 44.70802 126 ILE I N 1
ATOM 5070 C CA . ILE I 1 15 ? 25.85399 -51.81260 35.23638 1.000 40.92278 126 ILE I CA 1
ATOM 5071 C C . ILE I 1 15 ? 25.10327 -53.11017 35.51872 1.000 41.85615 126 ILE I C 1
ATOM 5072 O O . ILE I 1 15 ? 24.60092 -53.30399 36.63198 1.000 42.77854 126 ILE I O 1
ATOM 5077 N N . THR I 1 16 ? 25.00162 -54.01852 34.54090 1.000 43.15488 127 THR I N 1
ATOM 5078 C CA . THR I 1 16 ? 24.37740 -55.31027 34.82909 1.000 44.99696 127 THR I CA 1
ATOM 5079 C C . THR I 1 16 ? 25.30207 -56.22787 35.61199 1.000 47.62303 127 THR I C 1
ATOM 5080 O O . THR I 1 16 ? 24.86659 -57.30381 36.03454 1.000 50.58317 127 THR I O 1
ATOM 5084 N N . ARG I 1 17 ? 26.56600 -55.83856 35.78174 1.000 49.72496 128 ARG I N 1
ATOM 5085 C CA . ARG I 1 17 ? 27.57137 -56.59007 36.52706 1.000 48.83481 128 ARG I CA 1
ATOM 5086 C C . ARG I 1 17 ? 27.87060 -57.94194 35.89238 1.000 52.50246 128 ARG I C 1
ATOM 5087 O O . ARG I 1 17 ? 28.33267 -58.86476 36.57974 1.000 47.76000 128 ARG I O 1
ATOM 5095 N N . ASN I 1 18 ? 27.62152 -58.07459 34.58820 1.000 52.67937 129 ASN I N 1
ATOM 5096 C CA . ASN I 1 18 ? 27.94599 -59.29439 33.86088 1.000 49.21073 129 ASN I CA 1
ATOM 5097 C C . ASN I 1 18 ? 29.21896 -59.17990 33.04153 1.000 46.01541 129 ASN I C 1
ATOM 5098 O O . ASN I 1 18 ? 29.83705 -60.20384 32.73138 1.000 50.11228 129 ASN I O 1
ATOM 5103 N N . ILE I 1 19 ? 29.58706 -57.96848 32.63483 1.000 44.59421 130 ILE I N 1
ATOM 5104 C CA . ILE I 1 19 ? 30.87335 -57.71034 31.99527 1.000 47.80833 130 ILE I CA 1
ATOM 5105 C C . ILE I 1 19 ? 31.85740 -57.34726 33.10652 1.000 43.80677 130 ILE I C 1
ATOM 5106 O O . ILE I 1 19 ? 31.92171 -56.19673 33.52845 1.000 49.54285 130 ILE I O 1
ATOM 5111 N N . ARG I 1 20 ? 32.69443 -58.29343 33.52366 1.000 37.49900 131 ARG I N 1
ATOM 5112 C CA . ARG I 1 20 ? 33.59678 -58.07128 34.65119 1.000 38.34185 131 ARG I CA 1
ATOM 5113 C C . ARG I 1 20 ? 35.02950 -58.00303 34.14400 1.000 35.91657 131 ARG I C 1
ATOM 5114 O O . ARG I 1 20 ? 35.56930 -59.00538 33.67674 1.000 40.97831 131 ARG I O 1
ATOM 5122 N N . LYS I 1 21 ? 35.66100 -56.84449 34.27600 1.000 35.34695 132 LYS I N 1
ATOM 5123 C CA . LYS I 1 21 ? 36.97729 -56.60713 33.71473 1.000 41.16298 132 LYS I CA 1
ATOM 5124 C C . LYS I 1 21 ? 37.85837 -56.00803 34.80526 1.000 35.51009 132 LYS I C 1
ATOM 5125 O O . LYS I 1 21 ? 37.37683 -55.64563 35.88231 1.000 30.57745 132 LYS I O 1
ATOM 5131 N N . ALA I 1 22 ? 39.15953 -55.88680 34.51911 1.000 35.61433 133 ALA I N 1
ATOM 5132 C CA . ALA I 1 22 ? 40.10179 -55.31335 35.47679 1.000 36.05995 133 ALA I CA 1
ATOM 5133 C C . ALA I 1 22 ? 41.08211 -54.36458 34.79048 1.000 34.17019 133 ALA I C 1
ATOM 5134 O O . ALA I 1 22 ? 41.37358 -54.50039 33.60309 1.000 44.78504 133 ALA I O 1
ATOM 5136 N N . VAL I 1 23 ? 41.58970 -53.39802 35.55617 1.000 29.57302 134 VAL I N 1
ATOM 5137 C CA . VAL I 1 23 ? 42.46613 -52.34583 35.04941 1.000 31.54747 134 VAL I CA 1
ATOM 5138 C C . VAL I 1 23 ? 43.55657 -52.05421 36.07405 1.000 33.84407 134 VAL I C 1
ATOM 5139 O O . VAL I 1 23 ? 43.34259 -52.17008 37.28114 1.000 31.85114 134 VAL I O 1
ATOM 5143 N N . VAL I 1 24 ? 44.74834 -51.70287 35.60195 1.000 32.52236 135 VAL I N 1
ATOM 5144 C CA . VAL I 1 24 ? 45.77870 -51.14661 36.47256 1.000 32.48090 135 VAL I CA 1
ATOM 5145 C C . VAL I 1 24 ? 45.88344 -49.66219 36.15900 1.000 32.65142 135 VAL I C 1
ATOM 5146 O O . VAL I 1 24 ? 46.06950 -49.28679 34.99795 1.000 37.92989 135 VAL I O 1
ATOM 5150 N N . ALA I 1 25 ? 45.78068 -48.81640 37.18264 1.000 35.42573 136 ALA I N 1
ATOM 5151 C CA . ALA I 1 25 ? 45.76658 -47.37915 36.93208 1.000 35.35134 136 ALA I CA 1
ATOM 5152 C C . ALA I 1 25 ? 46.47289 -46.62121 38.04766 1.000 39.09885 136 ALA I C 1
ATOM 5153 O O . ALA I 1 25 ? 46.58843 -47.08740 39.18370 1.000 43.43241 136 ALA I O 1
ATOM 5155 N N . THR I 1 26 ? 46.96311 -45.44166 37.68998 1.000 37.71777 137 THR I N 1
ATOM 5156 C CA . THR I 1 26 ? 47.62303 -44.53966 38.61593 1.000 39.87088 137 THR I CA 1
ATOM 5157 C C . THR I 1 26 ? 46.85497 -43.24616 38.85903 1.000 40.85401 137 THR I C 1
ATOM 5158 O O . THR I 1 26 ? 47.03439 -42.61823 39.90492 1.000 44.15684 137 THR I O 1
ATOM 5162 N N . THR I 1 27 ? 46.02139 -42.82518 37.91266 1.000 38.09747 138 THR I N 1
ATOM 5163 C CA . THR I 1 27 ? 45.16650 -41.65788 38.05021 1.000 38.07361 138 THR I CA 1
ATOM 5164 C C . THR I 1 27 ? 43.76780 -42.02133 37.58365 1.000 38.09891 138 THR I C 1
ATOM 5165 O O . THR I 1 27 ? 43.56330 -43.03826 36.91502 1.000 36.10268 138 THR I O 1
ATOM 5169 N N . ILE I 1 28 ? 42.79433 -41.16997 37.92186 1.000 38.22246 139 ILE I N 1
ATOM 5170 C CA . ILE I 1 28 ? 41.44798 -41.42530 37.41948 1.000 41.63096 139 ILE I CA 1
ATOM 5171 C C . ILE I 1 28 ? 41.38394 -41.19335 35.90427 1.000 42.54088 139 ILE I C 1
ATOM 5172 O O . ILE I 1 28 ? 40.56046 -41.81377 35.22618 1.000 38.07435 139 ILE I O 1
ATOM 5177 N N . SER I 1 29 ? 42.22482 -40.30344 35.34482 1.000 46.29912 140 SER I N 1
ATOM 5178 C CA . SER I 1 29 ? 42.26414 -40.12521 33.88405 1.000 47.29232 140 SER I CA 1
ATOM 5179 C C . SER I 1 29 ? 42.62123 -41.43204 33.18193 1.000 50.48843 140 SER I C 1
ATOM 5180 O O . SER I 1 29 ? 41.96528 -41.84621 32.20805 1.000 42.22151 140 SER I O 1
ATOM 5183 N N . GLU I 1 30 ? 43.66090 -42.10222 33.69454 1.000 45.78706 141 GLU I N 1
ATOM 5184 C CA . GLU I 1 30 ? 44.13702 -43.35080 33.11947 1.000 38.03315 141 GLU I CA 1
ATOM 5185 C C . GLU I 1 30 ? 43.06614 -44.43645 33.19272 1.000 41.71666 141 GLU I C 1
ATOM 5186 O O . GLU I 1 30 ? 42.81112 -45.13215 32.20373 1.000 39.08237 141 GLU I O 1
ATOM 5192 N N . ILE I 1 31 ? 42.42213 -44.59545 34.35582 1.000 40.02386 142 ILE I N 1
ATOM 5193 C CA . ILE I 1 31 ? 41.37945 -45.61177 34.47053 1.000 40.50909 142 ILE I CA 1
ATOM 5194 C C . ILE I 1 31 ? 40.22118 -45.28698 33.53700 1.000 45.57942 142 ILE I C 1
ATOM 5195 O O . ILE I 1 31 ? 39.63977 -46.18548 32.91648 1.000 46.47259 142 ILE I O 1
ATOM 5200 N N . ARG I 1 32 ? 39.87028 -44.00440 33.40966 1.000 48.30997 143 ARG I N 1
ATOM 5201 C CA . ARG I 1 32 ? 38.80436 -43.62912 32.48062 1.000 48.36053 143 ARG I CA 1
ATOM 5202 C C . ARG I 1 32 ? 39.14330 -44.08846 31.06248 1.000 51.99303 143 ARG I C 1
ATOM 5203 O O . ARG I 1 32 ? 38.33025 -44.75152 30.39605 1.000 45.70238 143 ARG I O 1
ATOM 5211 N N . THR I 1 33 ? 40.38266 -43.81974 30.62083 1.000 53.27330 144 THR I N 1
ATOM 5212 C CA . THR I 1 33 ? 40.81525 -44.25184 29.28783 1.000 50.81741 144 THR I CA 1
ATOM 5213 C C . THR I 1 33 ? 40.77529 -45.76910 29.13276 1.000 53.42045 144 THR I C 1
ATOM 5214 O O . THR I 1 33 ? 40.22084 -46.30249 28.15334 1.000 52.04349 144 THR I O 1
ATOM 5218 N N . LYS I 1 34 ? 41.35776 -46.48160 30.10014 1.000 46.33168 145 LYS I N 1
ATOM 5219 C CA . LYS I 1 34 ? 41.50390 -47.92476 29.96535 1.000 40.44353 145 LYS I CA 1
ATOM 5220 C C . LYS I 1 34 ? 40.15594 -48.62541 30.02861 1.000 44.13364 145 LYS I C 1
ATOM 5221 O O . LYS I 1 34 ? 39.93437 -49.60527 29.31086 1.000 45.09960 145 LYS I O 1
ATOM 5227 N N . VAL I 1 35 ? 39.24131 -48.15127 30.87820 1.000 43.71289 146 VAL I N 1
ATOM 5228 C CA . VAL I 1 35 ? 37.91801 -48.76280 30.89139 1.000 52.80608 146 VAL I CA 1
ATOM 5229 C C . VAL I 1 35 ? 37.20143 -48.44517 29.59184 1.000 51.29915 146 VAL I C 1
ATOM 5230 O O . VAL I 1 35 ? 36.39751 -49.25584 29.10347 1.000 50.48429 146 VAL I O 1
ATOM 5234 N N . SER I 1 36 ? 37.49542 -47.28137 28.99353 1.000 51.42160 147 SER I N 1
ATOM 5235 C CA . SER I 1 36 ? 36.91157 -46.97199 27.69436 1.000 54.40079 147 SER I CA 1
ATOM 5236 C C . SER I 1 36 ? 37.32724 -48.00379 26.65485 1.000 57.24601 147 SER I C 1
ATOM 5237 O O . SER I 1 36 ? 36.48834 -48.51555 25.89748 1.000 48.96472 147 SER I O 1
ATOM 5240 N N . LEU I 1 37 ? 38.61092 -48.36970 26.65298 1.000 55.98345 148 LEU I N 1
ATOM 5241 C CA . LEU I 1 37 ? 39.07110 -49.40493 25.72952 1.000 47.05103 148 LEU I CA 1
ATOM 5242 C C . LEU I 1 37 ? 38.48112 -50.77095 26.06521 1.000 47.03998 148 LEU I C 1
ATOM 5243 O O . LEU I 1 37 ? 37.97753 -51.47310 25.18071 1.000 53.88824 148 LEU I O 1
ATOM 5248 N N . LYS I 1 38 ? 38.49071 -51.14662 27.34342 1.000 42.48923 149 LYS I N 1
ATOM 5249 C CA . LYS I 1 38 ? 38.08564 -52.49949 27.71157 1.000 43.60436 149 LYS I CA 1
ATOM 5250 C C . LYS I 1 38 ? 36.60732 -52.74246 27.46171 1.000 51.47020 149 LYS I C 1
ATOM 5251 O O . LYS I 1 38 ? 36.21398 -53.86884 27.12883 1.000 53.28812 149 LYS I O 1
ATOM 5257 N N . PHE I 1 39 ? 35.76062 -51.73487 27.68052 1.000 53.81539 150 PHE I N 1
ATOM 5258 C CA . PHE I 1 39 ? 34.33625 -51.91685 27.43928 1.000 55.01804 150 PHE I CA 1
ATOM 5259 C C . PHE I 1 39 ? 33.89782 -51.43612 26.05203 1.000 58.45638 150 PHE I C 1
ATOM 5260 O O . PHE I 1 39 ? 32.71758 -51.58533 25.70186 1.000 48.44579 150 PHE I O 1
ATOM 5268 N N . GLU I 1 40 ? 34.84930 -51.03607 25.20519 1.000 61.40394 151 GLU I N 1
ATOM 5269 C CA . GLU I 1 40 ? 34.58895 -50.43473 23.88925 1.000 64.20438 151 GLU I CA 1
ATOM 5270 C C . GLU I 1 40 ? 33.35806 -49.51412 23.87557 1.000 67.89158 151 GLU I C 1
ATOM 5271 O O . GLU I 1 40 ? 32.49069 -49.60747 23.00173 1.000 65.76361 151 GLU I O 1
ATOM 5277 N N . ARG I 1 41 ? 33.29293 -48.61195 24.86561 1.000 61.01557 152 ARG I N 1
ATOM 5278 C CA . ARG I 1 41 ? 32.25612 -47.58263 24.98559 1.000 53.92444 152 ARG I CA 1
ATOM 5279 C C . ARG I 1 41 ? 32.90788 -46.34201 25.59558 1.000 58.34736 152 ARG I C 1
ATOM 5280 O O . ARG I 1 41 ? 33.91179 -46.43445 26.30519 1.000 55.00970 152 ARG I O 1
ATOM 5288 N N . ALA I 1 42 ? 32.30474 -45.17634 25.35717 1.000 61.74865 153 ALA I N 1
ATOM 5289 C CA . ALA I 1 42 ? 33.09627 -43.99555 25.02939 1.000 65.48713 153 ALA I CA 1
ATOM 5290 C C . ALA I 1 42 ? 33.39438 -43.06898 26.20245 1.000 76.21217 153 ALA I C 1
ATOM 5291 O O . ALA I 1 42 ? 34.56684 -42.77734 26.45611 1.000 82.89210 153 ALA I O 1
ATOM 5293 N N . GLN I 1 43 ? 32.38611 -42.57082 26.91065 1.000 75.86380 154 GLN I N 1
ATOM 5294 C CA . GLN I 1 43 ? 32.62061 -41.67604 28.04909 1.000 78.97585 154 GLN I CA 1
ATOM 5295 C C . GLN I 1 43 ? 32.15903 -42.38226 29.31782 1.000 77.24258 154 GLN I C 1
ATOM 5296 O O . GLN I 1 43 ? 31.03505 -42.19548 29.79076 1.000 80.31291 154 GLN I O 1
ATOM 5302 N N . ARG I 1 44 ? 33.02261 -43.24085 29.84359 1.000 72.34556 155 ARG I N 1
ATOM 5303 C CA . ARG I 1 44 ? 32.68261 -43.94766 31.06330 1.000 64.24634 155 ARG I CA 1
ATOM 5304 C C . ARG I 1 44 ? 32.67874 -43.02044 32.27865 1.000 66.02534 155 ARG I C 1
ATOM 5305 O O . ARG I 1 44 ? 33.56876 -42.18858 32.44411 1.000 64.91417 155 ARG I O 1
ATOM 5313 N N . ARG I 1 45 ? 31.68179 -43.19090 33.15139 1.000 63.80925 156 ARG I N 1
ATOM 5314 C CA . ARG I 1 45 ? 31.54938 -42.45715 34.40586 1.000 54.55930 156 ARG I CA 1
ATOM 5315 C C . ARG I 1 45 ? 31.69387 -43.44681 35.55742 1.000 54.08066 156 ARG I C 1
ATOM 5316 O O . ARG I 1 45 ? 30.88264 -44.36960 35.67396 1.000 45.25758 156 ARG I O 1
ATOM 5324 N N . ILE I 1 46 ? 32.67376 -43.22968 36.44084 1.000 46.13682 157 ILE I N 1
ATOM 5325 C CA . ILE I 1 46 ? 33.04558 -44.24187 37.43282 1.000 42.52259 157 ILE I CA 1
ATOM 5326 C C . ILE I 1 46 ? 32.26279 -44.08464 38.73097 1.000 40.84208 157 ILE I C 1
ATOM 5327 O O . ILE I 1 46 ? 32.27468 -43.01316 39.34497 1.000 42.37454 157 ILE I O 1
ATOM 5332 N N . HIS I 1 47 ? 31.62637 -45.17391 39.17997 1.000 38.82521 158 HIS I N 1
ATOM 5333 C CA . HIS I 1 47 ? 30.90159 -45.22844 40.44176 1.000 35.32532 158 HIS I CA 1
ATOM 5334 C C . HIS I 1 47 ? 31.40119 -46.40655 41.27561 1.000 35.28145 158 HIS I C 1
ATOM 5335 O O . HIS I 1 47 ? 31.90764 -47.39973 40.74540 1.000 34.74848 158 HIS I O 1
ATOM 5342 N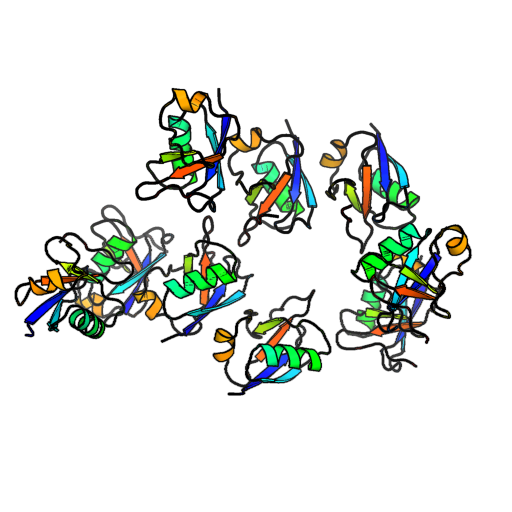 N . LEU I 1 48 ? 31.26509 -46.29470 42.59141 1.000 32.06821 159 LEU I N 1
ATOM 5343 C CA . LEU I 1 48 ? 31.56698 -47.43190 43.45197 1.000 31.37756 159 LEU I CA 1
ATOM 5344 C C . LEU I 1 48 ? 30.53740 -48.53843 43.26217 1.000 36.28504 159 LEU I C 1
ATOM 5345 O O . LEU I 1 48 ? 29.34467 -48.27789 43.08579 1.000 39.93166 159 LEU I O 1
ATOM 5350 N N . ASP I 1 49 ? 31.00051 -49.78768 43.30152 1.000 38.08423 160 ASP I N 1
ATOM 5351 C CA . ASP I 1 49 ? 30.08238 -50.90467 43.10736 1.000 38.72285 160 ASP I CA 1
ATOM 5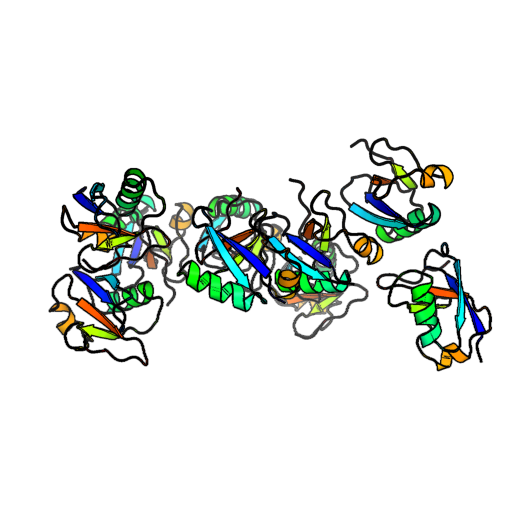352 C C . ASP I 1 49 ? 29.06251 -50.99906 44.23753 1.000 40.54294 160 ASP I C 1
ATOM 5353 O O . ASP I 1 49 ? 27.86408 -51.16795 43.98850 1.000 40.57823 160 ASP I O 1
ATOM 5358 N N . CYS I 1 50 ? 29.51913 -50.88087 45.48649 1.000 43.92962 161 CYS I N 1
ATOM 5359 C CA . CYS I 1 50 ? 28.67210 -51.21524 46.62971 1.000 40.70675 161 CYS I CA 1
ATOM 5360 C C . CYS I 1 50 ? 27.47119 -50.27716 46.74223 1.000 41.49242 161 CYS I C 1
ATOM 5361 O O . CYS I 1 50 ? 26.34672 -50.73187 46.97092 1.000 41.95761 161 CYS I O 1
ATOM 5364 N N . ASP I 1 51 ? 27.68972 -48.95844 46.60430 1.000 38.85594 162 ASP I N 1
ATOM 5365 C CA . ASP I 1 51 ? 26.65934 -47.96763 46.89939 1.000 31.61328 162 ASP I CA 1
ATOM 5366 C C . ASP I 1 51 ? 26.40339 -46.93780 45.80947 1.000 34.69676 162 ASP I C 1
ATOM 5367 O O . ASP I 1 51 ? 25.57404 -46.04452 46.01890 1.000 34.79005 162 ASP I O 1
ATOM 5372 N N . GLY I 1 52 ? 27.09452 -47.00996 44.67800 1.000 32.91093 163 GLY I N 1
ATOM 5373 C CA . GLY I 1 52 ? 26.87166 -46.05805 43.61132 1.000 31.01992 163 GLY I CA 1
ATOM 5374 C C . GLY I 1 52 ? 27.53253 -44.71446 43.79563 1.000 28.70728 163 GLY I C 1
ATOM 5375 O O . GLY I 1 52 ? 27.29848 -43.80256 42.99113 1.000 28.90958 163 GLY I O 1
ATOM 5376 N N . THR I 1 53 ? 28.36546 -44.56192 44.81157 1.000 28.73597 164 THR I N 1
ATOM 5377 C CA . THR I 1 53 ? 29.05988 -43.30169 44.99057 1.000 28.70535 164 THR I CA 1
ATOM 5378 C C . THR I 1 53 ? 29.84141 -42.94745 43.73300 1.000 33.35706 164 THR I C 1
ATOM 5379 O O . THR I 1 53 ? 30.59321 -43.76124 43.18652 1.000 34.65878 164 THR I O 1
ATOM 5383 N N . GLU I 1 54 ? 29.65468 -41.72329 43.28156 1.000 30.88678 165 GLU I N 1
ATOM 5384 C CA . GLU I 1 54 ? 30.27891 -41.24611 42.06601 1.000 30.90247 165 GLU I CA 1
ATOM 5385 C C . GLU I 1 54 ? 31.69843 -40.82369 42.41189 1.000 28.40646 165 GLU I C 1
ATOM 5386 O O . GLU I 1 54 ? 31.90222 -40.03451 43.33423 1.000 36.19783 165 GLU I O 1
ATOM 5392 N N . VAL I 1 55 ? 32.68471 -41.36700 41.72079 1.000 30.74652 166 VAL I N 1
ATOM 5393 C CA . VAL I 1 55 ? 34.07373 -40.94673 41.89471 1.000 38.07584 166 VAL I CA 1
ATOM 5394 C C . VAL I 1 55 ? 34.51132 -40.18138 40.64700 1.000 39.19228 166 VAL I C 1
ATOM 5395 O O . VAL I 1 55 ? 34.71327 -40.77594 39.57855 1.000 34.83442 166 VAL I O 1
ATOM 5399 N N . ASP I 1 56 ? 34.64971 -38.84530 40.78537 1.000 39.55501 167 ASP I N 1
ATOM 5400 C CA . ASP I 1 56 ? 34.94837 -37.94631 39.66997 1.000 36.41230 167 ASP I CA 1
ATOM 5401 C C . ASP I 1 56 ? 36.02617 -36.91781 40.00673 1.000 38.53689 167 ASP I C 1
ATOM 5402 O O . ASP I 1 56 ? 36.10074 -35.87666 39.35059 1.000 39.49137 167 ASP I O 1
ATOM 5407 N N . ASP I 1 57 ? 36.83438 -37.15120 41.03402 1.000 36.56704 168 ASP I N 1
ATOM 5408 C CA . ASP I 1 57 ? 37.99521 -36.30582 41.26355 1.000 37.55154 168 ASP I CA 1
ATOM 5409 C C . ASP I 1 57 ? 39.17473 -37.17806 41.67082 1.000 42.91296 168 ASP I C 1
ATOM 5410 O O . ASP I 1 57 ? 39.00993 -38.28704 42.18306 1.000 43.31513 168 ASP I O 1
ATOM 5415 N N . GLU I 1 58 ? 40.37844 -36.64399 41.45721 1.000 42.79649 169 GLU I N 1
ATOM 5416 C CA . GLU I 1 58 ? 41.58994 -37.42469 41.67901 1.000 39.67103 169 GLU I CA 1
ATOM 5417 C C . GLU I 1 58 ? 41.90159 -37.63410 43.15488 1.000 41.62196 169 GLU I C 1
ATOM 5418 O O . GLU I 1 58 ? 42.49087 -38.66488 43.51671 1.000 45.38755 169 GLU I O 1
ATOM 5424 N N . GLU I 1 59 ? 41.54187 -36.67591 44.01803 1.000 40.19958 170 GLU I N 1
ATOM 5425 C CA . GLU I 1 59 ? 41.88356 -36.81752 45.43016 1.000 42.27475 170 GLU I CA 1
ATOM 5426 C C . GLU I 1 59 ? 41.15244 -37.99785 46.03840 1.000 38.90975 170 GLU I C 1
ATOM 5427 O O . GLU I 1 59 ? 41.71762 -38.73144 46.85721 1.000 35.81946 170 GLU I O 1
ATOM 5433 N N . TYR I 1 60 ? 39.86502 -38.13339 45.71944 1.000 35.93533 171 TYR I N 1
ATOM 5434 C CA . TYR I 1 60 ? 39.11012 -39.28104 46.19703 1.000 37.14868 171 TYR I CA 1
ATOM 5435 C C . TYR I 1 60 ? 39.59174 -40.56998 45.53762 1.000 35.38424 171 TYR I C 1
ATOM 5436 O O . TYR I 1 60 ? 39.61584 -41.62836 46.17522 1.000 33.84142 171 TYR I O 1
ATOM 5445 N N . PHE I 1 61 ? 39.96778 -40.50448 44.26003 1.000 34.65756 172 PHE I N 1
ATOM 5446 C CA . PHE I 1 61 ? 40.52892 -41.67811 43.59968 1.000 34.17522 172 PHE I CA 1
ATOM 5447 C C . PHE I 1 61 ? 41.72787 -42.22871 44.35270 1.000 33.69206 172 PHE I C 1
ATOM 5448 O O . PHE I 1 61 ? 41.86068 -43.44757 44.51324 1.000 34.97811 172 PHE I O 1
ATOM 5456 N N . SER I 1 62 ? 42.61177 -41.35026 44.82285 1.000 32.40026 173 SER I N 1
ATOM 5457 C CA . SER I 1 62 ? 43.81465 -41.82471 45.49782 1.000 33.32771 173 SER I CA 1
ATOM 5458 C C . SER I 1 62 ? 43.51983 -42.59380 46.77454 1.000 34.38940 173 SER I C 1
ATOM 5459 O O . SER I 1 62 ? 44.38106 -43.36180 47.22210 1.000 37.69683 173 SER I O 1
ATOM 5462 N N . THR I 1 63 ? 42.34432 -42.38826 47.38110 1.000 27.12604 174 THR I N 1
ATOM 5463 C CA . THR I 1 63 ? 41.97567 -43.05595 48.62407 1.000 26.42538 174 THR I CA 1
ATOM 5464 C C . THR I 1 63 ? 41.46807 -44.48156 48.42518 1.000 33.05422 174 THR I C 1
ATOM 5465 O O . THR I 1 63 ? 41.30043 -45.20311 49.41387 1.000 33.22875 174 THR I O 1
ATOM 5469 N N . LEU I 1 64 ? 41.19809 -44.89203 47.18783 1.000 37.52308 175 LEU I N 1
ATOM 5470 C CA . LEU I 1 64 ? 40.63518 -46.20992 46.91538 1.000 33.14558 175 LEU I CA 1
ATOM 5471 C C . LEU I 1 64 ? 41.59719 -47.32302 47.29185 1.000 36.47169 175 LEU I C 1
ATOM 5472 O O . LEU I 1 64 ? 42.81325 -47.20390 47.11238 1.000 35.58888 175 LEU I O 1
ATOM 5477 N N . GLU I 1 65 ? 41.04126 -48.41810 47.80633 1.000 39.09277 176 GLU I N 1
ATOM 5478 C CA . GLU I 1 65 ? 41.89830 -49.54627 48.12125 1.000 42.67177 176 GLU I CA 1
ATOM 5479 C C . GLU I 1 65 ? 42.23053 -50.33496 46.85013 1.000 39.53180 176 GLU I C 1
ATOM 5480 O O . GLU I 1 65 ? 41.46362 -50.32502 45.88436 1.000 36.87170 176 GLU I O 1
ATOM 5486 N N . PRO I 1 66 ? 43.35398 -51.05162 46.83355 1.000 42.20167 177 PRO I N 1
ATOM 5487 C CA . PRO I 1 66 ? 43.66110 -51.89209 45.67241 1.000 34.30091 177 PRO I CA 1
ATOM 5488 C C . PRO I 1 66 ? 42.56752 -52.92006 45.43338 1.000 36.20534 177 PRO I C 1
ATOM 5489 O O . PRO I 1 66 ? 41.96463 -53.45361 46.37092 1.000 34.65554 177 PRO I O 1
ATOM 5493 N N . ASN I 1 67 ? 42.30719 -53.17700 44.15198 1.000 35.87046 178 ASN I N 1
ATOM 5494 C CA . ASN I 1 67 ? 41.26321 -54.10278 43.72438 1.000 31.25214 178 ASN I CA 1
ATOM 5495 C C . ASN I 1 67 ? 39.90404 -53.64587 44.21794 1.000 30.56164 178 ASN I C 1
ATOM 5496 O O . ASN I 1 67 ? 39.01548 -54.45747 44.46577 1.000 32.67505 178 ASN I O 1
ATOM 5501 N N . ALA I 1 68 ? 39.73095 -52.33894 44.36845 1.000 33.97274 179 ALA I N 1
ATOM 5502 C CA . ALA I 1 68 ? 38.40608 -51.82836 44.67014 1.000 34.11589 179 ALA I CA 1
ATOM 5503 C C . ALA I 1 68 ? 37.45551 -52.22582 43.55581 1.000 32.02965 179 ALA I C 1
ATOM 5504 O O . ALA I 1 68 ? 37.83731 -52.28142 42.38302 1.000 31.65031 179 ALA I O 1
ATOM 5506 N N . GLU I 1 69 ? 36.21991 -52.53081 43.93221 1.000 32.07843 180 GLU I N 1
ATOM 5507 C CA . GLU I 1 69 ? 35.21573 -52.96407 42.97429 1.000 35.03072 180 GLU I CA 1
ATOM 5508 C C . GLU I 1 69 ? 34.45910 -51.74379 42.47862 1.000 30.35302 180 GLU I C 1
ATOM 5509 O O . GLU I 1 69 ? 33.82306 -51.02968 43.26158 1.000 27.68822 180 GLU I O 1
ATOM 5515 N N . LEU I 1 70 ? 34.54602 -51.50419 41.18219 1.000 36.57034 181 LEU I N 1
ATOM 5516 C CA . LEU I 1 70 ? 33.94720 -50.34039 40.56550 1.000 39.30091 181 LEU I CA 1
ATOM 5517 C C . LEU I 1 70 ? 32.92402 -50.79117 39.53955 1.000 41.29187 181 LEU I C 1
ATOM 5518 O O . LEU I 1 70 ? 32.99950 -51.89658 38.98864 1.000 43.52164 181 LEU I O 1
ATOM 5523 N N . ILE I 1 71 ? 31.96385 -49.91465 39.31244 1.000 39.44269 182 ILE I N 1
ATOM 5524 C CA . ILE I 1 71 ? 30.93961 -50.05418 38.29568 1.000 42.10992 182 ILE I CA 1
ATOM 5525 C C . ILE I 1 71 ? 31.12575 -48.83434 37.43478 1.000 39.73866 182 ILE I C 1
ATOM 5526 O O . ILE I 1 71 ? 31.55087 -47.78620 37.92892 1.000 44.28000 182 ILE I O 1
ATOM 5531 N N . ALA I 1 72 ? 30.93444 -48.97119 36.14759 1.000 43.15629 183 ALA I N 1
ATOM 5532 C CA . ALA I 1 72 ? 31.11787 -47.79315 35.33308 1.000 54.73525 183 ALA I CA 1
ATOM 5533 C C . ALA I 1 72 ? 29.90831 -47.60531 34.42866 1.000 55.54755 183 ALA I C 1
ATOM 5534 O O . ALA I 1 72 ? 29.47357 -48.53212 33.73612 1.000 52.44761 183 ALA I O 1
ATOM 5536 N N . VAL I 1 73 ? 29.30291 -46.43705 34.56452 1.000 57.99381 184 VAL I N 1
ATOM 5537 C CA . VAL I 1 73 ? 28.02963 -46.07251 33.97429 1.000 59.70613 184 VAL I CA 1
ATOM 5538 C C . VAL I 1 73 ? 28.27253 -45.25319 32.71628 1.000 67.13651 184 VAL I C 1
ATOM 5539 O O . VAL I 1 73 ? 29.03754 -44.27945 32.73763 1.000 65.43666 184 VAL I O 1
ATOM 5543 N N . PHE I 1 74 ? 27.68959 -45.69920 31.59799 1.000 70.66227 185 PHE I N 1
ATOM 5544 C CA . PHE I 1 74 ? 27.80318 -45.03018 30.31169 1.000 68.69236 185 PHE I CA 1
ATOM 5545 C C . PHE I 1 74 ? 26.63712 -44.07731 30.08209 1.000 75.53623 185 PHE I C 1
ATOM 5546 O O . PHE I 1 74 ? 25.63003 -44.12753 30.80166 1.000 76.24989 185 PHE I O 1
ATOM 5554 N N . PRO I 1 75 ? 26.76267 -43.16048 29.11613 1.000 70.62608 186 PRO I N 1
ATOM 5555 C CA . PRO I 1 75 ? 25.66245 -42.22489 28.84257 1.000 67.44687 186 PRO I CA 1
ATOM 5556 C C . PRO I 1 75 ? 24.35832 -42.96661 28.56993 1.000 68.64878 186 PRO I C 1
ATOM 5557 O O . PRO I 1 75 ? 24.30897 -43.90781 27.77400 1.000 61.03707 186 PRO I O 1
ATOM 5561 N N . GLY I 1 76 ? 23.29153 -42.53715 29.24451 1.000 70.92675 187 GLY I N 1
ATOM 5562 C CA . GLY I 1 76 ? 22.00714 -43.19547 29.14343 1.000 64.20714 187 GLY I CA 1
ATOM 5563 C C . GLY I 1 76 ? 21.77689 -44.31082 30.14189 1.000 65.29580 187 GLY I C 1
ATOM 5564 O O . GLY I 1 76 ? 20.70901 -44.94104 30.10687 1.000 45.10127 187 GLY I O 1
ATOM 5565 N N . GLU I 1 77 ? 22.75084 -44.59771 31.00560 1.000 76.19456 188 GLU I N 1
ATOM 5566 C CA . GLU I 1 77 ? 22.64042 -45.63756 32.01957 1.000 71.62343 188 GLU I CA 1
ATOM 5567 C C . GLU I 1 77 ? 22.61801 -45.02812 33.41642 1.000 65.86280 188 GLU I C 1
ATOM 5568 O O . GLU I 1 77 ? 23.02393 -43.87683 33.63483 1.000 59.46663 188 GLU I O 1
ATOM 5574 N N . GLN I 1 78 ? 22.16203 -45.84447 34.36778 1.000 49.75217 189 GLN I N 1
ATOM 5575 C CA . GLN I 1 78 ? 22.15672 -45.48950 35.77571 1.000 53.00085 189 GLN I CA 1
ATOM 5576 C C . GLN I 1 78 ? 22.63399 -46.67792 36.58749 1.000 49.06590 189 GLN I C 1
ATOM 5577 O O . GLN I 1 78 ? 22.28663 -47.82322 36.28931 1.000 55.05669 189 GLN I O 1
ATOM 5583 N N . TRP I 1 79 ? 23.38170 -46.38757 37.64608 1.000 41.77875 190 TRP I N 1
ATOM 5584 C CA . TRP I 1 79 ? 23.88594 -47.43088 38.52373 1.000 40.75729 190 TRP I CA 1
ATOM 5585 C C . TRP I 1 79 ? 22.70896 -48.16229 39.16188 1.000 50.29905 190 TRP I C 1
ATOM 5586 O O . TRP I 1 79 ? 21.68208 -47.55702 39.47613 1.000 59.07696 190 TRP I O 1
ATOM 5597 N N . ARG I 1 80 ? 22.83348 -49.47437 39.31861 1.000 45.46840 191 ARG I N 1
ATOM 5598 C CA . ARG I 1 80 ? 21.75358 -50.28806 39.86109 1.000 49.49784 191 ARG I CA 1
ATOM 5599 C C . ARG I 1 80 ? 22.16741 -50.93540 41.17596 1.000 48.87820 191 ARG I C 1
ATOM 5600 O O . ARG I 1 80 ? 23.32126 -51.33241 41.34615 1.000 51.75473 191 ARG I O 1
ATOM 5608 N N . ASP I 1 81 ? 21.22419 -51.02151 42.10276 1.000 51.61521 192 ASP I N 1
ATOM 5609 C CA . ASP I 1 81 ? 21.47480 -51.64417 43.40375 1.000 52.61072 192 ASP I CA 1
ATOM 5610 C C . ASP I 1 81 ? 21.65397 -53.15442 43.24698 1.000 58.65998 192 ASP I C 1
ATOM 5611 O O . ASP I 1 81 ? 20.89769 -53.78754 42.49889 1.000 71.69748 192 ASP I O 1
ATOM 5616 N N . PRO I 1 82 ? 22.66806 -53.76365 43.88694 1.000 53.95126 193 PRO I N 1
ATOM 5617 C CA . PRO I 1 82 ? 22.95374 -55.20605 43.78526 1.000 50.00064 193 PRO I CA 1
ATOM 5618 C C . PRO I 1 82 ? 21.76697 -56.20460 44.02609 1.000 50.25349 193 PRO I C 1
ATOM 5619 O O . PRO I 1 82 ? 20.57571 -55.94510 44.31137 1.000 42.05494 193 PRO I O 1
#

B-factor: mean 31.67, std 12.91, range [9.89, 98.42]

Secondary structure (P-SEA, 3-state):
ccbbbbbbccccccccccccccaaaaaaaaaaaacccbbbbbbcccccccccaaaaaacccccbbbbbcccbbbbcc/cbbbbbbbccccccccccccccaaaaaaaaaaaacccbbbbbbcccccccccaaaaaacccccbbbbbccccccccc/ccbbbbbbccccccccccccccaaaaaaaaaaaacccbbbbbbcccccccccaaaaaacccccbbbbbcccbbbbcc/cbbbbbbbccccccccccccccaaaaaaaaaaaacccbbbbbbcccccccccaaaaaacccccbbbbbccccccccc/cbbbbbbbccccccccccccccaaaaaaaaaaaccccbbbbbbcccccccccaaaaaacccccbbbbbccccccccc/cbbbbbbbccccccccccccccaaaaaaaaaaaacccbbbbbccccccccccaaaaaacccccbbbbbccccccccc/cbbbbbbbccccccccccccccaaaaaaaaaaaacccbbbbbbcccccccccaaaaaacccccbbbbbcccbbbbcc/cbbbbbbbcccccbbbbbbbccaaaaaaaaaaaacccbbbbbbcccccccccaaaaaacccccbbbbbcccbbbbcc/cbbbbbbbccccccccccccccaaaaaaaaaaaacccbbbbbbcccccccccaaaaaacccccbbbbbccccccccc

Foldseek 3Di:
DDAKEWEAEQVRPRTDIDDDDFPVGVQVVVCVSVVAPDWWKAALAPRHTDDHRVVVVVDDHHGYIYTAHPPGGHDHD/DDAKEWEAEQVRPRTDMDDDDFVVVVQVVVCVVVVHPDWWKAQQAPRHTDDHRVVVVVADHHGYIYTAHPPGGHDHD/DDAKEWEAEQVRPRTDIDDDDFVVRVQVVVCVVVVAHGWWKAAQAPRHTDDHRVVVVPDDHHGYIYTAGPPGGHDHD/DDAKEWEAEQVRPRIDIDDDDFVVRVQVVVCVVVVHHDWFKAQLAPGHTDDHRVVVVVADGHGYIYTAHPPGGHDHD/DDAKEWEAELVRPRIDIDDDDFPVGVQVVVCVVVVADDWWKAQQAPRHTDDDRVVVVVDDHHGYIYTAGPPGGHDHD/DDAKEWEAELVRPRTDIDDDDFPVRVQVVVCVVVVHPDWFKAQQAPRHGDDHGVVVVVDDHHGYIYTAHPPGGHDHD/DDAKEWEAEQVRPRTDIDDDDFVVRVQVVVCVVVVHHDWWKAAQAPRHTDDDRVVVVVDDHHGYIYTAHPPGGHDHD/DDAKEWEAEQVRPRIDMDDDDFPVRVQVVVCVVVVAPDWWKAAQAPRHTDDDRVVVVPADHHGYIYTAHPPGGHDHD/DDAKEWEAEQVRPRIDIDDDDFPVRVQVVVCVSVVAHGKWKAAQAPRHGDDDGVVVVVDDHHGYIYIAHPPGGHDHD

Solvent-accessible surface area: 35055 Å² total; per-residue (Å²): 167,50,39,52,0,81,0,28,0,8,15,48,37,41,162,77,57,6,79,0,67,57,15,70,54,0,66,82,74,0,28,129,96,20,154,49,66,115,1,106,3,27,14,17,103,22,2,0,28,3,54,32,68,90,4,4,80,53,16,127,78,73,19,95,0,0,0,7,5,54,86,33,126,31,94,85,157,158,63,65,20,0,26,0,10,19,18,59,36,118,80,63,32,0,2,12,0,51,49,12,50,6,0,92,49,15,0,28,56,51,26,160,104,69,127,3,80,2,11,23,14,96,83,15,53,81,3,103,64,65,138,91,10,75,90,13,130,74,56,19,87,0,1,0,0,3,76,74,40,127,64,126,114,111,164,58,50,19,0,26,0,8,3,8,39,41,116,74,65,30,1,1,15,1,65,53,13,68,52,0,95,83,44,0,27,131,47,25,153,19,46,60,4,93,2,10,15,14,102,22,2,0,21,3,58,28,41,30,3,4,73,48,13,130,75,67,18,96,0,0,0,0,2,44,81,14,142,43,88,97,147,157,64,59,17,0,23,0,12,19,20,53,42,117,82,62,29,0,2,13,1,53,46,12,52,5,0,87,46,10,0,23,52,50,20,158,113,72,131,2,92,1,8,24,12,98,83,16,57,77,2,107,53,69,142,93,10,80,89,13,128,73,57,19,87,0,0,0,0,2,76,78,34,127,60,122,109,112,155,54,39,52,0,81,0,35,1,7,16,47,38,45,163,78,59,7,78,0,59,53,16,70,58,0,92,82,75,0,30,131,102,10,167,49,70,128,2,111,4,11,23,13,98,84,16,55,75,3,104,66,68,139,79,4,79,83,17,130,72,73,17,102,0,1,0,1,4,54,88,30,125,54,101,114,115,159,50,49,51,0,80,0,24,11,23,78,37,119,80,161,78,57,5,78,1,63,52,14,70,55,0,67,81,72,0,28,130,112,18,158,108,65,122,1,89,4,22,17,12,90,24,4,0,44,4,67,18,42,29,3,6,70,47,15,129,73,72,19,96,0,1,0,0,3,49,41,32,79,41,119,106,114,162,54,41,18,0,27,0,8,14,16,56,37,116,82,57,30,0,1,13,0,62,57,14,70,52,0,80,80,52,0,27,130,43,20,161,106,71,113,4,56,2,21,16,16,107,22,3,0,37,2,67,29,71,92,4,1,78,47,18,127,78,58,17,93,0,0,0,1,1,22,10,32,56,36,121,97,148,152,58,40,19,0,24,0,10,13,12,57,41,57,40,56,31,0,2,17,0,62,54,13,67,52,0,75,81,45,0,26,134,50,20,158,106,76,124,2,105,2,12,25,11,100,81,15,55,63,2,101,53,73,140,88,3,77,89,19,128,77,64,18,99,0,0,0,1,3,97,91,43,141,65,132,113,125,160,57,33,50,0,92,0,18,8,29,81,38,106,73,170,88,60,6,81,0,65,53,13,70,53,0,83,81,68,0,28,128,86,11,110,64,86,128,2,93,4,12,14,12,93,24,6,0,37,2,68,27,68,92,6,4,76,55,18,131,78,73,20,101,0,1,0,1,6,90,87,31,121,37,136,109,116

Nearest PDB structures (foldseek):
  7v6e-assembly2_B  TM=1.007E+00  e=2.100E-15  Drosophila melanogaster
  4d2k-assembly4_D  TM=9.651E-01  e=3.302E-08  Drosophila melanogaster
  4mac-assembly3_B  TM=9.135E-01  e=2.705E-07  Mus musculus
  2eel-assembly1_A  TM=9.332E-01  e=4.503E-07  Homo sapiens
  5xpb-assembly1_E  TM=9.202E-01  e=1.703E-05  Drosophila melanogaster